Protein AF-A0A4V0HWY8-F1 (afdb_monomer)

Secondary structure (DSSP, 8-state):
------PPPPP----------PPPPPPPPPPP-PPPPPPPP-HHHHHHHTT-SSHHHHHHHHHHHHHHGGGGHHHHHHHHHH-SSHHHHHHHHHHHHHHHHHHHHSPPEEEEEEEEEEHHHHHHHHHHHHTSEEEE-S--STTS-EEEEEEEEEEHHHHHHHHHHHHTEEEEE-SSEEEEEETPPP-SSEEEETTEEEEEEEEEEEEEE-TTPPTTSPPPEEEEEEEEEEEEE-TTS-EEEEPPPEEEEEEETT--B-SPPS-GGG----B---S-BSEEEEEEEE--SS---TT--SEEEEEEE--EEE------S---S-GGG-TT-EEE-SSEEEEEEEEEE-SSSSEEEEEEEEEE-SPPPGGG--TTHHHHHGGG--EE-TT-PEEEE---SEEEE-SSEEEEEEEEESB-TTT-SB----------

Mean predicted aligned error: 8.93 Å

Sequence (432 aa):
MRHAPRWAAAGLVGLCAAAAAAPPAPEPAPPPHAAPRPARPNVPQLVADLGSDDYRTREAAGRDLARVGIAAVPALRAAGFAADRDDVRRRAAVLARRIETGHLEAPTRITFAARQWTAQEVCAEVARQAGCRVEYDGPTGADAPRYDFDFENVPLLQAVDRVAEAAGASVDCGSESISVLSGGTCDAWVAYAGPFKFVAQQVQVSADVNLEAPRGRPAPRDEYIRVQYVIISEPKNPFFHAFPAVLVGAEDDRGRPLVAPAGRANRRYRVVRDGYVHKLQGAIDLRSKAAVDTAARSIKSLKGKVAVEMLAGVRPEIEIPNPLGADGQTFTGRTVAAKVERLLLGEANPGYVLDVAFTRLGSDPPVRRDSGWASHLCKRVELHDAAGNAYHTGVPTDAKRNPAWAHFTIPLTNRDPATGGPTSSARPSSWS

Radius of gyration: 28.74 Å; Cα contacts (8 Å, |Δi|>4): 731; chains: 1; bounding box: 81×59×91 Å

pLDDT: mean 86.27, std 15.87, range [29.75, 98.44]

Solvent-accessible surface area (backbone atoms only — not comparable to full-atom values): 25598 Å² total; per-residue (Å²): 140,84,86,77,86,85,80,82,88,76,85,87,79,90,74,94,75,82,85,72,83,72,75,81,75,78,76,78,74,76,76,77,80,74,73,81,74,78,77,78,79,60,59,72,58,35,60,55,31,46,58,44,91,51,68,67,54,18,55,48,22,53,53,51,46,56,69,60,26,71,82,38,34,46,62,22,49,50,37,37,72,68,45,88,50,68,67,34,16,52,51,26,43,53,50,32,52,51,36,52,52,49,58,65,53,43,41,55,63,37,71,53,74,46,73,72,36,34,64,54,59,51,33,47,51,50,17,64,70,67,74,46,53,40,46,61,74,48,80,71,71,92,86,30,68,61,44,73,47,79,37,78,72,31,40,46,72,60,51,52,48,53,48,19,53,77,64,48,10,17,82,48,60,48,75,67,35,37,39,32,38,53,84,34,72,59,81,86,46,68,48,76,58,63,40,30,41,36,36,60,77,47,80,45,79,51,75,48,72,45,81,85,43,60,90,96,50,80,52,56,67,54,53,40,37,36,39,33,32,35,42,35,38,43,71,85,41,30,32,56,41,46,51,60,65,43,80,77,45,29,24,30,70,80,68,47,68,33,58,56,77,97,53,83,79,85,68,83,61,80,59,82,59,96,58,75,35,21,61,45,78,50,68,43,79,34,32,41,91,55,78,71,61,85,85,54,86,48,76,64,44,80,40,68,47,65,54,69,43,61,53,91,74,87,74,87,62,71,86,68,96,57,59,79,77,30,58,70,38,73,47,76,37,88,51,39,30,42,30,32,60,36,57,42,76,41,90,91,47,86,33,37,37,39,30,37,39,38,36,60,42,82,80,68,62,85,92,63,71,62,86,53,48,52,83,44,46,66,82,71,54,78,50,64,52,97,88,65,45,59,32,43,62,48,78,58,81,44,77,52,71,48,101,54,36,27,35,36,35,31,41,30,26,47,40,34,88,90,76,70,41,71,52,83,70,74,70,78,78,81,78,100

Structure (mmCIF, N/CA/C/O backbone):
data_AF-A0A4V0HWY8-F1
#
_entry.id   AF-A0A4V0HWY8-F1
#
loop_
_atom_site.group_PDB
_atom_site.id
_atom_site.type_symbol
_atom_site.label_atom_id
_atom_site.label_alt_id
_atom_site.label_comp_id
_atom_site.label_asym_id
_atom_site.label_entity_id
_atom_site.label_seq_id
_atom_site.pdbx_PDB_ins_code
_atom_site.Cartn_x
_atom_site.Cartn_y
_atom_site.Cartn_z
_atom_site.occupancy
_atom_site.B_iso_or_equiv
_atom_site.auth_seq_id
_atom_site.auth_comp_id
_atom_site.auth_asym_id
_atom_site.auth_atom_id
_atom_site.pdbx_PDB_model_num
ATOM 1 N N . MET A 1 1 ? 25.149 1.037 -34.227 1.00 37.88 1 MET A N 1
ATOM 2 C CA . MET A 1 1 ? 24.579 0.872 -35.582 1.00 37.88 1 MET A CA 1
ATOM 3 C C . MET A 1 1 ? 23.088 1.157 -35.498 1.00 37.88 1 MET A C 1
ATOM 5 O O . MET A 1 1 ? 22.365 0.372 -34.904 1.00 37.88 1 MET A O 1
ATOM 9 N N . ARG A 1 2 ? 22.658 2.341 -35.949 1.00 38.03 2 ARG A N 1
ATOM 10 C CA . ARG A 1 2 ? 21.259 2.790 -35.899 1.00 38.03 2 ARG A CA 1
ATOM 11 C C . ARG A 1 2 ? 20.635 2.521 -37.267 1.00 38.03 2 ARG A C 1
ATOM 13 O O . ARG A 1 2 ? 21.064 3.123 -38.246 1.00 38.03 2 ARG A O 1
ATOM 20 N N . HIS A 1 3 ? 19.676 1.605 -37.342 1.00 38.41 3 HIS A N 1
ATOM 21 C CA . HIS A 1 3 ? 18.879 1.410 -38.549 1.00 38.41 3 HIS A CA 1
ATOM 22 C C . HIS A 1 3 ? 17.733 2.423 -38.541 1.00 38.41 3 HIS A C 1
ATOM 24 O O . HIS A 1 3 ? 16.826 2.334 -37.719 1.00 38.41 3 HIS A O 1
ATOM 30 N N . ALA A 1 4 ? 17.808 3.407 -39.434 1.00 33.06 4 ALA A N 1
ATOM 31 C CA . ALA A 1 4 ? 16.680 4.259 -39.784 1.00 33.06 4 ALA A CA 1
ATOM 32 C C . ALA A 1 4 ? 15.718 3.474 -40.698 1.00 33.06 4 ALA A C 1
ATOM 34 O O . ALA A 1 4 ? 16.196 2.783 -41.606 1.00 33.06 4 ALA A O 1
ATOM 35 N N . PRO A 1 5 ? 14.389 3.566 -40.523 1.00 55.44 5 PRO A N 1
ATOM 36 C CA . PRO A 1 5 ? 13.458 2.996 -41.482 1.00 55.44 5 PRO A CA 1
ATOM 37 C C . PRO A 1 5 ? 13.362 3.907 -42.714 1.00 55.44 5 PRO A C 1
ATOM 39 O O . PRO A 1 5 ? 13.082 5.100 -42.614 1.00 55.44 5 PRO A O 1
ATOM 42 N N . ARG A 1 6 ? 13.606 3.326 -43.893 1.00 46.22 6 ARG A N 1
ATOM 43 C CA . ARG A 1 6 ? 13.336 3.932 -45.202 1.00 46.22 6 ARG A CA 1
ATOM 44 C C . ARG A 1 6 ? 11.834 3.857 -45.470 1.00 46.22 6 ARG A C 1
ATOM 46 O O . ARG A 1 6 ? 11.305 2.763 -45.633 1.00 46.22 6 ARG A O 1
ATOM 53 N N . TRP A 1 7 ? 11.166 5.003 -45.525 1.00 39.00 7 TRP A N 1
ATOM 54 C CA . TRP A 1 7 ? 9.783 5.102 -45.985 1.00 39.00 7 TRP A CA 1
ATOM 55 C C . TRP A 1 7 ? 9.786 5.277 -47.505 1.00 39.00 7 TRP A C 1
ATOM 57 O O . TRP A 1 7 ? 10.454 6.164 -48.035 1.00 39.00 7 TRP A O 1
ATOM 67 N N . ALA A 1 8 ? 9.090 4.382 -48.205 1.00 47.88 8 ALA A N 1
ATOM 68 C CA . ALA A 1 8 ? 8.900 4.434 -49.646 1.00 47.88 8 ALA A CA 1
ATOM 69 C C . ALA A 1 8 ? 7.805 5.456 -49.988 1.00 47.88 8 ALA A C 1
ATOM 71 O O . ALA A 1 8 ? 6.706 5.405 -49.438 1.00 47.88 8 ALA A O 1
ATOM 72 N N . ALA A 1 9 ? 8.116 6.375 -50.902 1.00 44.47 9 ALA A N 1
ATOM 73 C CA . ALA A 1 9 ? 7.162 7.309 -51.480 1.00 44.47 9 ALA A CA 1
ATOM 74 C C . ALA A 1 9 ? 6.235 6.563 -52.455 1.00 44.47 9 ALA A C 1
ATOM 76 O O . ALA A 1 9 ? 6.695 6.033 -53.467 1.00 44.47 9 ALA A O 1
ATOM 77 N N . ALA A 1 10 ? 4.940 6.519 -52.144 1.00 48.62 10 ALA A N 1
ATOM 78 C CA . ALA A 1 10 ? 3.892 6.050 -53.044 1.00 48.62 10 ALA A CA 1
ATOM 79 C C . ALA A 1 10 ? 3.193 7.256 -53.691 1.00 48.62 10 ALA A C 1
ATOM 81 O O . ALA A 1 10 ? 2.897 8.247 -53.023 1.00 48.62 10 ALA A O 1
ATOM 82 N N . GLY A 1 11 ? 2.995 7.170 -55.008 1.00 41.19 11 GLY A N 1
ATOM 83 C CA . GLY A 1 11 ? 2.511 8.244 -55.869 1.00 41.19 11 GLY A CA 1
ATOM 84 C C . GLY A 1 11 ? 1.077 8.693 -55.586 1.00 41.19 11 GLY A C 1
ATOM 85 O O . GLY A 1 11 ? 0.201 7.901 -55.244 1.00 41.19 11 GLY A O 1
ATOM 86 N N . LEU A 1 12 ? 0.865 9.993 -55.777 1.00 40.50 12 LEU A N 1
ATOM 87 C CA . LEU A 1 12 ? -0.405 10.693 -55.650 1.00 40.50 12 LEU A CA 1
ATOM 88 C C . LEU A 1 12 ? -1.181 10.571 -56.976 1.00 40.50 12 LEU A C 1
ATOM 90 O O . LEU A 1 12 ? -0.785 11.163 -57.979 1.00 40.50 12 LEU A O 1
ATOM 94 N N . VAL A 1 13 ? -2.282 9.816 -56.995 1.00 53.06 13 VAL A N 1
ATOM 95 C CA . VAL A 1 13 ? -3.284 9.865 -58.074 1.00 53.06 13 VAL A CA 1
ATOM 96 C C . VAL A 1 13 ? -4.453 10.699 -57.566 1.00 53.06 13 VAL A C 1
ATOM 98 O O . VAL A 1 13 ? -5.133 10.320 -56.614 1.00 53.06 13 VAL A O 1
ATOM 101 N N . GLY A 1 14 ? -4.643 11.867 -58.178 1.00 46.12 14 GLY A N 1
ATOM 102 C CA . GLY A 1 14 ? -5.734 12.785 -57.874 1.00 46.12 14 GLY A CA 1
ATOM 103 C C . GLY A 1 14 ? -7.062 12.262 -58.412 1.00 46.12 14 GLY A C 1
ATOM 104 O O . GLY A 1 14 ? -7.238 12.133 -59.622 1.00 46.12 14 GLY A O 1
ATOM 105 N N . LEU A 1 15 ? -7.999 11.999 -57.503 1.00 55.47 15 LEU A N 1
ATOM 106 C CA . LEU A 1 15 ? -9.400 11.737 -57.810 1.00 55.47 15 LEU A CA 1
ATOM 107 C C . LEU A 1 15 ? -10.224 12.921 -57.281 1.00 55.47 15 LEU A C 1
ATOM 109 O O . LEU A 1 15 ? -10.373 13.093 -56.073 1.00 55.47 15 LEU A O 1
ATOM 113 N N . CYS A 1 16 ? -10.734 13.762 -58.182 1.00 46.06 16 CYS A N 1
ATOM 114 C CA . CYS A 1 16 ? -11.689 14.817 -57.843 1.00 46.06 16 CYS A CA 1
ATOM 115 C C . CYS A 1 16 ? -13.050 14.179 -57.531 1.00 46.06 16 CYS A C 1
ATOM 117 O O . CYS A 1 16 ? -13.805 13.847 -58.444 1.00 46.06 16 CYS A O 1
ATOM 119 N N . ALA A 1 17 ? -13.360 13.993 -56.247 1.00 50.78 17 ALA A N 1
ATOM 120 C CA . ALA A 1 17 ? -14.680 13.572 -55.793 1.00 50.78 17 ALA A CA 1
ATOM 121 C C . ALA A 1 17 ? -15.585 14.799 -55.602 1.00 50.78 17 ALA A C 1
ATOM 123 O O . ALA A 1 17 ? -15.272 15.706 -54.831 1.00 50.78 17 ALA A O 1
ATOM 124 N N . ALA A 1 18 ? -16.708 14.822 -56.319 1.00 50.78 18 ALA A N 1
ATOM 125 C CA . ALA A 1 18 ? -17.765 15.806 -56.141 1.00 50.78 18 ALA A CA 1
ATOM 126 C C . ALA A 1 18 ? -18.369 15.678 -54.731 1.00 50.78 18 ALA A C 1
ATOM 128 O O . ALA A 1 18 ? -18.815 14.602 -54.331 1.00 50.78 18 ALA A O 1
ATOM 129 N N . ALA A 1 19 ? -18.380 16.784 -53.986 1.00 48.28 19 ALA A N 1
ATOM 130 C CA . ALA A 1 19 ? -18.976 16.878 -52.661 1.00 48.28 19 ALA A CA 1
ATOM 131 C C . ALA A 1 19 ? -20.509 16.829 -52.768 1.00 48.28 19 ALA A C 1
ATOM 133 O O . ALA A 1 19 ? -21.172 17.850 -52.945 1.00 48.28 19 ALA A O 1
ATOM 134 N N . ALA A 1 20 ? -21.076 15.627 -52.676 1.00 59.06 20 ALA A N 1
ATOM 135 C CA . ALA A 1 20 ? -22.490 15.457 -52.378 1.00 59.06 20 ALA A CA 1
ATOM 136 C C . ALA A 1 20 ? -22.718 15.863 -50.914 1.00 59.06 20 ALA A C 1
ATOM 138 O O . ALA A 1 20 ? -22.113 15.290 -50.007 1.00 59.06 20 ALA A O 1
ATOM 139 N N . ALA A 1 21 ? -23.554 16.879 -50.695 1.00 57.22 21 ALA A N 1
ATOM 140 C CA . ALA A 1 21 ? -23.957 17.330 -49.370 1.00 57.22 21 ALA A CA 1
ATOM 141 C C . ALA A 1 21 ? -24.589 16.159 -48.602 1.00 57.22 21 ALA A C 1
ATOM 143 O O . ALA A 1 21 ? -25.688 15.707 -48.929 1.00 57.22 21 ALA A O 1
ATOM 144 N N . ALA A 1 22 ? -23.862 15.641 -47.612 1.00 59.62 22 ALA A N 1
ATOM 145 C CA . ALA A 1 22 ? -24.368 14.613 -46.722 1.00 59.62 22 ALA A CA 1
ATOM 146 C C . ALA A 1 22 ? -25.563 15.180 -45.932 1.00 59.62 22 ALA A C 1
ATOM 148 O O . ALA A 1 22 ? -25.483 16.316 -45.452 1.00 59.62 22 ALA A O 1
ATOM 149 N N . PRO A 1 23 ? -26.671 14.429 -45.800 1.00 72.31 23 PRO A N 1
ATOM 150 C CA . PRO A 1 23 ? -27.786 14.845 -44.963 1.00 72.31 23 PRO A CA 1
ATOM 151 C C . PRO A 1 23 ? -27.300 15.072 -43.521 1.00 72.31 23 PRO A C 1
ATOM 153 O O . PRO A 1 23 ? -26.386 14.372 -43.072 1.00 72.31 23 PRO A O 1
ATOM 156 N N . PRO A 1 24 ? -27.875 16.051 -42.800 1.00 72.25 24 PRO A N 1
ATOM 157 C CA . PRO A 1 24 ? -27.486 16.358 -41.429 1.00 72.25 24 PRO A CA 1
ATOM 158 C C . PRO A 1 24 ? -27.549 15.087 -40.580 1.00 72.25 24 PRO A C 1
ATOM 160 O O . PRO A 1 24 ? -28.555 14.374 -40.588 1.00 72.25 24 PRO A O 1
ATOM 163 N N . ALA A 1 25 ? -26.443 14.783 -39.897 1.00 70.81 25 ALA A N 1
ATOM 164 C CA . ALA A 1 25 ? -26.355 13.628 -39.018 1.00 70.81 25 ALA A CA 1
ATOM 165 C C . ALA A 1 25 ? -27.495 13.697 -37.983 1.00 70.81 25 ALA A C 1
ATOM 167 O O . ALA A 1 25 ? -27.703 14.766 -37.402 1.00 70.81 25 ALA A O 1
ATOM 168 N N . PRO A 1 26 ? -28.250 12.603 -37.773 1.00 76.12 26 PRO A N 1
ATOM 169 C CA . PRO A 1 26 ? -29.343 12.585 -36.813 1.00 76.12 26 PRO A CA 1
ATOM 170 C C . PRO A 1 26 ? -28.816 12.981 -35.434 1.00 76.12 26 PRO A C 1
ATOM 172 O O . PRO A 1 26 ? -27.794 12.468 -34.975 1.00 76.12 26 PRO A O 1
ATOM 175 N N . GLU A 1 27 ? -29.514 13.928 -34.813 1.00 76.56 27 GLU A N 1
ATOM 176 C CA . GLU A 1 27 ? -29.219 14.435 -33.479 1.00 76.56 27 GLU A CA 1
ATOM 177 C C . GLU A 1 27 ? -29.077 13.246 -32.508 1.00 76.56 27 GLU A C 1
ATOM 179 O O . GLU A 1 27 ? -29.948 12.367 -32.491 1.00 76.56 27 GLU A O 1
ATOM 184 N N . PRO A 1 28 ? -27.955 13.136 -31.768 1.00 71.38 28 PRO A N 1
ATOM 185 C CA . PRO A 1 28 ? -27.684 11.980 -30.928 1.00 71.38 28 PRO A CA 1
ATOM 186 C C . PRO A 1 28 ? -28.803 11.832 -29.902 1.00 71.38 28 PRO A C 1
ATOM 188 O O . PRO A 1 28 ? -29.066 12.744 -29.119 1.00 71.38 28 PRO A O 1
ATOM 191 N N . ALA A 1 29 ? -29.472 10.676 -29.935 1.00 71.88 29 ALA A N 1
ATOM 192 C CA . ALA A 1 29 ? -30.575 10.377 -29.038 1.00 71.88 29 ALA A CA 1
ATOM 193 C C . ALA A 1 29 ? -30.156 10.644 -27.579 1.00 71.88 29 ALA A C 1
ATOM 195 O O . ALA A 1 29 ? -29.045 10.257 -27.190 1.00 71.88 29 ALA A O 1
ATOM 196 N N . PRO A 1 30 ? -31.013 11.300 -26.773 1.00 70.44 30 PRO A N 1
ATOM 197 C CA . PRO A 1 30 ? -30.705 11.587 -25.381 1.00 70.44 30 PRO A CA 1
ATOM 198 C C . PRO A 1 30 ? -30.315 10.287 -24.663 1.00 70.44 30 PRO A C 1
ATOM 200 O O . PRO A 1 30 ? -30.960 9.254 -24.884 1.00 70.44 30 PRO A O 1
ATOM 203 N N . PRO A 1 31 ? -29.248 10.303 -23.841 1.00 67.06 31 PRO A N 1
ATOM 204 C CA . PRO A 1 31 ? -28.761 9.100 -23.188 1.00 67.06 31 PRO A CA 1
ATOM 205 C C . PRO A 1 31 ? -29.903 8.465 -22.382 1.00 67.06 31 PRO A C 1
ATOM 207 O O . PRO A 1 31 ? -30.611 9.184 -21.669 1.00 67.06 31 PRO A O 1
ATOM 210 N N . PRO A 1 32 ? -30.117 7.141 -22.496 1.00 68.31 32 PRO A N 1
ATOM 211 C CA . PRO A 1 32 ? -31.193 6.460 -21.793 1.00 68.31 32 PRO A CA 1
ATOM 212 C C . PRO A 1 32 ? -31.088 6.763 -20.298 1.00 68.31 32 PRO A C 1
ATOM 214 O O . PRO A 1 32 ? -30.020 6.599 -19.704 1.00 68.31 32 PRO A O 1
ATOM 217 N N . HIS A 1 33 ? -32.187 7.237 -19.703 1.00 58.69 33 HIS A N 1
ATOM 218 C CA . HIS A 1 33 ? -32.267 7.523 -18.274 1.00 58.69 33 HIS A CA 1
ATOM 219 C C . HIS A 1 33 ? -31.746 6.316 -17.491 1.00 58.69 33 HIS A C 1
ATOM 221 O O . HIS A 1 33 ? -32.336 5.235 -17.538 1.00 58.69 33 HIS A O 1
ATOM 227 N N . ALA A 1 34 ? -30.609 6.496 -16.814 1.00 58.09 34 ALA A N 1
ATOM 228 C CA . ALA A 1 34 ? -29.978 5.443 -16.038 1.00 58.09 34 ALA A CA 1
ATOM 229 C C . ALA A 1 34 ? -31.006 4.882 -15.049 1.00 58.09 34 ALA A C 1
ATOM 231 O O . ALA A 1 34 ? -31.559 5.630 -14.239 1.00 58.09 34 ALA A O 1
ATOM 232 N N . ALA A 1 35 ? -31.279 3.578 -15.145 1.00 65.06 35 ALA A N 1
ATOM 233 C CA . ALA A 1 35 ? -32.210 2.904 -14.254 1.00 65.06 35 ALA A CA 1
ATOM 234 C C . ALA A 1 35 ? -31.867 3.245 -12.789 1.00 65.06 35 ALA A C 1
ATOM 236 O O . ALA A 1 35 ? -30.678 3.304 -12.442 1.00 65.06 35 ALA A O 1
ATOM 237 N N . PRO A 1 36 ? -32.872 3.500 -11.932 1.00 67.50 36 PRO A N 1
ATOM 238 C CA . PRO A 1 36 ? -32.639 3.898 -10.552 1.00 67.50 36 PRO A CA 1
ATOM 239 C C . PRO A 1 36 ? -31.720 2.885 -9.865 1.00 67.50 36 PRO A C 1
ATOM 241 O O . PRO A 1 36 ? -31.999 1.684 -9.846 1.00 67.50 36 PRO A O 1
ATOM 244 N N . ARG A 1 37 ? -30.591 3.366 -9.324 1.00 67.88 37 ARG A N 1
ATOM 245 C CA . ARG A 1 37 ? -29.669 2.515 -8.562 1.00 67.88 37 ARG A CA 1
ATOM 246 C C . ARG A 1 37 ? -30.441 1.914 -7.381 1.00 67.88 37 ARG A C 1
ATOM 248 O O . ARG A 1 37 ? -31.126 2.668 -6.688 1.00 67.88 37 ARG A O 1
ATOM 255 N N . PRO A 1 38 ? -30.336 0.598 -7.126 1.00 75.81 38 PRO A N 1
ATOM 256 C CA . PRO A 1 38 ? -31.000 -0.018 -5.985 1.00 75.81 38 PRO A CA 1
ATOM 257 C C . PRO A 1 38 ? -30.600 0.705 -4.694 1.00 75.81 38 PRO A C 1
ATOM 259 O O . PRO A 1 38 ? -29.437 1.084 -4.520 1.00 75.81 38 PRO A O 1
ATOM 262 N N . ALA A 1 39 ? -31.577 0.923 -3.809 1.00 82.88 39 ALA A N 1
ATOM 263 C CA . ALA A 1 39 ? -31.349 1.560 -2.517 1.00 82.88 39 ALA A CA 1
ATOM 264 C C . ALA A 1 39 ? -30.228 0.829 -1.762 1.00 82.88 39 ALA A C 1
ATOM 266 O O . ALA A 1 39 ? -30.149 -0.402 -1.780 1.00 82.88 39 ALA A O 1
ATOM 267 N N . ARG A 1 40 ? -29.332 1.590 -1.120 1.00 82.81 40 ARG A N 1
ATOM 268 C CA . ARG A 1 40 ? -28.228 1.002 -0.352 1.00 82.81 40 ARG A CA 1
ATOM 269 C C . ARG A 1 40 ? -28.808 0.124 0.769 1.00 82.81 40 ARG A C 1
ATOM 271 O O . ARG A 1 40 ? -29.719 0.587 1.456 1.00 82.81 40 ARG A O 1
ATOM 278 N N . PRO A 1 41 ? -28.301 -1.106 0.975 1.00 89.19 41 PRO A N 1
ATOM 279 C CA . PRO A 1 41 ? -28.776 -1.964 2.053 1.00 89.19 41 PRO A CA 1
ATOM 280 C C . PRO A 1 41 ? -28.625 -1.273 3.413 1.00 89.19 41 PRO A C 1
ATOM 282 O O . PRO A 1 41 ? -27.603 -0.636 3.677 1.00 89.19 41 PRO A O 1
ATOM 285 N N . ASN A 1 42 ? -29.625 -1.411 4.284 1.00 95.75 42 ASN A N 1
ATOM 286 C CA . ASN A 1 42 ? -29.581 -0.871 5.641 1.00 95.75 42 ASN A CA 1
ATOM 287 C C . ASN A 1 42 ? -28.616 -1.711 6.502 1.00 95.75 42 ASN A C 1
ATOM 289 O O . ASN A 1 42 ? -28.977 -2.784 6.980 1.00 95.75 42 ASN A O 1
ATOM 293 N N . VAL A 1 43 ? -27.375 -1.237 6.666 1.00 96.62 43 VAL A N 1
ATOM 294 C CA . VAL A 1 43 ? -26.297 -1.960 7.370 1.00 96.62 43 VAL A CA 1
ATOM 295 C C . VAL A 1 43 ? -26.684 -2.363 8.804 1.00 96.62 43 VAL A C 1
ATOM 297 O O . VAL A 1 43 ? -26.505 -3.538 9.120 1.00 96.62 43 VAL A O 1
ATOM 300 N N . PRO A 1 44 ? -27.247 -1.479 9.657 1.00 96.44 44 PRO A N 1
ATOM 301 C CA . PRO A 1 44 ? -27.771 -1.870 10.968 1.00 96.44 44 PRO A CA 1
ATOM 302 C C . PRO A 1 44 ? -28.733 -3.064 10.938 1.00 96.44 44 PRO A C 1
ATOM 304 O O . PRO A 1 44 ? -28.582 -3.983 11.740 1.00 96.44 44 PRO A O 1
ATOM 307 N N . GLN A 1 45 ? -29.673 -3.086 9.986 1.00 96.88 45 GLN A N 1
ATOM 308 C CA . GLN A 1 45 ? -30.616 -4.198 9.848 1.00 96.88 45 GLN A CA 1
ATOM 309 C C . GLN A 1 45 ? -29.892 -5.494 9.475 1.00 96.88 45 GLN A C 1
ATOM 311 O O . GLN A 1 45 ? -30.113 -6.519 10.106 1.00 96.88 45 GLN A O 1
ATOM 316 N N . LEU A 1 46 ? -28.967 -5.443 8.513 1.00 97.75 46 LEU A N 1
ATOM 317 C CA . LEU A 1 46 ? -28.191 -6.624 8.127 1.00 97.75 46 LEU A CA 1
ATOM 318 C C . LEU A 1 46 ? -27.343 -7.166 9.289 1.00 97.75 46 LEU A C 1
ATOM 320 O O . LEU A 1 46 ? -27.168 -8.374 9.422 1.00 97.75 46 LEU A O 1
ATOM 324 N N . VAL A 1 47 ? -26.804 -6.287 10.139 1.00 97.38 47 VAL A N 1
ATOM 325 C CA . VAL A 1 47 ? -26.069 -6.696 11.344 1.00 97.38 47 VAL A CA 1
ATOM 326 C C . VAL A 1 47 ? -27.000 -7.368 12.357 1.00 97.38 47 VAL A C 1
ATOM 328 O O . VAL A 1 47 ? -26.607 -8.375 12.941 1.00 97.38 47 VAL A O 1
ATOM 331 N N . ALA A 1 48 ? -28.232 -6.879 12.528 1.00 96.12 48 ALA A N 1
ATOM 332 C CA . ALA A 1 48 ? -29.241 -7.553 13.349 1.00 96.12 48 ALA A CA 1
ATOM 333 C C . ALA A 1 48 ? -29.615 -8.931 12.768 1.00 96.12 48 ALA A C 1
ATOM 335 O O . ALA A 1 48 ? -29.659 -9.927 13.493 1.00 96.12 48 ALA A O 1
ATOM 336 N N . ASP A 1 49 ? -29.775 -9.017 11.446 1.00 97.56 49 ASP A N 1
ATOM 337 C CA . ASP A 1 49 ? -30.128 -10.245 10.732 1.00 97.56 49 ASP A CA 1
ATOM 338 C C . ASP A 1 49 ? -29.030 -11.325 10.809 1.00 97.56 49 ASP A C 1
ATOM 340 O O . ASP A 1 49 ? -29.333 -12.513 10.675 1.00 97.56 49 ASP A O 1
ATOM 344 N N . LEU A 1 50 ? -27.769 -10.972 11.112 1.00 97.81 50 LEU A N 1
ATOM 345 C CA . LEU A 1 50 ? -26.715 -11.954 11.431 1.00 97.81 50 LEU A CA 1
ATOM 346 C C . LEU A 1 50 ? -27.041 -12.802 12.669 1.00 97.81 50 LEU A C 1
ATOM 348 O O . LEU A 1 50 ? -26.498 -13.904 12.799 1.00 97.81 50 LEU A O 1
ATOM 352 N N . GLY A 1 51 ? -27.894 -12.292 13.561 1.00 96.75 51 GLY A N 1
ATOM 353 C CA . GLY A 1 51 ? -28.395 -12.977 14.751 1.00 96.75 51 GLY A CA 1
ATOM 354 C C . GLY A 1 51 ? -29.764 -13.631 14.577 1.00 96.75 51 GLY A C 1
ATOM 355 O O . GLY A 1 51 ? -30.291 -14.150 15.556 1.00 96.75 51 GLY A O 1
ATOM 356 N N . SER A 1 52 ? -30.347 -13.613 13.371 1.00 97.69 52 SER A N 1
ATOM 357 C CA . SER A 1 52 ? -31.638 -14.258 13.098 1.00 97.69 52 SER A CA 1
ATOM 358 C C . SER A 1 52 ? -31.585 -15.751 13.420 1.00 97.69 52 SER A C 1
ATOM 360 O O . SER A 1 52 ? -30.566 -16.392 13.180 1.00 97.69 52 SER A O 1
ATOM 362 N N . ASP A 1 53 ? -32.669 -16.349 13.911 1.00 97.19 53 ASP A N 1
ATOM 363 C CA . ASP A 1 53 ? -32.717 -17.799 14.147 1.00 97.19 53 ASP A CA 1
ATOM 364 C C . ASP A 1 53 ? -32.849 -18.593 12.832 1.00 97.19 53 ASP A C 1
ATOM 366 O O . ASP A 1 53 ? -32.356 -19.724 12.732 1.00 97.19 53 ASP A O 1
ATOM 370 N N . ASP A 1 54 ? -33.379 -17.970 11.774 1.00 98.06 54 ASP A N 1
ATOM 371 C CA . ASP A 1 54 ? -33.428 -18.550 10.433 1.00 98.06 54 ASP A CA 1
ATOM 372 C C . ASP A 1 54 ? -32.049 -18.528 9.751 1.00 98.06 54 ASP A C 1
ATOM 374 O O . ASP A 1 54 ? -31.411 -17.489 9.564 1.00 98.06 54 ASP A O 1
ATOM 378 N N . TYR A 1 55 ? -31.585 -19.705 9.326 1.00 97.31 55 TYR A N 1
ATOM 379 C CA . TYR A 1 55 ? -30.278 -19.858 8.685 1.00 97.31 55 TYR A CA 1
ATOM 380 C C . TYR A 1 55 ? -30.170 -19.077 7.371 1.00 97.31 55 TYR A C 1
ATOM 382 O O . TYR A 1 55 ? -29.117 -18.501 7.095 1.00 97.31 55 TYR A O 1
ATOM 390 N N . ARG A 1 56 ? -31.239 -19.029 6.565 1.00 97.94 56 ARG A N 1
ATOM 391 C CA . ARG A 1 56 ? -31.193 -18.372 5.249 1.00 97.94 56 ARG A CA 1
ATOM 392 C C . ARG A 1 56 ? -31.058 -16.861 5.391 1.00 97.94 56 ARG A C 1
ATOM 394 O O . ARG A 1 56 ? -30.235 -16.274 4.690 1.00 97.94 56 ARG A O 1
ATOM 401 N N . THR A 1 57 ? -31.798 -16.269 6.324 1.00 97.75 57 THR A N 1
ATOM 402 C CA . THR A 1 57 ? -31.711 -14.850 6.686 1.00 97.75 57 THR A CA 1
ATOM 403 C C . THR A 1 57 ? -30.292 -14.485 7.118 1.00 97.75 57 THR A C 1
ATOM 405 O O . THR A 1 57 ? -29.697 -13.574 6.543 1.00 97.75 57 THR A O 1
ATOM 408 N N . ARG A 1 58 ? -29.678 -15.263 8.024 1.00 97.75 58 ARG A N 1
ATOM 409 C CA . ARG A 1 58 ? -28.292 -15.013 8.467 1.00 97.75 58 ARG A CA 1
ATOM 410 C C . ARG A 1 58 ? -27.271 -15.052 7.330 1.00 97.75 58 ARG A C 1
ATOM 412 O O . ARG A 1 58 ? -26.392 -14.195 7.248 1.00 97.75 58 ARG A O 1
ATOM 419 N N . GLU A 1 59 ? -27.339 -16.064 6.467 1.00 98.00 59 GLU A N 1
ATOM 420 C CA . GLU A 1 59 ? -26.370 -16.218 5.373 1.00 98.00 59 GLU A CA 1
ATOM 421 C C . GLU A 1 59 ? -26.601 -15.198 4.248 1.00 98.00 59 GLU A C 1
ATOM 423 O O . GLU A 1 59 ? -25.649 -14.769 3.590 1.00 98.00 59 GLU A O 1
ATOM 428 N N . ALA A 1 60 ? -27.848 -14.775 4.017 1.00 96.88 60 ALA A N 1
ATOM 429 C CA . ALA A 1 60 ? -28.154 -13.649 3.140 1.00 96.88 60 ALA A CA 1
ATOM 430 C C . ALA A 1 60 ? -27.540 -12.355 3.689 1.00 96.88 60 ALA A C 1
ATOM 432 O O . ALA A 1 60 ? -26.750 -11.724 2.986 1.00 96.88 60 ALA A O 1
ATOM 433 N N . ALA A 1 61 ? -27.773 -12.051 4.968 1.00 97.75 61 ALA A N 1
ATOM 434 C CA . ALA A 1 61 ? -27.215 -10.879 5.631 1.00 97.75 61 ALA A CA 1
ATOM 435 C C . ALA A 1 61 ? -25.680 -10.851 5.579 1.00 97.75 61 ALA A C 1
ATOM 437 O O . ALA A 1 61 ? -25.087 -9.838 5.210 1.00 97.75 61 ALA A O 1
ATOM 438 N N . GLY A 1 62 ? -25.018 -11.981 5.850 1.00 97.88 62 GLY A N 1
ATOM 439 C CA . GLY A 1 62 ? -23.561 -12.089 5.745 1.00 97.88 62 GLY A CA 1
ATOM 440 C C . GLY A 1 62 ? -23.027 -11.819 4.333 1.00 97.88 62 GLY A C 1
ATOM 441 O O . GLY A 1 62 ? -22.005 -11.147 4.177 1.00 97.88 62 GLY A O 1
ATOM 442 N N . ARG A 1 63 ? -23.721 -12.298 3.291 1.00 97.44 63 ARG A N 1
ATOM 443 C CA . ARG A 1 63 ? -23.363 -12.018 1.888 1.00 97.44 63 ARG A CA 1
ATOM 444 C C . ARG A 1 63 ? -23.603 -10.561 1.513 1.00 97.44 63 ARG A C 1
ATOM 446 O O . ARG A 1 63 ? -22.773 -9.977 0.818 1.00 97.44 63 ARG A O 1
ATOM 453 N N . ASP A 1 64 ? -24.705 -9.979 1.966 1.00 96.69 64 ASP A N 1
ATOM 454 C CA . ASP A 1 64 ? -25.044 -8.592 1.663 1.00 96.69 64 ASP A CA 1
ATOM 455 C C . ASP A 1 64 ? -24.094 -7.621 2.378 1.00 96.69 64 ASP A C 1
ATOM 457 O O . ASP A 1 64 ? -23.591 -6.698 1.743 1.00 96.69 64 ASP A O 1
ATOM 461 N N . LEU A 1 65 ? -23.716 -7.890 3.632 1.00 97.44 65 LEU A N 1
ATOM 462 C CA . LEU A 1 65 ? -22.667 -7.151 4.349 1.00 97.44 65 LEU A CA 1
ATOM 463 C C . LEU A 1 65 ? -21.302 -7.264 3.659 1.00 97.44 65 LEU A C 1
ATOM 465 O O . LEU A 1 65 ? -20.594 -6.268 3.524 1.00 97.44 65 LEU A O 1
ATOM 469 N N . ALA A 1 66 ? -20.943 -8.450 3.156 1.00 96.50 66 ALA A N 1
ATOM 470 C CA . ALA A 1 66 ? -19.731 -8.613 2.353 1.00 96.50 66 ALA A CA 1
ATOM 471 C C . ALA A 1 66 ? -19.778 -7.798 1.047 1.00 96.50 66 ALA A C 1
ATOM 473 O O . ALA A 1 66 ? -18.749 -7.273 0.628 1.00 96.50 66 ALA A O 1
ATOM 474 N N . ARG A 1 67 ? -20.958 -7.663 0.420 1.00 94.81 67 ARG A N 1
ATOM 475 C CA . ARG A 1 67 ? -21.165 -6.837 -0.784 1.00 94.81 67 ARG A CA 1
ATOM 476 C C . ARG A 1 67 ? -21.081 -5.341 -0.478 1.00 94.81 67 ARG A C 1
ATOM 478 O O . ARG A 1 67 ? -20.560 -4.596 -1.301 1.00 94.81 67 ARG A O 1
ATOM 485 N N . VAL A 1 68 ? -21.561 -4.908 0.691 1.00 95.81 68 VAL A N 1
ATOM 486 C CA . VAL A 1 68 ? -21.350 -3.536 1.189 1.00 95.81 68 VAL A CA 1
ATOM 487 C C . VAL A 1 68 ? -19.853 -3.264 1.390 1.00 95.81 68 VAL A C 1
ATOM 489 O O . VAL A 1 68 ? -19.383 -2.157 1.131 1.00 95.81 68 VAL A O 1
ATOM 492 N N . GLY A 1 69 ? -19.086 -4.283 1.788 1.00 95.50 69 GLY A N 1
ATOM 493 C CA . GLY A 1 69 ? -17.632 -4.225 1.848 1.00 95.50 69 GLY A CA 1
ATOM 494 C C . GLY A 1 69 ? -17.143 -3.361 3.006 1.00 95.50 69 GLY A C 1
ATOM 495 O O . GLY A 1 69 ? -17.666 -3.440 4.117 1.00 95.50 69 GLY A O 1
ATOM 496 N N . ILE A 1 70 ? -16.114 -2.545 2.762 1.00 94.31 70 ILE A N 1
ATOM 497 C CA . ILE A 1 70 ? -15.389 -1.844 3.830 1.00 94.31 70 ILE A CA 1
ATOM 498 C C . ILE A 1 70 ? -16.284 -0.898 4.654 1.00 94.31 70 ILE A C 1
ATOM 500 O O . ILE A 1 70 ? -16.085 -0.758 5.856 1.00 94.31 70 ILE A O 1
ATOM 504 N N . ALA A 1 71 ? -17.338 -0.342 4.048 1.00 94.31 71 ALA A N 1
ATOM 505 C CA . ALA A 1 71 ? -18.299 0.529 4.727 1.00 94.31 71 ALA A CA 1
ATOM 506 C C . ALA A 1 71 ? -19.115 -0.184 5.827 1.00 94.31 71 ALA A C 1
ATOM 508 O O . ALA A 1 71 ? -19.670 0.476 6.700 1.00 94.31 71 ALA A O 1
ATOM 509 N N . ALA A 1 72 ? -19.191 -1.521 5.814 1.00 97.00 72 ALA A N 1
ATOM 510 C CA . ALA A 1 72 ? -19.867 -2.295 6.856 1.00 97.00 72 ALA A CA 1
ATOM 511 C C . ALA A 1 72 ? -18.973 -2.585 8.076 1.00 97.00 72 ALA A C 1
ATOM 513 O O . ALA A 1 72 ? -19.477 -2.977 9.128 1.00 97.00 72 ALA A O 1
ATOM 514 N N . VAL A 1 73 ? -17.650 -2.419 7.955 1.00 96.25 73 VAL A N 1
ATOM 515 C CA . VAL A 1 73 ? -16.683 -2.831 8.985 1.00 96.25 73 VAL A CA 1
ATOM 516 C C . VAL A 1 73 ? -16.882 -2.118 10.327 1.00 96.25 73 VAL A C 1
ATOM 518 O O . VAL A 1 73 ? -16.867 -2.827 11.334 1.00 96.25 73 VAL A O 1
ATOM 521 N N . PRO A 1 74 ? -17.126 -0.793 10.396 1.00 95.38 74 PRO A N 1
ATOM 522 C CA . PRO A 1 74 ? -17.449 -0.119 11.655 1.00 95.38 74 PRO A CA 1
ATOM 523 C C . PRO A 1 74 ? -18.595 -0.774 12.428 1.00 95.38 74 PRO A C 1
ATOM 525 O O . PRO A 1 74 ? -18.437 -1.167 13.583 1.00 95.38 74 PRO A O 1
ATOM 528 N N . ALA A 1 75 ? -19.729 -0.994 11.754 1.00 96.56 75 ALA A N 1
ATOM 529 C CA . ALA A 1 75 ? -20.910 -1.608 12.354 1.00 96.56 75 ALA A CA 1
ATOM 530 C C . ALA A 1 75 ? -20.649 -3.062 12.781 1.00 96.56 75 ALA A C 1
ATOM 532 O O . ALA A 1 75 ? -21.083 -3.486 13.851 1.00 96.56 75 ALA A O 1
ATOM 533 N N . LEU A 1 76 ? -19.888 -3.820 11.984 1.00 97.44 76 LEU A N 1
ATOM 534 C CA . LEU A 1 76 ? -19.482 -5.186 12.324 1.00 97.44 76 LEU A CA 1
ATOM 535 C C . LEU A 1 76 ? -18.545 -5.232 13.537 1.00 97.44 76 LEU A C 1
ATOM 537 O O . LEU A 1 76 ? -18.680 -6.118 14.379 1.00 97.44 76 LEU A O 1
ATOM 541 N N . ARG A 1 77 ? -17.600 -4.292 13.650 1.00 95.56 77 ARG A N 1
ATOM 542 C CA . ARG A 1 77 ? -16.714 -4.184 14.816 1.00 95.56 77 ARG A CA 1
ATOM 543 C C . ARG A 1 77 ? -17.515 -3.825 16.061 1.00 95.56 77 ARG A C 1
ATOM 545 O O . ARG A 1 77 ? -17.375 -4.516 17.065 1.00 95.56 77 ARG A O 1
ATOM 552 N N . ALA A 1 78 ? -18.389 -2.821 15.974 1.00 95.19 78 ALA A N 1
ATOM 553 C CA . ALA A 1 78 ? -19.274 -2.432 17.068 1.00 95.19 78 ALA A CA 1
ATOM 554 C C . ALA A 1 78 ? -20.123 -3.620 17.550 1.00 95.19 78 ALA A C 1
ATOM 556 O O . ALA A 1 78 ? -20.127 -3.929 18.739 1.00 95.19 78 ALA A O 1
ATOM 557 N N . ALA A 1 79 ? -20.742 -4.367 16.630 1.00 95.56 79 ALA A N 1
ATOM 558 C CA . ALA A 1 79 ? -21.490 -5.581 16.962 1.00 95.56 79 ALA A CA 1
ATOM 559 C C . ALA A 1 79 ? -20.607 -6.696 17.546 1.00 95.56 79 ALA A C 1
ATOM 561 O O . ALA A 1 79 ? -21.030 -7.417 18.446 1.00 95.56 79 ALA A O 1
ATOM 562 N N . GLY A 1 80 ? -19.363 -6.820 17.077 1.00 94.88 80 GLY A N 1
ATOM 563 C CA . GLY A 1 80 ? -18.367 -7.742 17.622 1.00 94.88 80 GLY A CA 1
ATOM 564 C C . GLY A 1 80 ? -18.061 -7.518 19.107 1.00 94.88 80 GLY A C 1
ATOM 565 O O . GLY A 1 80 ? -17.740 -8.481 19.801 1.00 94.88 80 GLY A O 1
ATOM 566 N N . PHE A 1 81 ? -18.184 -6.276 19.589 1.00 92.75 81 PHE A N 1
ATOM 567 C CA . PHE A 1 81 ? -17.963 -5.909 20.990 1.00 92.75 81 PHE A CA 1
ATOM 568 C C . PHE A 1 81 ? -19.253 -5.837 21.814 1.00 92.75 81 PHE A C 1
ATOM 570 O O . PHE A 1 81 ? -19.249 -6.277 22.959 1.00 92.75 81 PHE A O 1
ATOM 577 N N . ALA A 1 82 ? -20.333 -5.292 21.249 1.00 92.94 82 ALA A N 1
ATOM 578 C CA . ALA A 1 82 ? -21.532 -4.913 21.996 1.00 92.94 82 ALA A CA 1
ATOM 579 C C . ALA A 1 82 ? -22.677 -5.938 21.954 1.00 92.94 82 ALA A C 1
ATOM 581 O O . ALA A 1 82 ? -23.624 -5.797 22.717 1.00 92.94 82 ALA A O 1
ATOM 582 N N . ALA A 1 83 ? -22.646 -6.937 21.062 1.00 93.25 83 ALA A N 1
ATOM 583 C CA . ALA A 1 83 ? -23.771 -7.863 20.942 1.00 93.25 83 ALA A CA 1
ATOM 584 C C . ALA A 1 83 ? -23.870 -8.827 22.139 1.00 93.25 83 ALA A C 1
ATOM 586 O O . ALA A 1 83 ? -22.893 -9.490 22.501 1.00 93.25 83 ALA A O 1
ATOM 587 N N . ASP A 1 84 ? -25.085 -8.974 22.673 1.00 93.38 84 ASP A N 1
ATOM 588 C CA . ASP A 1 84 ? -25.383 -9.892 23.781 1.00 93.38 84 ASP A CA 1
ATOM 589 C C . ASP A 1 84 ? -25.189 -11.360 23.380 1.00 93.38 84 ASP A C 1
ATOM 591 O O . ASP A 1 84 ? -24.713 -12.179 24.166 1.00 93.38 84 ASP A O 1
ATOM 595 N N . ARG A 1 85 ? -25.528 -11.707 22.129 1.00 95.06 85 ARG A N 1
ATOM 596 C CA . ARG A 1 85 ? -25.406 -13.078 21.626 1.00 95.06 85 ARG A CA 1
ATOM 597 C C . ARG A 1 85 ? -23.985 -13.372 21.126 1.00 95.06 85 ARG A C 1
ATOM 599 O O . ARG A 1 85 ? -23.476 -12.733 20.201 1.00 95.06 85 ARG A O 1
ATOM 606 N N . ASP A 1 86 ? -23.369 -14.410 21.689 1.00 95.38 86 ASP A N 1
ATOM 607 C CA . ASP A 1 86 ? -22.018 -14.879 21.341 1.00 95.38 86 ASP A CA 1
ATOM 608 C C . ASP A 1 86 ? -21.849 -15.236 19.850 1.00 95.38 86 ASP A C 1
ATOM 610 O O . ASP A 1 86 ? -20.775 -15.043 19.266 1.00 95.38 86 ASP A O 1
ATOM 614 N N . ASP A 1 87 ? -22.904 -15.754 19.214 1.00 95.25 87 ASP A N 1
ATOM 615 C CA . ASP A 1 87 ? -22.905 -16.127 17.799 1.00 95.25 87 ASP A CA 1
ATOM 616 C C . ASP A 1 87 ? -22.762 -14.905 16.880 1.00 95.25 87 ASP A C 1
ATOM 618 O O . ASP A 1 87 ? -21.956 -14.949 15.940 1.00 95.25 87 ASP A O 1
ATOM 622 N N . VAL A 1 88 ? -23.468 -13.813 17.189 1.00 96.38 88 VAL A N 1
ATOM 623 C CA . VAL A 1 88 ? -23.379 -12.522 16.495 1.00 96.38 88 VAL A CA 1
ATOM 624 C C . VAL A 1 88 ? -21.979 -11.944 16.643 1.00 96.38 88 VAL A C 1
ATOM 626 O O . VAL A 1 88 ? -21.353 -11.646 15.624 1.00 96.38 88 VAL A O 1
ATOM 629 N N . ARG A 1 89 ? -21.434 -11.873 17.871 1.00 96.94 89 ARG A N 1
ATOM 630 C CA . ARG A 1 89 ? -20.077 -11.340 18.103 1.00 96.94 89 ARG A CA 1
ATOM 631 C C . ARG A 1 89 ? -19.034 -12.065 17.254 1.00 96.94 89 ARG A C 1
ATOM 633 O O . ARG A 1 89 ? -18.244 -11.439 16.544 1.00 96.94 89 ARG A O 1
ATOM 640 N N . ARG A 1 90 ? -19.056 -13.405 17.279 1.00 96.69 90 ARG A N 1
ATOM 641 C CA . ARG A 1 90 ? -18.113 -14.239 16.519 1.00 96.69 90 ARG A CA 1
ATOM 642 C C . ARG A 1 90 ? -18.266 -14.043 15.010 1.00 96.69 90 ARG A C 1
ATOM 644 O O . ARG A 1 90 ? -17.260 -13.886 14.319 1.00 96.69 90 ARG A O 1
ATOM 651 N N . ARG A 1 91 ? -19.497 -14.071 14.484 1.00 97.31 91 ARG A N 1
ATOM 652 C CA . ARG A 1 91 ? -19.761 -13.911 13.041 1.00 97.31 91 ARG A CA 1
ATOM 653 C C . ARG A 1 91 ? -19.358 -12.526 12.550 1.00 97.31 91 ARG A C 1
ATOM 655 O O . ARG A 1 91 ? -18.681 -12.434 11.528 1.00 97.31 91 ARG A O 1
ATOM 662 N N . ALA A 1 92 ? -19.714 -11.480 13.292 1.00 97.69 92 ALA A N 1
ATOM 663 C CA . ALA A 1 92 ? -19.376 -10.107 12.951 1.00 97.69 92 ALA A CA 1
ATOM 664 C C . ALA A 1 92 ? -17.853 -9.899 12.911 1.00 97.69 92 ALA A C 1
ATOM 666 O O . ALA A 1 92 ? -17.337 -9.368 11.929 1.00 97.69 92 ALA A O 1
ATOM 667 N N . ALA A 1 93 ? -17.116 -10.425 13.897 1.00 96.19 93 ALA A N 1
ATOM 668 C CA . ALA A 1 93 ? -15.654 -10.361 13.922 1.00 96.19 93 ALA A CA 1
ATOM 669 C C . ALA A 1 93 ? -14.992 -11.114 12.748 1.00 96.19 93 ALA A C 1
ATOM 671 O O . ALA A 1 93 ? -14.069 -10.594 12.116 1.00 96.19 93 ALA A O 1
ATOM 672 N N . VAL A 1 94 ? -15.464 -12.327 12.425 1.00 96.94 94 VAL A N 1
ATOM 673 C CA . VAL A 1 94 ? -14.957 -13.108 11.279 1.00 96.94 94 VAL A CA 1
ATOM 674 C C . VAL A 1 94 ? -15.227 -12.382 9.962 1.00 96.94 94 VAL A C 1
ATOM 676 O O . VAL A 1 94 ? -14.342 -12.311 9.105 1.00 96.94 94 VAL A O 1
ATOM 679 N N . LEU A 1 95 ? -16.430 -11.831 9.800 1.00 97.81 95 LEU A N 1
ATOM 680 C CA . LEU A 1 95 ? -16.822 -11.125 8.588 1.00 97.81 95 LEU A CA 1
ATOM 681 C C . LEU A 1 95 ? -16.053 -9.810 8.420 1.00 97.81 95 LEU A C 1
ATOM 683 O O . LEU A 1 95 ? -15.533 -9.571 7.334 1.00 97.81 95 LEU A O 1
ATOM 687 N N . ALA A 1 96 ? -15.902 -9.018 9.488 1.00 96.38 96 ALA A N 1
ATOM 688 C CA . ALA A 1 96 ? -15.088 -7.802 9.483 1.00 96.38 96 ALA A CA 1
ATOM 689 C C . ALA A 1 96 ? -13.658 -8.108 9.027 1.00 96.38 96 ALA A C 1
ATOM 691 O O . ALA A 1 96 ? -13.185 -7.528 8.053 1.00 96.38 96 ALA A O 1
ATOM 692 N N . ARG A 1 97 ? -13.013 -9.111 9.640 1.00 95.25 97 ARG A N 1
ATOM 693 C CA . ARG A 1 97 ? -11.656 -9.527 9.263 1.00 95.25 97 ARG A CA 1
ATOM 694 C C . ARG A 1 97 ? -11.570 -9.969 7.801 1.00 95.25 97 ARG A C 1
ATOM 696 O O . ARG A 1 97 ? -10.594 -9.651 7.123 1.00 95.25 97 ARG A O 1
ATOM 703 N N . ARG A 1 98 ? -12.562 -10.717 7.304 1.00 96.75 98 ARG A N 1
ATOM 704 C CA . ARG A 1 98 ? -12.602 -11.165 5.902 1.00 96.75 98 ARG A CA 1
ATOM 705 C C . ARG A 1 98 ? -12.715 -9.984 4.939 1.00 96.75 98 ARG A C 1
ATOM 707 O O . ARG A 1 98 ? -12.005 -9.967 3.939 1.00 96.75 98 ARG A O 1
ATOM 714 N N . ILE A 1 99 ? -13.588 -9.023 5.236 1.00 96.69 99 ILE A N 1
ATOM 715 C CA . ILE A 1 99 ? -13.783 -7.816 4.424 1.00 96.69 99 ILE A CA 1
ATOM 716 C C . ILE A 1 99 ? -12.508 -6.970 4.409 1.00 96.69 99 ILE A C 1
ATOM 718 O O . ILE A 1 99 ? -12.054 -6.585 3.337 1.00 96.69 99 ILE A O 1
ATOM 722 N N . GLU A 1 100 ? -11.903 -6.730 5.572 1.00 94.31 100 GLU A N 1
ATOM 723 C CA . GLU A 1 100 ? -10.643 -5.988 5.696 1.00 94.31 100 GLU A CA 1
ATOM 724 C C . GLU A 1 100 ? -9.517 -6.659 4.900 1.00 94.31 100 GLU A C 1
ATOM 726 O O . GLU A 1 100 ? -8.860 -6.010 4.093 1.00 94.31 100 GLU A O 1
ATOM 731 N N . THR A 1 101 ? -9.338 -7.976 5.060 1.00 94.06 101 THR A N 1
ATOM 732 C CA . THR A 1 101 ? -8.319 -8.740 4.317 1.00 94.06 101 THR A CA 1
ATOM 733 C C . THR A 1 101 ? -8.550 -8.641 2.809 1.00 94.06 101 THR A C 1
ATOM 735 O O . THR A 1 101 ? -7.633 -8.309 2.064 1.00 94.06 101 THR A O 1
ATOM 738 N N . GLY A 1 102 ? -9.791 -8.851 2.357 1.00 95.25 102 GLY A N 1
ATOM 739 C CA . GLY A 1 102 ? -10.136 -8.738 0.942 1.00 95.25 102 GLY A CA 1
ATOM 740 C C . GLY A 1 102 ? -9.943 -7.324 0.389 1.00 95.25 102 GLY A C 1
ATOM 741 O O . GLY A 1 102 ? -9.546 -7.173 -0.761 1.00 95.25 102 GLY A O 1
ATOM 742 N N . HIS A 1 103 ? -10.174 -6.285 1.195 1.00 94.38 103 HIS A N 1
ATOM 743 C CA . HIS A 1 103 ? -9.944 -4.896 0.797 1.00 94.38 103 HIS A CA 1
ATOM 744 C C . HIS A 1 103 ? -8.454 -4.575 0.609 1.00 94.38 103 HIS A C 1
ATOM 746 O O . HIS A 1 103 ? -8.104 -3.856 -0.329 1.00 94.38 103 HIS A O 1
ATOM 752 N N . LEU A 1 104 ? -7.590 -5.130 1.466 1.00 93.25 104 LEU A N 1
ATOM 753 C CA . LEU A 1 104 ? -6.136 -4.996 1.350 1.00 93.25 104 LEU A CA 1
ATOM 754 C C . LEU A 1 104 ? -5.602 -5.751 0.127 1.00 93.25 104 LEU A C 1
ATOM 756 O O . LEU A 1 104 ? -4.743 -5.242 -0.584 1.00 93.25 104 LEU A O 1
ATOM 760 N N . GLU A 1 105 ? -6.118 -6.951 -0.144 1.00 94.75 105 GLU A N 1
ATOM 761 C CA . GLU A 1 105 ? -5.674 -7.807 -1.255 1.00 94.75 105 GLU A CA 1
ATOM 762 C C . GLU A 1 105 ? -6.240 -7.396 -2.622 1.00 94.75 105 GLU A C 1
ATOM 764 O O . GLU A 1 105 ? -5.672 -7.743 -3.662 1.00 94.75 105 GLU A O 1
ATOM 769 N N . ALA A 1 106 ? -7.363 -6.678 -2.652 1.00 96.31 106 ALA A N 1
ATOM 770 C CA . ALA A 1 106 ? -7.978 -6.229 -3.891 1.00 96.31 106 ALA A CA 1
ATOM 771 C C . ALA A 1 106 ? -7.371 -4.894 -4.362 1.00 96.31 106 ALA A C 1
ATOM 773 O O . ALA A 1 106 ? -7.324 -3.931 -3.587 1.00 96.31 106 ALA A O 1
ATOM 774 N N . PRO A 1 107 ? -6.976 -4.779 -5.645 1.00 97.56 107 PRO A N 1
ATOM 775 C CA . PRO A 1 107 ? -6.602 -3.489 -6.204 1.00 97.56 107 PRO A CA 1
ATOM 776 C C . PRO A 1 107 ? -7.801 -2.545 -6.211 1.00 97.56 107 PRO A C 1
ATOM 778 O O . PRO A 1 107 ? -8.945 -2.968 -6.415 1.00 97.56 107 PRO A O 1
ATOM 781 N N . THR A 1 108 ? -7.531 -1.261 -6.027 1.00 97.19 108 THR A N 1
ATOM 782 C CA . THR A 1 108 ? -8.528 -0.208 -6.220 1.00 97.19 108 THR A CA 1
ATOM 783 C C . THR A 1 108 ? -8.896 -0.153 -7.699 1.00 97.19 108 THR A C 1
ATOM 785 O O . THR A 1 108 ? -8.024 -0.223 -8.562 1.00 97.19 108 THR A O 1
ATOM 788 N N . ARG A 1 109 ? -10.193 -0.110 -8.008 1.00 97.50 109 ARG A N 1
ATOM 789 C CA . ARG A 1 109 ? -10.706 -0.201 -9.380 1.00 97.50 109 ARG A CA 1
ATOM 790 C C . ARG A 1 109 ? -11.171 1.164 -9.856 1.00 97.50 109 ARG A C 1
ATOM 792 O O . ARG A 1 109 ? -11.900 1.842 -9.141 1.00 97.50 109 ARG A O 1
ATOM 799 N N . ILE A 1 110 ? -10.767 1.522 -11.066 1.00 98.25 110 ILE A N 1
ATOM 800 C CA . ILE A 1 110 ? -11.081 2.781 -11.731 1.00 98.25 110 ILE A CA 1
ATOM 801 C C . ILE A 1 110 ? -12.028 2.494 -12.890 1.00 98.25 110 ILE A C 1
ATOM 803 O O . ILE A 1 110 ? -11.848 1.516 -13.623 1.00 98.25 110 ILE A O 1
ATOM 807 N N . THR A 1 111 ? -13.082 3.299 -13.030 1.00 97.81 111 THR A N 1
ATOM 808 C CA . THR A 1 111 ? -14.049 3.168 -14.124 1.00 97.81 111 THR A CA 1
ATOM 809 C C . THR A 1 111 ? -14.548 4.527 -14.590 1.00 97.81 111 THR A C 1
ATOM 811 O O . THR A 1 111 ? -15.275 5.201 -13.862 1.00 97.81 111 THR A O 1
ATOM 814 N N . PHE A 1 112 ? -14.167 4.926 -15.799 1.00 97.56 112 PHE A N 1
ATOM 815 C CA . PHE A 1 112 ? -14.709 6.087 -16.501 1.00 97.56 112 PHE A CA 1
ATOM 816 C C . PHE A 1 112 ? -14.265 6.080 -17.964 1.00 97.56 112 PHE A C 1
ATOM 818 O O . PHE A 1 112 ? -13.238 5.498 -18.307 1.00 97.56 112 PHE A O 1
ATOM 825 N N . ALA A 1 113 ? -15.017 6.792 -18.797 1.00 97.69 113 ALA A N 1
ATOM 826 C CA . ALA A 1 113 ? -14.617 7.133 -20.151 1.00 97.69 113 ALA A CA 1
ATOM 827 C C . ALA A 1 113 ? -14.398 8.646 -20.235 1.00 97.69 113 ALA A C 1
ATOM 829 O O . ALA A 1 113 ? -15.232 9.428 -19.777 1.00 97.69 113 ALA A O 1
ATOM 830 N N . ALA A 1 114 ? -13.279 9.048 -20.820 1.00 97.00 114 ALA A N 1
ATOM 831 C CA . ALA A 1 114 ? -12.890 10.432 -21.027 1.00 97.00 114 ALA A CA 1
ATOM 832 C C . ALA A 1 114 ? -12.507 10.620 -22.495 1.00 97.00 114 ALA A C 1
ATOM 834 O O . ALA A 1 114 ? -11.780 9.807 -23.062 1.00 97.00 114 ALA A O 1
ATOM 835 N N . ARG A 1 115 ? -12.999 11.692 -23.117 1.00 98.12 115 ARG A N 1
ATOM 836 C CA . ARG A 1 115 ? -12.623 12.081 -24.480 1.00 98.12 115 ARG A CA 1
ATOM 837 C C . ARG A 1 115 ? -12.072 13.486 -24.457 1.00 98.12 115 ARG A C 1
ATOM 839 O O . ARG A 1 115 ? -12.700 14.370 -23.877 1.00 98.12 115 ARG A O 1
ATOM 846 N N . GLN A 1 116 ? -10.948 13.687 -25.128 1.00 97.50 116 GLN A N 1
ATOM 847 C CA . GLN A 1 116 ? -10.276 14.973 -25.246 1.00 97.50 116 GLN A CA 1
ATOM 848 C C . GLN A 1 116 ? -9.903 15.581 -23.887 1.00 97.50 116 GLN A C 1
ATOM 850 O O . GLN A 1 116 ? -9.951 16.800 -23.725 1.00 97.50 116 GLN A O 1
ATOM 855 N N . TRP A 1 117 ? -9.542 14.750 -22.909 1.00 98.44 117 TRP A N 1
ATOM 856 C CA . TRP A 1 117 ? -9.084 15.213 -21.597 1.00 98.44 117 TRP A CA 1
ATOM 857 C C . TRP A 1 117 ? -7.565 15.329 -21.565 1.00 98.44 117 TRP A C 1
ATOM 859 O O . TRP A 1 117 ? -6.846 14.532 -22.164 1.00 98.44 117 TRP A O 1
ATOM 869 N N . THR A 1 118 ? -7.069 16.313 -20.834 1.00 98.25 118 THR A N 1
ATOM 870 C CA . THR A 1 118 ? -5.650 16.436 -20.500 1.00 98.25 118 THR A CA 1
ATOM 871 C C . THR A 1 118 ? -5.238 15.354 -19.499 1.00 98.25 118 THR A C 1
ATOM 873 O O . THR A 1 118 ? -6.055 14.861 -18.718 1.00 98.25 118 THR A O 1
ATOM 876 N N . ALA A 1 119 ? -3.951 14.999 -19.460 1.00 97.75 119 ALA A N 1
ATOM 877 C CA . ALA A 1 119 ? -3.441 14.041 -18.471 1.00 97.75 119 ALA A CA 1
ATOM 878 C C . ALA A 1 119 ? -3.711 14.489 -17.018 1.00 97.75 119 ALA A C 1
ATOM 880 O O . ALA A 1 119 ? -3.972 13.649 -16.156 1.00 97.75 119 ALA A O 1
ATOM 881 N N . GLN A 1 120 ? -3.722 15.802 -16.758 1.00 97.88 120 GLN A N 1
ATOM 882 C CA . GLN A 1 120 ? -4.052 16.376 -15.452 1.00 97.88 120 GLN A CA 1
ATOM 883 C C . GLN A 1 120 ? -5.505 16.097 -15.046 1.00 97.88 120 GLN A C 1
ATOM 885 O O . GLN A 1 120 ? -5.747 15.639 -13.931 1.00 97.88 120 GLN A O 1
ATOM 890 N N . GLU A 1 121 ? -6.467 16.336 -15.943 1.00 98.12 121 GLU A N 1
ATOM 891 C CA . GLU A 1 121 ? -7.893 16.068 -15.694 1.00 98.12 121 GLU A CA 1
ATOM 892 C C . GLU A 1 121 ? -8.136 14.577 -15.433 1.00 98.12 121 GLU A C 1
ATOM 894 O O . GLU A 1 121 ? -8.861 14.205 -14.508 1.00 98.12 121 GLU A O 1
ATOM 899 N N . VAL A 1 122 ? -7.468 13.711 -16.199 1.00 98.31 122 VAL A N 1
ATOM 900 C CA . VAL A 1 122 ? -7.557 12.256 -16.031 1.00 98.31 122 VAL A CA 1
ATOM 901 C C . VAL A 1 122 ? -6.957 11.825 -14.689 1.00 98.31 122 VAL A C 1
ATOM 903 O O . VAL A 1 122 ? -7.589 11.057 -13.967 1.00 98.31 122 VAL A O 1
ATOM 906 N N . CYS A 1 123 ? -5.788 12.349 -14.299 1.00 98.00 123 CYS A N 1
ATOM 907 C CA . CYS A 1 123 ? -5.193 12.076 -12.985 1.00 98.00 123 CYS A CA 1
ATOM 908 C C . CYS A 1 123 ? -6.080 12.564 -11.832 1.00 98.00 123 CYS A C 1
ATOM 910 O O . CYS A 1 123 ? -6.228 11.849 -10.842 1.00 98.00 123 CYS A O 1
ATOM 912 N N . ALA A 1 124 ? -6.714 13.733 -11.964 1.00 97.62 124 ALA A N 1
ATOM 913 C CA . ALA A 1 124 ? -7.637 14.260 -10.961 1.00 97.62 124 ALA A CA 1
ATOM 914 C C . ALA A 1 124 ? -8.876 13.362 -10.786 1.00 97.62 124 ALA A C 1
ATOM 916 O O . ALA A 1 124 ? -9.304 13.102 -9.661 1.00 97.62 124 ALA A O 1
ATOM 917 N N . GLU A 1 125 ? -9.426 12.828 -11.878 1.00 98.00 125 GLU A N 1
ATOM 918 C CA . GLU A 1 125 ? -10.542 11.880 -11.817 1.00 98.00 125 GLU A CA 1
ATOM 919 C C . GLU A 1 125 ? -10.122 10.523 -11.234 1.00 98.00 125 GLU A C 1
ATOM 921 O O . GLU A 1 125 ? -10.840 9.962 -10.401 1.00 98.00 125 GLU A O 1
ATOM 926 N N . VAL A 1 126 ? -8.932 10.023 -11.587 1.00 98.00 126 VAL A N 1
ATOM 927 C CA . VAL A 1 126 ? -8.344 8.831 -10.953 1.00 98.00 126 VAL A CA 1
ATOM 928 C C . VAL A 1 126 ? -8.181 9.054 -9.447 1.00 98.00 126 VAL A C 1
ATOM 930 O O . VAL A 1 126 ? -8.614 8.206 -8.668 1.00 98.00 126 VAL A O 1
ATOM 933 N N . ALA A 1 127 ? -7.632 10.198 -9.023 1.00 97.00 127 ALA A N 1
ATOM 934 C CA . ALA A 1 127 ? -7.486 10.566 -7.613 1.00 97.00 127 ALA A CA 1
ATOM 935 C C . ALA A 1 127 ? -8.837 10.574 -6.886 1.00 97.00 127 ALA A C 1
ATOM 937 O O . ALA A 1 127 ? -8.981 9.984 -5.811 1.00 97.00 127 ALA A O 1
ATOM 938 N N . ARG A 1 128 ? -9.856 11.183 -7.506 1.00 97.12 128 ARG A N 1
ATOM 939 C CA . ARG A 1 128 ? -11.217 11.269 -6.964 1.00 97.12 128 ARG A CA 1
ATOM 940 C C . ARG A 1 128 ? -11.847 9.891 -6.758 1.00 97.12 128 ARG A C 1
ATOM 942 O O . ARG A 1 128 ? -12.479 9.668 -5.728 1.00 97.12 128 ARG A O 1
ATOM 949 N N . GLN A 1 129 ? -11.703 8.974 -7.717 1.00 96.81 129 GLN A N 1
ATOM 950 C CA . GLN A 1 129 ? -12.241 7.613 -7.591 1.00 96.81 129 GLN A CA 1
ATOM 951 C C . GLN A 1 129 ? -11.442 6.752 -6.610 1.00 96.81 129 GLN A C 1
ATOM 953 O O . GLN A 1 129 ? -12.029 5.966 -5.867 1.00 96.81 129 GLN A O 1
ATOM 958 N N . ALA A 1 130 ? -10.117 6.898 -6.603 1.00 96.12 130 ALA A N 1
ATOM 959 C CA . ALA A 1 130 ? -9.230 6.115 -5.753 1.00 96.12 130 ALA A CA 1
ATOM 960 C C . ALA A 1 130 ? -9.250 6.556 -4.284 1.00 96.12 130 ALA A C 1
ATOM 962 O O . ALA A 1 130 ? -8.912 5.764 -3.406 1.00 96.12 130 ALA A O 1
ATOM 963 N N . GLY A 1 131 ? -9.621 7.811 -4.011 1.00 94.12 131 GLY A N 1
ATOM 964 C CA . GLY A 1 131 ? -9.528 8.394 -2.674 1.00 94.12 131 GLY A CA 1
ATOM 965 C C . GLY A 1 131 ? -8.081 8.603 -2.216 1.00 94.12 131 GLY A C 1
ATOM 966 O O . GLY A 1 131 ? -7.815 8.604 -1.017 1.00 94.12 131 GLY A O 1
ATOM 967 N N . CYS A 1 132 ? -7.140 8.751 -3.153 1.00 94.44 132 CYS A N 1
ATOM 968 C CA . CYS A 1 132 ? -5.737 9.055 -2.874 1.00 94.44 132 CYS A CA 1
ATOM 969 C C . CYS A 1 132 ? -5.238 10.192 -3.771 1.00 94.44 132 CYS A C 1
ATOM 971 O O . CYS A 1 132 ? -5.802 10.449 -4.833 1.00 94.44 132 CYS A O 1
ATOM 973 N N . ARG A 1 133 ? -4.158 10.863 -3.364 1.00 94.56 133 ARG A N 1
ATOM 974 C CA . ARG A 1 133 ? -3.547 11.952 -4.135 1.00 94.56 133 ARG A CA 1
ATOM 975 C C . ARG A 1 133 ? -2.844 11.375 -5.368 1.00 94.56 133 ARG A C 1
ATOM 977 O O . ARG A 1 133 ? -1.959 10.531 -5.235 1.00 94.56 133 ARG A O 1
ATOM 984 N N . VAL A 1 134 ? -3.245 11.819 -6.557 1.00 97.00 134 VAL A N 1
ATOM 985 C CA . VAL A 1 134 ? -2.558 11.521 -7.822 1.00 97.00 134 VAL A CA 1
ATOM 986 C C . VAL A 1 134 ? -2.230 12.844 -8.489 1.00 97.00 134 VAL A C 1
ATOM 988 O O . VAL A 1 134 ? -3.123 13.652 -8.733 1.00 97.00 134 VAL A O 1
ATOM 991 N N . GLU A 1 135 ? -0.950 13.077 -8.737 1.00 96.75 135 GLU A N 1
ATOM 992 C CA . GLU A 1 135 ? -0.437 14.345 -9.245 1.00 96.75 135 GLU A CA 1
ATOM 993 C C . GLU A 1 135 ? 0.180 14.155 -10.617 1.00 96.75 135 GLU A C 1
ATOM 995 O O . GLU A 1 135 ? 0.784 13.123 -10.894 1.00 96.75 135 GLU A O 1
ATOM 1000 N N . TYR A 1 136 ? 0.050 15.172 -11.458 1.00 97.31 136 TYR A N 1
ATOM 1001 C CA . TYR A 1 136 ? 0.700 15.242 -12.755 1.00 97.31 136 TYR A CA 1
ATOM 1002 C C . TYR A 1 136 ? 1.508 16.533 -12.805 1.00 97.31 136 TYR A C 1
ATOM 1004 O O . TYR A 1 136 ? 0.944 17.605 -12.580 1.00 97.31 136 TYR A O 1
ATOM 1012 N N . ASP A 1 137 ? 2.810 16.429 -13.065 1.00 96.44 137 ASP A N 1
ATOM 1013 C CA . ASP A 1 137 ? 3.723 17.583 -13.084 1.00 96.44 137 ASP A CA 1
ATOM 1014 C C . ASP A 1 137 ? 3.980 18.144 -14.498 1.00 96.44 137 ASP A C 1
ATOM 1016 O O . ASP A 1 137 ? 4.765 19.077 -14.663 1.00 96.44 137 ASP A O 1
ATOM 1020 N N . GLY A 1 138 ? 3.354 17.558 -15.525 1.00 95.19 138 GLY A N 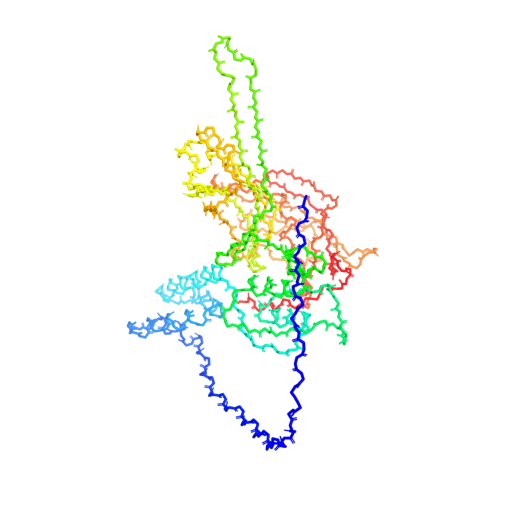1
ATOM 1021 C CA . GLY A 1 138 ? 3.581 17.928 -16.919 1.00 95.19 138 GLY A CA 1
ATOM 1022 C C . GLY A 1 138 ? 2.825 19.181 -17.373 1.00 95.19 138 GLY A C 1
ATOM 1023 O O . GLY A 1 138 ? 2.251 19.907 -16.560 1.00 95.19 138 GLY A O 1
ATOM 1024 N N . PRO A 1 139 ? 2.800 19.452 -18.695 1.00 95.81 139 PRO A N 1
ATOM 1025 C CA . PRO A 1 139 ? 2.128 20.622 -19.253 1.00 95.81 139 PRO A CA 1
ATOM 1026 C C . PRO A 1 139 ? 0.656 20.708 -18.834 1.00 95.81 139 PRO A C 1
ATOM 1028 O O . PRO A 1 139 ? -0.083 19.726 -18.926 1.00 95.81 139 PRO A O 1
ATOM 1031 N N . THR A 1 140 ? 0.233 21.900 -18.415 1.00 95.44 140 THR A N 1
ATOM 1032 C CA . THR A 1 140 ? -1.144 22.214 -18.007 1.00 95.44 140 THR A CA 1
ATOM 1033 C C . THR A 1 140 ? -1.715 23.344 -18.871 1.00 95.44 140 THR A C 1
ATOM 1035 O O . THR A 1 140 ? -0.976 24.033 -19.576 1.00 95.44 140 THR A O 1
ATOM 1038 N N . GLY A 1 141 ? -3.035 23.539 -18.836 1.00 94.81 141 GLY A N 1
ATOM 1039 C CA . GLY A 1 141 ? -3.711 24.630 -19.548 1.00 94.81 141 GLY A CA 1
ATOM 1040 C C . GLY A 1 141 ? -4.236 24.265 -20.941 1.00 94.81 141 GLY A C 1
ATOM 1041 O O . GLY A 1 141 ? -4.401 23.094 -21.276 1.00 94.81 141 GLY A O 1
ATOM 1042 N N . ALA A 1 142 ? -4.560 25.289 -21.738 1.00 95.56 142 ALA A N 1
ATOM 1043 C CA . ALA A 1 142 ? -5.276 25.135 -23.010 1.00 95.56 142 ALA A CA 1
ATOM 1044 C C . ALA A 1 142 ? -4.480 24.363 -24.077 1.00 95.56 142 ALA A C 1
ATOM 1046 O O . ALA A 1 142 ? -5.078 23.613 -24.849 1.00 95.56 142 ALA A O 1
ATOM 1047 N N . ASP A 1 143 ? -3.154 24.510 -24.069 1.00 96.31 143 ASP A N 1
ATOM 1048 C CA . ASP A 1 143 ? -2.242 23.879 -25.030 1.00 96.31 143 ASP A CA 1
ATOM 1049 C C . ASP A 1 143 ? -1.763 22.487 -24.581 1.00 96.31 143 ASP A C 1
ATOM 1051 O O . ASP A 1 143 ? -0.962 21.849 -25.267 1.00 96.31 143 ASP A O 1
ATOM 1055 N N . ALA A 1 144 ? -2.222 22.001 -23.421 1.00 97.56 144 ALA A N 1
ATOM 1056 C CA . ALA A 1 144 ? -1.853 20.678 -22.941 1.00 97.56 144 ALA A CA 1
ATOM 1057 C C . ALA A 1 144 ? -2.387 19.587 -23.895 1.00 97.56 144 ALA A C 1
ATOM 1059 O O . ALA A 1 144 ? -3.548 19.655 -24.316 1.00 97.56 144 ALA A O 1
ATOM 1060 N N . PRO A 1 145 ? -1.581 18.555 -24.219 1.00 97.69 145 PRO A N 1
ATOM 1061 C CA . PRO A 1 145 ? -2.033 17.443 -25.044 1.00 97.69 145 PRO A CA 1
ATOM 1062 C C . PRO A 1 145 ? -3.284 16.773 -24.469 1.00 97.69 145 PRO A C 1
ATOM 1064 O O . PRO A 1 145 ? -3.416 16.602 -23.253 1.00 97.69 145 PRO A O 1
ATOM 1067 N N . ARG A 1 146 ? -4.191 16.376 -25.364 1.00 98.19 146 ARG A N 1
ATOM 1068 C CA . ARG A 1 146 ? -5.472 15.754 -25.027 1.00 98.19 146 ARG A CA 1
ATOM 1069 C C . ARG A 1 146 ? -5.497 14.302 -25.476 1.00 98.19 146 ARG A C 1
ATOM 1071 O O . ARG A 1 146 ? -4.986 13.962 -26.540 1.00 98.19 146 ARG A O 1
ATOM 1078 N N . TYR A 1 147 ? -6.131 13.474 -24.664 1.00 98.06 147 TYR A N 1
ATOM 1079 C CA . TYR A 1 147 ? -6.167 12.030 -24.806 1.00 98.06 147 TYR A CA 1
ATOM 1080 C C . TYR A 1 147 ? -7.594 11.517 -24.636 1.00 98.06 147 TYR A C 1
ATOM 1082 O O . TYR A 1 147 ? -8.437 12.146 -23.986 1.00 98.06 147 TYR A O 1
ATOM 1090 N N . ASP A 1 148 ? -7.830 10.336 -25.193 1.00 98.31 148 ASP A N 1
ATOM 1091 C CA . ASP A 1 148 ? -9.054 9.579 -24.995 1.00 98.31 148 ASP A CA 1
ATOM 1092 C C . ASP A 1 148 ? -8.720 8.344 -24.149 1.00 98.31 148 ASP A C 1
ATOM 1094 O O . ASP A 1 148 ? -7.799 7.591 -24.469 1.00 98.31 148 ASP A O 1
ATOM 1098 N N . PHE A 1 149 ? -9.466 8.133 -23.067 1.00 98.00 149 PHE A N 1
ATOM 1099 C CA . PHE A 1 149 ? -9.314 6.984 -22.181 1.00 98.00 149 PHE A CA 1
ATOM 1100 C C . PHE A 1 149 ? -10.654 6.290 -21.984 1.00 98.00 149 PHE A C 1
ATOM 1102 O O . PHE A 1 149 ? -11.684 6.936 -21.801 1.00 98.00 149 PHE A O 1
ATOM 1109 N N . ASP A 1 150 ? -10.620 4.963 -21.966 1.00 98.19 150 ASP A N 1
ATOM 1110 C CA . ASP A 1 150 ? -11.748 4.126 -21.580 1.00 98.19 150 ASP A CA 1
ATOM 1111 C C . ASP A 1 150 ? -11.261 3.117 -20.537 1.00 98.19 150 ASP A C 1
ATOM 1113 O O . ASP A 1 150 ? -10.510 2.178 -20.830 1.00 98.19 150 ASP A O 1
ATOM 1117 N N . PHE A 1 151 ? -11.600 3.384 -19.279 1.00 98.00 151 PHE A N 1
ATOM 1118 C CA . PHE A 1 151 ? -11.300 2.507 -18.164 1.00 98.00 151 PHE A CA 1
ATOM 1119 C C . PHE A 1 151 ? -12.577 1.801 -17.731 1.00 98.00 151 PHE A C 1
ATOM 1121 O O . PHE A 1 151 ? -13.482 2.412 -17.169 1.00 98.00 151 PHE A O 1
ATOM 1128 N N . GLU A 1 152 ? -12.602 0.485 -17.911 1.00 97.62 152 GLU A N 1
ATOM 1129 C CA . GLU A 1 152 ? -13.634 -0.399 -17.385 1.00 97.62 152 GLU A CA 1
ATOM 1130 C C . GLU A 1 152 ? -13.006 -1.325 -16.335 1.00 97.62 152 GLU A C 1
ATOM 1132 O O . GLU A 1 152 ? -12.260 -2.251 -16.657 1.00 97.62 152 GLU A O 1
ATOM 1137 N N . ASN A 1 153 ? -13.271 -1.058 -15.051 1.00 96.88 153 ASN A N 1
ATOM 1138 C CA . ASN A 1 153 ? -12.793 -1.873 -13.927 1.00 96.88 153 ASN A CA 1
ATOM 1139 C C . ASN A 1 153 ? -11.256 -2.108 -13.902 1.00 96.88 153 ASN A C 1
ATOM 1141 O O . ASN A 1 153 ? -10.763 -3.189 -13.545 1.00 96.88 153 ASN A O 1
ATOM 1145 N N . VAL A 1 154 ? -10.476 -1.086 -14.267 1.00 98.31 154 VAL A N 1
ATOM 1146 C CA . VAL A 1 154 ? -9.008 -1.161 -14.370 1.00 98.31 154 VAL A CA 1
ATOM 1147 C C . VAL A 1 154 ? -8.363 -0.954 -12.987 1.00 98.31 154 VAL A C 1
ATOM 1149 O O . VAL A 1 154 ? -8.766 -0.037 -12.274 1.00 98.31 154 VAL A O 1
ATOM 1152 N N . PRO A 1 155 ? -7.381 -1.775 -12.558 1.00 98.38 155 PRO A N 1
ATOM 1153 C CA . PRO A 1 155 ? -6.594 -1.521 -11.347 1.00 98.38 155 PRO A CA 1
ATOM 1154 C C . PRO A 1 155 ? -5.933 -0.136 -11.348 1.00 98.38 155 PRO A C 1
ATOM 1156 O O . PRO A 1 155 ? -5.381 0.273 -12.366 1.00 98.38 155 PRO A O 1
ATOM 1159 N N . LEU A 1 156 ? -5.912 0.546 -10.202 1.00 98.19 156 LEU A N 1
ATOM 1160 C CA . LEU A 1 156 ? -5.390 1.908 -10.045 1.00 98.19 156 LEU A CA 1
ATOM 1161 C C . LEU A 1 156 ? -4.003 2.088 -10.670 1.00 98.19 156 LEU A C 1
ATOM 1163 O O . LEU A 1 156 ? -3.826 2.951 -11.523 1.00 98.19 156 LEU A O 1
ATOM 1167 N N . LEU A 1 157 ? -3.036 1.243 -10.302 1.00 98.12 157 LEU A N 1
ATOM 1168 C CA . LEU A 1 157 ? -1.666 1.365 -10.815 1.00 98.12 157 LEU A CA 1
ATOM 1169 C C . LEU A 1 157 ? -1.587 1.142 -12.336 1.00 98.12 157 LEU A C 1
ATOM 1171 O O . LEU A 1 157 ? -0.783 1.783 -12.999 1.00 98.12 157 LEU A O 1
ATOM 1175 N N . GLN A 1 158 ? -2.453 0.293 -12.902 1.00 98.31 158 GLN A N 1
ATOM 1176 C CA . GLN A 1 158 ? -2.543 0.110 -14.357 1.00 98.31 158 GLN A CA 1
ATOM 1177 C C . GLN A 1 158 ? -3.157 1.327 -15.049 1.00 98.31 158 GLN A C 1
ATOM 1179 O O . GLN A 1 158 ? -2.717 1.695 -16.134 1.00 98.31 158 GLN A O 1
ATOM 1184 N N . ALA A 1 159 ? -4.177 1.942 -14.445 1.00 98.38 159 ALA A N 1
ATOM 1185 C CA . ALA A 1 159 ? -4.788 3.152 -14.981 1.00 98.38 159 ALA A CA 1
ATOM 1186 C C . ALA A 1 159 ? -3.770 4.300 -15.009 1.00 98.38 159 ALA A C 1
ATOM 1188 O O . ALA A 1 159 ? -3.604 4.929 -16.049 1.00 98.38 159 ALA A O 1
ATOM 1189 N N . VAL A 1 160 ? -3.029 4.513 -13.914 1.00 98.12 160 VAL A N 1
ATOM 1190 C CA . VAL A 1 160 ? -1.987 5.550 -13.847 1.00 98.12 160 VAL A CA 1
ATOM 1191 C C . VAL A 1 160 ? -0.865 5.288 -14.856 1.00 98.12 160 VAL A C 1
ATOM 1193 O O . VAL A 1 160 ? -0.465 6.215 -15.554 1.00 98.12 160 VAL A O 1
ATOM 1196 N N . ASP A 1 161 ? -0.404 4.042 -15.001 1.00 98.19 161 ASP A N 1
ATOM 1197 C CA . ASP A 1 161 ? 0.627 3.703 -15.992 1.00 98.19 161 ASP A CA 1
ATOM 1198 C C . ASP A 1 161 ? 0.169 3.980 -17.431 1.00 98.19 161 ASP A C 1
ATOM 1200 O O . ASP A 1 161 ? 0.949 4.505 -18.217 1.00 98.19 161 ASP A O 1
ATOM 1204 N N . ARG A 1 162 ? -1.100 3.709 -17.773 1.00 98.12 162 ARG A N 1
ATOM 1205 C CA . ARG A 1 162 ? -1.652 4.040 -19.101 1.00 98.12 162 ARG A CA 1
ATOM 1206 C C . ARG A 1 162 ? -1.696 5.545 -19.353 1.00 98.12 162 ARG A C 1
ATOM 1208 O O . ARG A 1 162 ? -1.440 5.980 -20.473 1.00 98.12 162 ARG A O 1
ATOM 1215 N N . VAL A 1 163 ? -2.023 6.338 -18.330 1.00 97.75 163 VAL A N 1
ATOM 1216 C CA . VAL A 1 163 ? -1.986 7.806 -18.431 1.00 97.75 163 VAL A CA 1
ATOM 1217 C C . VAL A 1 163 ? -0.552 8.285 -18.627 1.00 97.75 163 VAL A C 1
ATOM 1219 O O . VAL A 1 163 ? -0.300 9.099 -19.513 1.00 97.75 163 VAL A O 1
ATOM 1222 N N . ALA A 1 164 ? 0.389 7.750 -17.847 1.00 97.31 164 ALA A N 1
ATOM 1223 C CA . ALA A 1 164 ? 1.799 8.098 -17.947 1.00 97.31 164 ALA A CA 1
ATOM 1224 C C . ALA A 1 164 ? 2.389 7.720 -19.315 1.00 97.31 164 ALA A C 1
ATOM 1226 O O . ALA A 1 164 ? 3.054 8.541 -19.939 1.00 97.31 164 ALA A O 1
ATOM 1227 N N . GLU A 1 165 ? 2.090 6.524 -19.825 1.00 97.12 165 GLU A N 1
ATOM 1228 C CA . GLU A 1 165 ? 2.530 6.061 -21.144 1.00 97.12 165 GLU A CA 1
ATOM 1229 C C . GLU A 1 165 ? 2.019 6.972 -22.267 1.00 97.12 165 GLU A C 1
ATOM 1231 O O . GLU A 1 165 ? 2.812 7.423 -23.094 1.00 97.12 165 GLU A O 1
ATOM 1236 N N . ALA A 1 166 ? 0.724 7.307 -22.265 1.00 97.06 166 ALA A N 1
ATOM 1237 C CA . ALA A 1 166 ? 0.140 8.216 -23.250 1.00 97.06 166 ALA A CA 1
ATOM 1238 C C . ALA A 1 166 ? 0.767 9.620 -23.189 1.00 97.06 166 ALA A C 1
ATOM 1240 O O . ALA A 1 166 ? 0.977 10.248 -24.226 1.00 97.06 166 ALA A O 1
ATOM 1241 N N . ALA A 1 167 ? 1.102 10.087 -21.983 1.00 96.62 167 ALA A N 1
ATOM 1242 C CA . ALA A 1 167 ? 1.698 11.397 -21.750 1.00 96.62 167 ALA A CA 1
ATOM 1243 C C . ALA A 1 167 ? 3.224 11.460 -21.939 1.00 96.62 167 ALA A C 1
ATOM 1245 O O . ALA A 1 167 ? 3.797 12.544 -21.818 1.00 96.62 167 ALA A O 1
ATOM 1246 N N . GLY A 1 168 ? 3.902 10.338 -22.214 1.00 95.88 168 GLY A N 1
ATOM 1247 C CA . GLY A 1 168 ? 5.369 10.295 -22.231 1.00 95.88 168 GLY A CA 1
ATOM 1248 C C . GLY A 1 168 ? 5.985 10.635 -20.865 1.00 95.88 168 GLY A C 1
ATOM 1249 O O . GLY A 1 168 ? 6.983 11.353 -20.782 1.00 95.88 168 GLY A O 1
ATOM 1250 N N . ALA A 1 169 ? 5.346 10.165 -19.798 1.00 96.62 169 ALA A N 1
ATOM 1251 C CA . ALA A 1 169 ? 5.712 10.380 -18.407 1.00 96.62 169 ALA A CA 1
ATOM 1252 C C . ALA A 1 169 ? 6.116 9.060 -17.723 1.00 96.62 169 ALA A C 1
ATOM 1254 O O . ALA A 1 169 ? 5.871 7.962 -18.229 1.00 96.62 169 ALA A O 1
ATOM 1255 N N . SER A 1 170 ? 6.727 9.162 -16.544 1.00 95.69 170 SER A N 1
ATOM 1256 C CA . SER A 1 170 ? 6.979 8.040 -15.637 1.00 95.69 170 SER A CA 1
ATOM 1257 C C . SER A 1 170 ? 6.082 8.123 -14.402 1.00 95.69 170 SER A C 1
ATOM 1259 O O . SER A 1 170 ? 5.482 9.156 -14.116 1.00 95.69 170 SER A O 1
ATOM 1261 N N . VAL A 1 171 ? 5.970 7.019 -13.665 1.00 96.31 171 VAL A N 1
ATOM 1262 C CA . VAL A 1 171 ? 5.183 6.954 -12.428 1.00 96.31 171 VAL A CA 1
ATOM 1263 C C . VAL A 1 171 ? 6.119 6.753 -11.247 1.00 96.31 171 VAL A C 1
ATOM 1265 O O . VAL A 1 171 ? 6.883 5.787 -11.212 1.00 96.31 171 VAL A O 1
ATOM 1268 N N . ASP A 1 172 ? 6.020 7.627 -10.252 1.00 94.75 172 ASP A N 1
ATOM 1269 C CA . ASP A 1 172 ? 6.616 7.434 -8.936 1.00 94.75 172 ASP A CA 1
ATOM 1270 C C . ASP A 1 172 ? 5.529 7.333 -7.862 1.00 94.75 172 ASP A C 1
ATOM 1272 O O . ASP A 1 172 ? 4.434 7.880 -7.986 1.00 94.75 172 ASP A O 1
ATOM 1276 N N . CYS A 1 173 ? 5.803 6.573 -6.808 1.00 93.00 173 CYS A N 1
ATOM 1277 C CA . CYS A 1 173 ? 4.863 6.372 -5.708 1.00 93.00 173 CYS A CA 1
ATOM 1278 C C . CYS A 1 173 ? 5.554 6.735 -4.401 1.00 93.00 173 CYS A C 1
ATOM 1280 O O . CYS A 1 173 ? 6.444 6.016 -3.931 1.00 93.00 173 CYS A O 1
ATOM 1282 N N . GLY A 1 174 ? 5.133 7.870 -3.848 1.00 88.12 174 GLY A N 1
ATOM 1283 C CA . GLY A 1 174 ? 5.567 8.372 -2.557 1.00 88.12 174 GLY A CA 1
ATOM 1284 C C . GLY A 1 174 ? 4.829 7.704 -1.400 1.00 88.12 174 GLY A C 1
ATOM 1285 O O . GLY A 1 174 ? 4.163 6.679 -1.554 1.00 88.12 174 GLY A O 1
ATOM 1286 N N . SER A 1 175 ? 4.961 8.287 -0.208 1.00 81.12 175 SER A N 1
ATOM 1287 C CA . SER A 1 175 ? 4.254 7.813 0.986 1.00 81.12 175 SER A CA 1
ATOM 1288 C C . SER A 1 175 ? 2.749 8.070 0.946 1.00 81.12 175 SER A C 1
ATOM 1290 O O . SER A 1 175 ? 1.988 7.305 1.521 1.00 81.12 175 SER A O 1
ATOM 1292 N N . GLU A 1 176 ? 2.318 9.148 0.290 1.00 83.62 176 GLU A N 1
ATOM 1293 C CA . GLU A 1 176 ? 0.921 9.606 0.340 1.00 83.62 176 GLU A CA 1
ATOM 1294 C C . GLU A 1 176 ? 0.327 9.918 -1.037 1.00 83.62 176 GLU A C 1
ATOM 1296 O O . GLU A 1 176 ? -0.889 10.074 -1.171 1.00 83.62 176 GLU A O 1
ATOM 1301 N N . SER A 1 177 ? 1.169 9.994 -2.066 1.00 92.56 177 SER A N 1
ATOM 1302 C CA . SER A 1 177 ? 0.766 10.347 -3.419 1.00 92.56 177 SER A CA 1
ATOM 1303 C C . SER A 1 177 ? 1.391 9.433 -4.461 1.00 92.56 177 SER A C 1
ATOM 1305 O O . SER A 1 177 ? 2.454 8.835 -4.269 1.00 92.56 177 SER A O 1
ATOM 1307 N N . ILE A 1 178 ? 0.696 9.340 -5.587 1.00 96.44 178 ILE A N 1
ATOM 1308 C CA . ILE A 1 178 ? 1.236 8.825 -6.837 1.00 96.44 178 ILE A CA 1
ATOM 1309 C C . ILE A 1 178 ? 1.545 10.040 -7.707 1.00 96.44 178 ILE A C 1
ATOM 1311 O O . ILE A 1 178 ? 0.657 10.852 -7.957 1.00 96.44 178 ILE A O 1
ATOM 1315 N N . SER A 1 179 ? 2.782 10.173 -8.163 1.00 96.44 179 SER A N 1
ATOM 1316 C CA . SER A 1 179 ? 3.218 11.284 -9.006 1.00 96.44 179 SER A CA 1
ATOM 1317 C C . SER A 1 179 ? 3.503 10.775 -10.415 1.00 96.44 179 SER A C 1
ATOM 1319 O O . SER A 1 179 ? 4.267 9.830 -10.603 1.00 96.44 179 SER A O 1
ATOM 1321 N N . VAL A 1 180 ? 2.878 11.400 -11.406 1.00 97.38 180 VAL A N 1
ATOM 1322 C CA . VAL A 1 180 ? 3.113 11.174 -12.831 1.00 97.38 180 VAL A CA 1
ATOM 1323 C C . VAL A 1 180 ? 4.051 12.275 -13.321 1.00 97.38 180 VAL A C 1
ATOM 1325 O O . VAL A 1 180 ? 3.649 13.436 -13.418 1.00 97.38 180 VAL A O 1
ATOM 1328 N N . LEU A 1 181 ? 5.304 11.895 -13.572 1.00 96.88 181 LEU A N 1
ATOM 1329 C CA . LEU A 1 181 ? 6.428 12.791 -13.832 1.00 96.88 181 LEU A CA 1
ATOM 1330 C C . LEU A 1 181 ? 6.728 12.880 -15.335 1.00 96.88 181 LEU A C 1
ATOM 1332 O O . LEU A 1 181 ? 7.101 11.897 -15.978 1.00 96.88 181 LEU A O 1
ATOM 1336 N N . SER A 1 182 ? 6.575 14.062 -15.907 1.00 95.88 182 SER A N 1
ATOM 1337 C CA . SER A 1 182 ? 6.831 14.384 -17.306 1.00 95.88 182 SER A CA 1
ATOM 1338 C C . SER A 1 182 ? 8.316 14.264 -17.664 1.00 95.88 182 SER A C 1
ATOM 1340 O O . SER A 1 182 ? 9.210 14.495 -16.851 1.00 95.88 182 SER A O 1
ATOM 1342 N N . GLY A 1 183 ? 8.599 13.850 -18.903 1.00 91.31 183 GLY A N 1
ATOM 1343 C CA . GLY A 1 183 ? 9.973 13.654 -19.382 1.00 91.31 183 GLY A CA 1
ATOM 1344 C C . GLY A 1 183 ? 10.667 12.391 -18.852 1.00 91.31 183 GLY A C 1
ATOM 1345 O O . GLY A 1 183 ? 11.858 12.194 -19.100 1.00 91.31 183 GLY A O 1
ATOM 1346 N N . GLY A 1 184 ? 9.942 11.529 -18.134 1.00 86.44 184 GLY A N 1
ATOM 1347 C CA . GLY A 1 184 ? 10.422 10.230 -17.675 1.00 86.44 184 GLY A CA 1
ATOM 1348 C C . GLY A 1 184 ? 10.350 9.140 -18.750 1.00 86.44 184 GLY A C 1
ATOM 1349 O O . GLY A 1 184 ? 9.568 9.210 -19.695 1.00 86.44 184 GLY A O 1
ATOM 1350 N N . THR A 1 185 ? 11.154 8.088 -18.598 1.00 89.00 185 THR A N 1
ATOM 1351 C CA . THR A 1 185 ? 10.990 6.860 -19.391 1.00 89.00 185 THR A CA 1
ATOM 1352 C C . THR A 1 185 ? 9.858 6.018 -18.818 1.00 89.00 185 THR A C 1
ATOM 1354 O O . THR A 1 185 ? 9.829 5.790 -17.607 1.00 89.00 185 THR A O 1
ATOM 1357 N N . CYS A 1 186 ? 8.975 5.505 -19.675 1.00 89.31 186 CYS A N 1
ATOM 1358 C CA . CYS A 1 186 ? 7.994 4.512 -19.257 1.00 89.31 186 CYS A CA 1
ATOM 1359 C C . CYS A 1 186 ? 8.691 3.222 -18.795 1.00 89.31 186 CYS A C 1
ATOM 1361 O O . CYS A 1 186 ? 9.736 2.818 -19.320 1.00 89.31 186 CYS A O 1
ATOM 1363 N N . ASP A 1 187 ? 8.109 2.571 -17.791 1.00 92.19 187 ASP A N 1
ATOM 1364 C CA . ASP A 1 187 ? 8.606 1.290 -17.307 1.00 92.19 187 ASP A CA 1
ATOM 1365 C C . ASP A 1 187 ? 8.327 0.210 -18.362 1.00 92.19 187 ASP A C 1
ATOM 1367 O O . ASP A 1 187 ? 7.188 -0.201 -18.563 1.00 92.19 187 ASP A O 1
ATOM 1371 N N . ALA A 1 188 ? 9.369 -0.278 -19.037 1.00 91.19 188 ALA A N 1
ATOM 1372 C CA . ALA A 1 188 ? 9.201 -1.245 -20.127 1.00 91.19 188 ALA A CA 1
ATOM 1373 C C . ALA A 1 188 ? 8.789 -2.653 -19.652 1.00 91.19 188 ALA A C 1
ATOM 1375 O O . ALA A 1 188 ? 8.176 -3.412 -20.401 1.00 91.19 188 ALA A O 1
ATOM 1376 N N . TRP A 1 189 ? 9.145 -3.028 -18.418 1.00 95.81 189 TRP A N 1
ATOM 1377 C CA . TRP A 1 189 ? 9.000 -4.393 -17.904 1.00 95.81 189 TRP A CA 1
ATOM 1378 C C . TRP A 1 189 ? 8.187 -4.406 -16.615 1.00 95.81 189 TRP A C 1
ATOM 1380 O O . TRP A 1 189 ? 8.741 -4.416 -15.511 1.00 95.81 189 TRP A O 1
ATOM 1390 N N . VAL A 1 190 ? 6.864 -4.407 -16.776 1.00 96.94 190 VAL A N 1
ATOM 1391 C CA . VAL A 1 190 ? 5.912 -4.331 -15.667 1.00 96.94 190 VAL A CA 1
ATOM 1392 C C . VAL A 1 190 ? 5.071 -5.599 -15.566 1.00 96.94 190 VAL A C 1
ATOM 1394 O O . VAL A 1 190 ? 4.613 -6.152 -16.563 1.00 96.94 190 VAL A O 1
ATOM 1397 N N . ALA A 1 191 ? 4.833 -6.046 -14.337 1.00 97.62 191 ALA A N 1
ATOM 1398 C CA . ALA A 1 191 ? 3.812 -7.032 -14.017 1.00 97.62 191 ALA A CA 1
ATOM 1399 C C . ALA A 1 191 ? 2.936 -6.525 -12.868 1.00 97.62 191 ALA A C 1
ATOM 1401 O O . ALA A 1 191 ? 3.409 -5.817 -11.981 1.00 97.62 191 ALA A O 1
ATOM 1402 N N . TYR A 1 192 ? 1.668 -6.927 -12.851 1.00 97.50 192 TYR A N 1
ATOM 1403 C CA . TYR A 1 192 ? 0.729 -6.557 -11.792 1.00 97.50 192 TYR A CA 1
ATOM 1404 C C . TYR A 1 192 ? 0.218 -7.804 -11.084 1.00 97.50 192 TYR A C 1
ATOM 1406 O O . TYR A 1 192 ? -0.115 -8.800 -11.729 1.00 97.50 192 TYR A O 1
ATOM 1414 N N . ALA A 1 193 ? 0.122 -7.738 -9.760 1.00 96.69 193 ALA A N 1
ATOM 1415 C CA . ALA A 1 193 ? -0.526 -8.769 -8.961 1.00 96.69 193 ALA A CA 1
ATOM 1416 C C . ALA A 1 193 ? -1.267 -8.114 -7.796 1.00 96.69 193 ALA A C 1
ATOM 1418 O O . ALA A 1 193 ? -0.644 -7.537 -6.909 1.00 96.69 193 ALA A O 1
ATOM 1419 N N . GLY A 1 194 ? -2.599 -8.192 -7.800 1.00 95.69 194 GLY A N 1
ATOM 1420 C CA . GLY A 1 194 ? -3.420 -7.506 -6.801 1.00 95.69 194 GLY A CA 1
ATOM 1421 C C . GLY A 1 194 ? -3.142 -5.990 -6.792 1.00 95.69 194 GLY A C 1
ATOM 1422 O O . GLY A 1 194 ? -3.108 -5.400 -7.872 1.00 95.69 194 GLY A O 1
ATOM 1423 N N . PRO A 1 195 ? -2.913 -5.365 -5.622 1.00 96.94 195 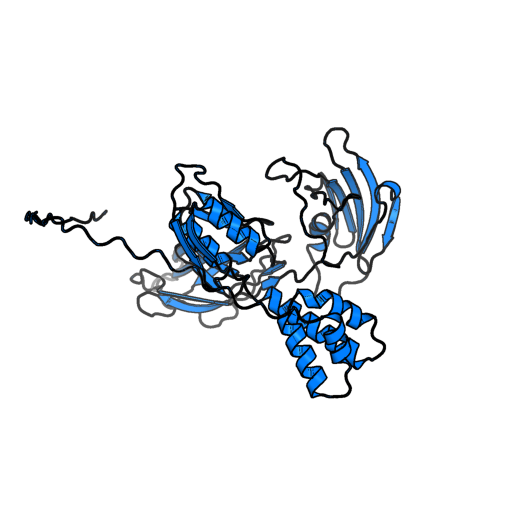PRO A N 1
ATOM 1424 C CA . PRO A 1 195 ? -2.634 -3.934 -5.471 1.00 96.94 195 PRO A CA 1
ATOM 1425 C C . PRO A 1 195 ? -1.145 -3.592 -5.678 1.00 96.94 195 PRO A C 1
ATOM 1427 O O . PRO A 1 195 ? -0.675 -2.562 -5.190 1.00 96.94 195 PRO A O 1
ATOM 1430 N N . PHE A 1 196 ? -0.377 -4.483 -6.314 1.00 97.62 196 PHE A N 1
ATOM 1431 C CA . PHE A 1 196 ? 1.065 -4.336 -6.477 1.00 97.62 196 PHE A CA 1
ATOM 1432 C C . PHE A 1 196 ? 1.470 -4.250 -7.945 1.00 97.62 196 PHE A C 1
ATOM 1434 O O . PHE A 1 196 ? 0.988 -5.014 -8.788 1.00 97.62 196 PHE A O 1
ATOM 1441 N N . LYS A 1 197 ? 2.427 -3.365 -8.216 1.00 97.62 197 LYS A N 1
ATOM 1442 C CA . LYS A 1 197 ? 3.147 -3.230 -9.483 1.00 97.62 197 LYS A CA 1
ATOM 1443 C C . LYS A 1 197 ? 4.590 -3.690 -9.274 1.00 97.62 197 LYS A C 1
ATOM 1445 O O . LYS A 1 197 ? 5.261 -3.252 -8.345 1.00 97.62 197 LYS A O 1
ATOM 1450 N N . PHE A 1 198 ? 5.065 -4.579 -10.133 1.00 97.19 198 PHE A N 1
ATOM 1451 C CA . PHE A 1 198 ? 6.437 -5.074 -10.160 1.00 97.19 198 PHE A CA 1
ATOM 1452 C C . PHE A 1 198 ? 7.131 -4.497 -11.383 1.00 97.19 198 PHE A C 1
ATOM 1454 O O . PHE A 1 198 ? 6.643 -4.682 -12.492 1.00 97.19 198 PHE A O 1
ATOM 1461 N N . VAL A 1 199 ? 8.266 -3.838 -11.181 1.00 97.06 199 VAL A N 1
ATOM 1462 C CA . VAL A 1 199 ? 9.057 -3.212 -12.244 1.00 97.06 199 VAL A CA 1
ATOM 1463 C C . VAL A 1 199 ? 10.446 -3.821 -12.247 1.00 97.06 199 VAL A C 1
ATOM 1465 O O . VAL A 1 199 ? 11.144 -3.740 -11.237 1.00 97.06 199 VAL A O 1
ATOM 1468 N N . ALA A 1 200 ? 10.875 -4.414 -13.358 1.00 96.38 200 ALA A N 1
ATOM 1469 C CA . ALA A 1 200 ? 12.281 -4.773 -13.528 1.00 96.38 200 ALA A CA 1
ATOM 1470 C C . ALA A 1 200 ? 13.067 -3.528 -13.968 1.00 96.38 200 ALA A C 1
ATOM 1472 O O . ALA A 1 200 ? 12.769 -2.943 -15.005 1.00 96.38 200 ALA A O 1
ATOM 1473 N N . GLN A 1 201 ? 14.056 -3.116 -13.173 1.00 94.81 201 GLN A N 1
ATOM 1474 C CA . GLN A 1 201 ? 14.798 -1.870 -13.397 1.00 94.81 201 GLN A CA 1
ATOM 1475 C C . GLN A 1 201 ? 16.100 -2.093 -14.159 1.00 94.81 201 GLN A C 1
ATOM 1477 O O . GLN A 1 201 ? 16.396 -1.392 -15.121 1.00 94.81 201 GLN A O 1
ATOM 1482 N N . GLN A 1 202 ? 16.901 -3.059 -13.711 1.00 95.06 202 GLN A N 1
ATOM 1483 C CA . GLN A 1 202 ? 18.240 -3.278 -14.242 1.00 95.06 202 GLN A CA 1
ATOM 1484 C C . GLN A 1 202 ? 18.562 -4.766 -14.268 1.00 95.06 202 GLN A C 1
ATOM 1486 O O . GLN A 1 202 ? 18.257 -5.500 -13.329 1.00 95.06 202 GLN A O 1
ATOM 1491 N N . VAL A 1 203 ? 19.243 -5.194 -15.326 1.00 94.31 203 VAL A N 1
ATOM 1492 C CA . VAL A 1 203 ? 19.892 -6.502 -15.398 1.00 94.31 203 VAL A CA 1
ATOM 1493 C C . VAL A 1 203 ? 21.400 -6.274 -15.382 1.00 94.31 203 VAL A C 1
ATOM 1495 O O . VAL A 1 203 ? 21.930 -5.535 -16.208 1.00 94.31 203 VAL A O 1
ATOM 1498 N N . GLN A 1 204 ? 22.086 -6.878 -14.418 1.00 93.69 204 GLN A N 1
ATOM 1499 C CA . GLN A 1 204 ? 23.541 -6.879 -14.303 1.00 93.69 204 GLN A CA 1
ATOM 1500 C C . GLN A 1 204 ? 24.045 -8.285 -14.607 1.00 93.69 204 GLN A C 1
ATOM 1502 O O . GLN A 1 204 ? 23.537 -9.252 -14.049 1.00 93.69 204 GLN A O 1
ATOM 1507 N N . VAL A 1 205 ? 25.041 -8.403 -15.477 1.00 90.94 205 VAL A N 1
ATOM 1508 C CA . VAL A 1 205 ? 25.694 -9.677 -15.793 1.00 90.94 205 VAL A CA 1
ATOM 1509 C C . VAL A 1 205 ? 27.142 -9.564 -15.342 1.00 90.94 205 VAL A C 1
ATOM 1511 O O . VAL A 1 205 ? 27.833 -8.636 -15.756 1.00 90.94 205 VAL A O 1
ATOM 1514 N N . SER A 1 206 ? 27.582 -10.472 -14.474 1.00 89.62 206 SER A N 1
ATOM 1515 C CA . SER A 1 206 ? 28.955 -10.515 -13.966 1.00 89.62 206 SER A CA 1
ATOM 1516 C C . SER A 1 206 ? 29.523 -11.914 -14.133 1.00 89.62 206 SER A C 1
ATOM 1518 O O . SER A 1 206 ? 28.830 -12.898 -13.873 1.00 89.62 206 SER A O 1
ATOM 1520 N N . ALA A 1 207 ? 30.785 -11.995 -14.550 1.00 88.38 207 ALA A N 1
ATOM 1521 C CA . ALA A 1 207 ? 31.524 -13.239 -14.690 1.00 88.38 207 ALA A CA 1
ATOM 1522 C C . ALA A 1 207 ? 32.909 -13.088 -14.056 1.00 88.38 207 ALA A C 1
ATOM 1524 O O . ALA A 1 207 ? 33.709 -12.272 -14.509 1.00 88.38 207 ALA A O 1
ATOM 1525 N N . ASP A 1 208 ? 33.187 -13.907 -13.049 1.00 87.75 208 ASP A N 1
ATOM 1526 C CA . ASP A 1 208 ? 34.459 -13.967 -12.342 1.00 87.75 208 ASP A CA 1
ATOM 1527 C C . ASP A 1 208 ? 35.212 -15.230 -12.772 1.00 87.75 208 ASP A C 1
ATOM 1529 O O . ASP A 1 208 ? 34.655 -16.330 -12.779 1.00 87.75 208 ASP A O 1
ATOM 1533 N N . VAL A 1 209 ? 36.479 -15.085 -13.165 1.00 89.31 209 VAL A N 1
ATOM 1534 C CA . VAL A 1 209 ? 37.339 -16.201 -13.589 1.00 89.31 209 VAL A CA 1
ATOM 1535 C C . VAL A 1 209 ? 38.497 -16.326 -12.606 1.00 89.31 209 VAL A C 1
ATOM 1537 O O . VAL A 1 209 ? 39.338 -15.433 -12.526 1.00 89.31 209 VAL A O 1
ATOM 1540 N N . ASN A 1 210 ? 38.564 -17.439 -11.871 1.00 89.06 210 ASN A N 1
ATOM 1541 C CA . ASN A 1 210 ? 39.651 -17.688 -10.928 1.00 89.06 210 ASN A CA 1
ATOM 1542 C C . ASN A 1 210 ? 40.850 -18.348 -11.632 1.00 89.06 210 ASN A C 1
ATOM 1544 O O . ASN A 1 210 ? 40.814 -19.530 -11.979 1.00 89.06 210 ASN A O 1
ATOM 1548 N N . LEU A 1 211 ? 41.927 -17.580 -11.813 1.00 92.75 211 LEU A N 1
ATOM 1549 C CA . LEU A 1 211 ? 43.154 -18.029 -12.478 1.00 92.75 211 LEU A CA 1
ATOM 1550 C C . LEU A 1 211 ? 44.045 -18.936 -11.610 1.00 92.75 211 LEU A C 1
ATOM 1552 O O . LEU A 1 211 ? 45.002 -19.505 -12.128 1.00 92.75 211 LEU A O 1
ATOM 1556 N N . GLU A 1 212 ? 43.732 -19.128 -10.325 1.00 93.00 212 GLU A N 1
ATOM 1557 C CA . GLU A 1 212 ? 44.497 -19.981 -9.396 1.00 93.00 212 GLU A CA 1
ATOM 1558 C C . GLU A 1 212 ? 44.226 -21.487 -9.575 1.00 93.00 212 GLU A C 1
ATOM 1560 O O . GLU A 1 212 ? 44.631 -22.318 -8.759 1.00 93.00 212 GLU A O 1
ATOM 1565 N N . ALA A 1 213 ? 43.530 -21.877 -10.643 1.00 87.00 213 ALA A N 1
ATOM 1566 C CA . ALA A 1 213 ? 43.228 -23.274 -10.910 1.00 87.00 213 ALA A CA 1
ATOM 1567 C C . ALA A 1 213 ? 44.507 -24.103 -11.152 1.00 87.00 213 ALA A C 1
ATOM 1569 O O . ALA A 1 213 ? 45.419 -23.647 -11.849 1.00 87.00 213 ALA A O 1
ATOM 1570 N N . PRO A 1 214 ? 44.580 -25.350 -10.640 1.00 91.31 214 PRO A N 1
ATOM 1571 C CA . PRO A 1 214 ? 45.692 -26.248 -10.931 1.00 91.31 214 PRO A CA 1
ATOM 1572 C C . PRO A 1 214 ? 45.925 -26.382 -12.438 1.00 91.31 214 PRO A C 1
ATOM 1574 O O . PRO A 1 214 ? 44.971 -26.530 -13.207 1.00 91.31 214 PRO A O 1
ATOM 1577 N N . ARG A 1 215 ? 47.196 -26.383 -12.860 1.00 89.88 215 ARG A N 1
ATOM 1578 C CA . ARG A 1 215 ? 47.569 -26.589 -14.268 1.00 89.88 215 ARG A CA 1
ATOM 1579 C C . ARG A 1 215 ? 46.869 -27.832 -14.828 1.00 89.88 215 ARG A C 1
ATOM 1581 O O . ARG A 1 215 ? 46.890 -28.894 -14.211 1.00 89.88 215 ARG A O 1
ATOM 1588 N N . GLY A 1 216 ? 46.251 -27.685 -15.997 1.00 90.44 216 GLY A N 1
ATOM 1589 C CA . GLY A 1 216 ? 45.490 -28.753 -16.654 1.00 90.44 216 GLY A CA 1
ATOM 1590 C C . GLY A 1 216 ? 44.011 -28.831 -16.261 1.00 90.44 216 GLY A C 1
ATOM 1591 O O . GLY A 1 216 ? 43.295 -29.662 -16.814 1.00 90.44 216 GLY A O 1
ATOM 1592 N N . ARG A 1 217 ? 43.521 -27.969 -15.358 1.00 89.25 217 ARG A N 1
ATOM 1593 C CA . ARG A 1 217 ? 42.083 -27.785 -15.115 1.00 89.25 217 ARG A CA 1
ATOM 1594 C C . ARG A 1 217 ? 41.623 -26.424 -15.643 1.00 89.25 217 ARG A C 1
ATOM 1596 O O . ARG A 1 217 ? 42.359 -25.449 -15.496 1.00 89.25 217 ARG A O 1
ATOM 1603 N N . PRO A 1 218 ? 40.428 -26.331 -16.252 1.00 85.06 218 PRO A N 1
ATOM 1604 C CA . PRO A 1 218 ? 39.862 -25.038 -16.610 1.00 85.06 218 PRO A CA 1
ATOM 1605 C C . PRO A 1 218 ? 39.665 -24.193 -15.347 1.00 85.06 218 PRO A C 1
ATOM 1607 O O . PRO A 1 218 ? 39.236 -24.709 -14.311 1.00 85.06 218 PRO A O 1
ATOM 1610 N N . ALA A 1 219 ? 39.985 -22.902 -15.450 1.00 87.19 219 ALA A N 1
ATOM 1611 C CA . ALA A 1 219 ? 39.720 -21.921 -14.406 1.00 87.19 219 ALA A CA 1
ATOM 1612 C C . ALA A 1 219 ? 38.234 -21.969 -14.009 1.00 87.19 219 ALA A C 1
ATOM 1614 O O . ALA A 1 219 ? 37.382 -21.872 -14.901 1.00 87.19 219 ALA A O 1
ATOM 1615 N N . PRO A 1 220 ? 37.895 -22.134 -12.714 1.00 85.62 220 PRO A N 1
ATOM 1616 C CA . PRO A 1 220 ? 36.530 -21.967 -12.250 1.00 85.62 220 PRO A CA 1
ATOM 1617 C C . PRO A 1 220 ? 36.013 -20.608 -12.710 1.00 85.62 220 PRO A C 1
ATOM 1619 O O . PRO A 1 220 ? 36.656 -19.580 -12.483 1.00 85.62 220 PRO A O 1
ATOM 1622 N N . ARG A 1 221 ? 34.871 -20.626 -13.392 1.00 84.81 221 ARG A N 1
ATOM 1623 C CA . ARG A 1 221 ? 34.166 -19.429 -13.827 1.00 84.81 221 ARG A CA 1
ATOM 1624 C C . ARG A 1 221 ? 32.836 -19.374 -13.097 1.00 84.81 221 ARG A C 1
ATOM 1626 O O . ARG A 1 221 ? 31.998 -20.249 -13.307 1.00 84.81 221 ARG A O 1
ATOM 1633 N N . ASP A 1 222 ? 32.659 -18.346 -12.282 1.00 84.75 222 ASP A N 1
ATOM 1634 C CA . ASP A 1 222 ? 31.398 -18.048 -11.618 1.00 84.75 222 ASP A CA 1
ATOM 1635 C C . ASP A 1 222 ? 30.707 -16.921 -12.382 1.00 84.75 222 ASP A C 1
ATOM 1637 O O . ASP A 1 222 ? 31.211 -15.807 -12.474 1.00 84.75 222 ASP A O 1
ATOM 1641 N N . GLU A 1 223 ? 29.551 -17.214 -12.972 1.00 85.31 223 GLU A N 1
ATOM 1642 C CA . GLU A 1 223 ? 28.746 -16.233 -13.695 1.00 85.31 223 GLU A CA 1
ATOM 1643 C C . GLU A 1 223 ? 27.375 -16.106 -13.039 1.00 85.31 223 GLU A C 1
ATOM 1645 O O . GLU A 1 223 ? 26.725 -17.107 -12.716 1.00 85.31 223 GLU A O 1
ATOM 1650 N N . TYR A 1 224 ? 26.931 -14.872 -12.824 1.00 86.56 224 TYR A N 1
ATOM 1651 C CA . TYR A 1 224 ? 25.605 -14.592 -12.295 1.00 86.56 224 TYR A CA 1
ATOM 1652 C C . TYR A 1 224 ? 24.950 -13.437 -13.043 1.00 86.56 224 TYR A C 1
ATOM 1654 O O . TYR A 1 224 ? 25.592 -12.462 -13.440 1.00 86.56 224 TYR A O 1
ATOM 1662 N N . ILE A 1 225 ? 23.636 -13.556 -13.216 1.00 91.19 225 ILE A N 1
ATOM 1663 C CA . ILE A 1 225 ? 22.790 -12.492 -13.743 1.00 91.19 225 ILE A CA 1
ATOM 1664 C C . ILE A 1 225 ? 21.961 -11.979 -12.575 1.00 91.19 225 ILE A C 1
ATOM 1666 O O . ILE A 1 225 ? 21.167 -12.719 -12.006 1.00 91.19 225 ILE A O 1
ATOM 1670 N N . ARG A 1 226 ? 22.125 -10.719 -12.202 1.00 92.62 226 ARG A N 1
ATOM 1671 C CA . ARG A 1 226 ? 21.337 -10.071 -11.159 1.00 92.62 226 ARG A CA 1
ATOM 1672 C C . ARG A 1 226 ? 20.259 -9.205 -11.790 1.00 92.62 226 ARG A C 1
ATOM 1674 O O . ARG A 1 226 ? 20.565 -8.255 -12.504 1.00 92.62 226 ARG A O 1
ATOM 1681 N N . VAL A 1 227 ? 19.000 -9.499 -11.490 1.00 94.94 227 VAL A N 1
ATOM 1682 C CA . VAL A 1 227 ? 17.856 -8.669 -11.880 1.00 94.94 227 VAL A CA 1
ATOM 1683 C C . VAL A 1 227 ? 17.446 -7.819 -10.689 1.00 94.94 227 VAL A C 1
ATOM 1685 O O . VAL A 1 227 ? 16.987 -8.348 -9.677 1.00 94.94 227 VAL A O 1
ATOM 1688 N N . GLN A 1 228 ? 17.608 -6.505 -10.803 1.00 95.50 228 GLN A N 1
ATOM 1689 C CA . GLN A 1 228 ? 17.078 -5.538 -9.851 1.00 95.50 228 GLN A CA 1
ATOM 1690 C C . GLN A 1 228 ? 15.632 -5.213 -10.204 1.00 95.50 228 GLN A C 1
ATOM 1692 O O . GLN A 1 228 ? 15.301 -4.966 -11.367 1.00 95.50 228 GLN A O 1
ATOM 1697 N N . TYR A 1 229 ? 14.772 -5.202 -9.196 1.00 95.81 229 TYR A N 1
ATOM 1698 C CA . TYR A 1 229 ? 13.353 -4.938 -9.358 1.00 95.81 229 TYR A CA 1
ATOM 1699 C C . TYR A 1 229 ? 12.830 -4.031 -8.249 1.00 95.81 229 TYR A C 1
ATOM 1701 O O . TYR A 1 229 ? 13.424 -3.907 -7.176 1.00 95.81 229 TYR A O 1
ATOM 1709 N N . VAL A 1 230 ? 11.678 -3.425 -8.507 1.00 95.81 230 VAL A N 1
ATOM 1710 C CA . VAL A 1 230 ? 10.924 -2.636 -7.539 1.00 95.81 230 VAL A CA 1
ATOM 1711 C C .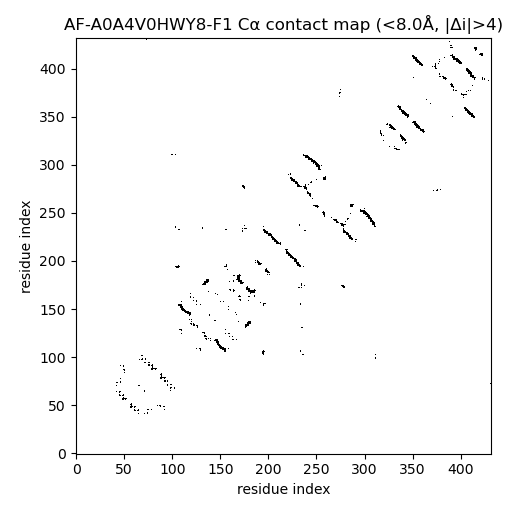 VAL A 1 230 ? 9.515 -3.178 -7.435 1.00 95.81 230 VAL A C 1
ATOM 1713 O O . VAL A 1 230 ? 8.892 -3.496 -8.442 1.00 95.81 230 VAL A O 1
ATOM 1716 N N . ILE A 1 231 ? 9.024 -3.283 -6.207 1.00 96.00 231 ILE A N 1
ATOM 1717 C CA . ILE A 1 231 ? 7.619 -3.516 -5.904 1.00 96.00 231 ILE A CA 1
ATOM 1718 C C . ILE A 1 231 ? 7.036 -2.195 -5.432 1.00 96.00 231 ILE A C 1
ATOM 1720 O O . ILE A 1 231 ? 7.548 -1.579 -4.494 1.00 96.00 231 ILE A O 1
ATOM 1724 N N . ILE A 1 232 ? 5.966 -1.782 -6.085 1.00 96.81 232 ILE A N 1
ATOM 1725 C CA . ILE A 1 232 ? 5.178 -0.611 -5.749 1.00 96.81 232 ILE A CA 1
ATOM 1726 C C . ILE A 1 232 ? 3.823 -1.102 -5.239 1.00 96.81 232 ILE A C 1
ATOM 1728 O O . ILE A 1 232 ? 3.234 -2.000 -5.840 1.00 96.81 232 ILE A O 1
ATOM 1732 N N . SER A 1 233 ? 3.345 -0.548 -4.129 1.00 96.50 233 SER A N 1
ATOM 1733 C CA . SER A 1 233 ? 1.994 -0.784 -3.603 1.00 96.50 233 SER A CA 1
ATOM 1734 C C . SER A 1 233 ? 1.114 0.441 -3.803 1.00 96.50 233 SER A C 1
ATOM 1736 O O . SER A 1 233 ? 1.604 1.567 -3.872 1.00 96.50 233 SER A O 1
ATOM 1738 N N . GLU A 1 234 ? -0.198 0.226 -3.863 1.00 96.25 234 GLU A N 1
ATOM 1739 C CA . GLU A 1 234 ? -1.161 1.324 -3.762 1.00 96.25 234 GLU A CA 1
ATOM 1740 C C . GLU A 1 234 ? -0.996 2.106 -2.435 1.00 96.25 234 GLU A C 1
ATOM 1742 O O . GLU A 1 234 ? -0.659 1.502 -1.409 1.00 96.25 234 GLU A O 1
ATOM 1747 N N . PRO A 1 235 ? -1.303 3.420 -2.402 1.00 93.62 235 PRO A N 1
ATOM 1748 C CA . PRO A 1 235 ? -1.203 4.251 -1.193 1.00 93.62 235 PRO A CA 1
ATOM 1749 C C . PRO A 1 235 ? -1.982 3.727 0.023 1.00 93.62 235 PRO A C 1
ATOM 1751 O O . PRO A 1 235 ? -1.601 3.966 1.163 1.00 93.62 235 PRO A O 1
ATOM 1754 N N . LYS A 1 236 ? -3.057 2.960 -0.190 1.00 92.88 236 LYS A N 1
ATOM 1755 C CA . LYS A 1 236 ? -3.828 2.349 0.906 1.00 92.88 236 LYS A CA 1
ATOM 1756 C C . LYS A 1 236 ? -3.122 1.163 1.586 1.00 92.88 236 LYS A C 1
ATOM 1758 O O . LYS A 1 236 ? -3.534 0.760 2.667 1.00 92.88 236 LYS A O 1
ATOM 1763 N N . ASN A 1 237 ? -2.085 0.599 0.958 1.00 93.00 237 ASN A N 1
ATOM 1764 C CA . ASN A 1 237 ? -1.441 -0.655 1.359 1.00 93.00 237 ASN A CA 1
ATOM 1765 C C . ASN A 1 237 ? 0.072 -0.480 1.602 1.00 93.00 237 ASN A C 1
ATOM 1767 O O . ASN A 1 237 ? 0.869 -1.112 0.903 1.00 93.00 237 ASN A O 1
ATOM 1771 N N . PRO A 1 238 ? 0.508 0.346 2.572 1.00 92.38 238 PRO A N 1
ATOM 1772 C CA . PRO A 1 238 ? 1.930 0.503 2.832 1.00 92.38 238 PRO A CA 1
ATOM 1773 C C . PRO A 1 238 ? 2.575 -0.827 3.218 1.00 92.38 238 PRO A C 1
ATOM 1775 O O . PRO A 1 238 ? 2.039 -1.606 4.019 1.00 92.38 238 PRO A O 1
ATOM 1778 N N . PHE A 1 239 ? 3.774 -1.061 2.690 1.00 91.12 239 PHE A N 1
ATOM 1779 C CA . PHE A 1 239 ? 4.598 -2.173 3.122 1.00 91.12 239 PHE A CA 1
ATOM 1780 C C . PHE A 1 239 ? 5.089 -1.921 4.546 1.00 91.12 239 PHE A C 1
ATOM 1782 O O . PHE A 1 239 ? 5.646 -0.868 4.857 1.00 91.12 239 PHE A O 1
ATOM 1789 N N . PHE A 1 240 ? 4.915 -2.928 5.394 1.00 85.44 240 PHE A N 1
ATOM 1790 C CA . PHE A 1 240 ? 5.604 -3.033 6.673 1.00 85.44 240 PHE A CA 1
ATOM 1791 C C . PHE A 1 240 ? 6.916 -3.804 6.505 1.00 85.44 240 PHE A C 1
ATOM 1793 O O . PHE A 1 240 ? 7.959 -3.414 7.025 1.00 85.44 240 PHE A O 1
ATOM 1800 N N . HIS A 1 241 ? 6.875 -4.895 5.738 1.00 83.69 241 HIS A N 1
ATOM 1801 C CA . HIS A 1 241 ? 8.036 -5.734 5.474 1.00 83.69 241 HIS A CA 1
ATOM 1802 C C . HIS A 1 241 ? 7.921 -6.429 4.116 1.00 83.69 241 HIS A C 1
ATOM 1804 O O . HIS A 1 241 ? 6.824 -6.652 3.606 1.00 83.69 241 HIS A O 1
ATOM 1810 N N . ALA A 1 242 ? 9.052 -6.838 3.545 1.00 87.00 242 ALA A N 1
ATOM 1811 C CA . ALA A 1 242 ? 9.065 -7.795 2.449 1.00 87.00 242 ALA A CA 1
ATOM 1812 C C . ALA A 1 242 ? 10.181 -8.811 2.615 1.00 87.00 242 ALA A C 1
ATOM 1814 O O . ALA A 1 242 ? 11.299 -8.506 3.033 1.00 87.00 242 ALA A O 1
ATOM 1815 N N . PHE A 1 243 ? 9.854 -10.039 2.245 1.00 86.94 243 PHE A N 1
ATOM 1816 C CA . PHE A 1 243 ? 10.789 -11.143 2.203 1.00 86.94 243 PHE A CA 1
ATOM 1817 C C . PHE A 1 243 ? 11.497 -11.172 0.841 1.00 86.94 243 PHE A C 1
ATOM 1819 O O . PHE A 1 243 ? 10.961 -10.653 -0.142 1.00 86.94 243 PHE A O 1
ATOM 1826 N N . PRO A 1 244 ? 12.685 -11.799 0.742 1.00 86.25 244 PRO A N 1
ATOM 1827 C CA . PRO A 1 244 ? 13.327 -12.061 -0.539 1.00 86.25 244 PRO A CA 1
ATOM 1828 C C . PRO A 1 244 ? 12.374 -12.648 -1.565 1.00 86.25 244 PRO A C 1
ATOM 1830 O O . PRO A 1 244 ? 11.603 -13.563 -1.257 1.00 86.25 244 PRO A O 1
ATOM 1833 N N . ALA A 1 245 ? 12.491 -12.172 -2.800 1.00 90.69 245 ALA A N 1
ATOM 1834 C CA . ALA A 1 245 ? 11.878 -12.856 -3.915 1.00 90.69 245 ALA A CA 1
ATOM 1835 C C . ALA A 1 245 ? 12.451 -14.270 -4.051 1.00 90.69 245 ALA A C 1
ATOM 1837 O O . ALA A 1 245 ? 13.663 -14.488 -4.038 1.00 90.69 245 ALA A O 1
ATOM 1838 N N . VAL A 1 246 ? 11.557 -15.235 -4.215 1.00 90.19 246 VAL A N 1
ATOM 1839 C CA . VAL A 1 246 ? 11.885 -16.614 -4.548 1.00 90.19 246 VAL A CA 1
ATOM 1840 C C . VAL A 1 246 ? 11.575 -16.816 -6.017 1.00 90.19 246 VAL A C 1
ATOM 1842 O O . VAL A 1 246 ? 10.425 -16.693 -6.440 1.00 90.19 246 VAL A O 1
ATOM 1845 N N . LEU A 1 247 ? 12.599 -17.140 -6.797 1.00 90.81 247 LEU A N 1
ATOM 1846 C CA . LEU A 1 247 ? 12.429 -17.461 -8.203 1.00 90.81 247 LEU A CA 1
ATOM 1847 C C . LEU A 1 247 ? 11.716 -18.812 -8.357 1.00 90.81 247 LEU A C 1
ATOM 1849 O O . LEU A 1 247 ? 12.114 -19.804 -7.751 1.00 90.81 247 LEU A O 1
ATOM 1853 N N . VAL A 1 248 ? 10.653 -18.835 -9.156 1.00 91.94 248 VAL A N 1
ATOM 1854 C CA . VAL A 1 248 ? 9.842 -20.028 -9.457 1.00 91.94 248 VAL A CA 1
ATOM 1855 C C . VAL A 1 248 ? 10.128 -20.543 -10.865 1.00 91.94 248 VAL A C 1
ATOM 1857 O O . VAL A 1 248 ? 10.063 -21.743 -11.106 1.00 91.94 248 VAL A O 1
ATOM 1860 N N . GLY A 1 249 ? 10.455 -19.644 -11.790 1.00 92.94 249 GLY A N 1
ATOM 1861 C CA . GLY A 1 249 ? 10.767 -19.966 -13.177 1.00 92.94 249 GLY A CA 1
ATOM 1862 C C . GLY A 1 249 ? 11.559 -18.832 -13.811 1.00 92.94 249 GLY A C 1
ATOM 1863 O O . GLY A 1 249 ? 11.299 -17.667 -13.528 1.00 92.94 249 GLY A O 1
ATOM 1864 N N . ALA A 1 250 ? 12.526 -19.159 -14.653 1.00 94.19 250 ALA A N 1
ATOM 1865 C CA . ALA A 1 250 ? 13.235 -18.194 -15.474 1.00 94.19 250 ALA A CA 1
ATOM 1866 C C . ALA A 1 250 ? 13.780 -18.918 -16.695 1.00 94.19 250 ALA A C 1
ATOM 1868 O O . ALA A 1 250 ? 14.373 -19.985 -16.542 1.00 94.19 250 ALA A O 1
ATOM 1869 N N . GLU A 1 251 ? 13.575 -18.344 -17.872 1.00 94.50 251 GLU A N 1
ATOM 1870 C CA . GLU A 1 251 ? 14.018 -18.908 -19.145 1.00 94.50 251 GLU A CA 1
ATOM 1871 C C . GLU A 1 251 ? 14.711 -17.827 -19.967 1.00 94.50 251 GLU A C 1
ATOM 1873 O O . GLU A 1 251 ? 14.258 -16.678 -19.990 1.00 94.50 251 GLU A O 1
ATOM 1878 N N . ASP A 1 252 ? 15.788 -18.194 -20.651 1.00 93.62 252 ASP A N 1
ATOM 1879 C CA . ASP A 1 252 ? 16.395 -17.352 -21.681 1.00 93.62 252 ASP A CA 1
ATOM 1880 C C . ASP A 1 252 ? 15.635 -17.441 -23.022 1.00 93.62 252 ASP A C 1
ATOM 1882 O O . ASP A 1 252 ? 14.659 -18.184 -23.178 1.00 93.62 252 ASP A O 1
ATOM 1886 N N . ASP A 1 253 ? 16.072 -16.668 -24.016 1.00 94.38 253 ASP A N 1
ATOM 1887 C CA . ASP A 1 253 ? 15.540 -16.698 -25.387 1.00 94.38 253 ASP A CA 1
ATOM 1888 C C . ASP A 1 253 ? 15.675 -18.049 -26.103 1.00 94.38 253 ASP A C 1
ATOM 1890 O O . ASP A 1 253 ? 14.985 -18.290 -27.096 1.00 94.38 253 ASP A O 1
ATOM 1894 N N . ARG A 1 254 ? 16.492 -18.959 -25.575 1.00 93.25 254 ARG A N 1
ATOM 1895 C CA . ARG A 1 254 ? 16.697 -20.320 -26.084 1.00 93.25 254 ARG A CA 1
ATOM 1896 C C . ARG A 1 254 ? 15.903 -21.366 -25.305 1.00 93.25 254 ARG A C 1
ATOM 1898 O O . ARG A 1 254 ? 16.027 -22.555 -25.594 1.00 93.25 254 ARG A O 1
ATOM 1905 N N . GLY A 1 255 ? 15.084 -20.944 -24.339 1.00 92.19 255 GLY A N 1
ATOM 1906 C CA . GLY A 1 255 ? 14.276 -21.827 -23.500 1.00 92.19 255 GLY A CA 1
ATOM 1907 C C . GLY A 1 255 ? 15.080 -22.596 -22.451 1.00 92.19 255 GLY A C 1
ATOM 1908 O O . GLY A 1 255 ? 14.585 -23.590 -21.919 1.00 92.19 255 GLY A O 1
ATOM 1909 N N . ARG A 1 256 ? 16.317 -22.186 -22.146 1.00 90.00 256 ARG A N 1
ATOM 1910 C CA . ARG A 1 256 ? 17.110 -22.815 -21.085 1.00 90.00 256 ARG A CA 1
ATOM 1911 C C . ARG A 1 256 ? 16.723 -22.233 -19.728 1.00 90.00 256 ARG A C 1
ATOM 1913 O O . ARG A 1 256 ? 16.556 -21.018 -19.607 1.00 90.00 256 ARG A O 1
ATOM 1920 N N . PRO A 1 257 ? 16.607 -23.072 -18.687 1.00 91.25 257 PRO A N 1
ATOM 1921 C CA . PRO A 1 257 ? 16.255 -22.600 -17.360 1.00 91.25 257 PRO A CA 1
ATOM 1922 C C . PRO A 1 257 ? 17.411 -21.805 -16.735 1.00 91.25 257 PRO A C 1
ATOM 1924 O O . PRO A 1 257 ? 18.530 -22.302 -16.623 1.00 91.25 257 PRO A O 1
ATOM 1927 N N . LEU A 1 258 ? 17.119 -20.596 -16.256 1.00 90.75 258 LEU A N 1
ATOM 1928 C CA . LEU A 1 258 ? 18.046 -19.729 -15.510 1.00 90.75 258 LEU A CA 1
ATOM 1929 C C . LEU A 1 258 ? 17.885 -19.861 -13.980 1.00 90.75 258 LEU A C 1
ATOM 1931 O O . LEU A 1 258 ? 18.528 -19.150 -13.206 1.00 90.75 258 LEU A O 1
ATOM 1935 N N . VAL A 1 259 ? 16.998 -20.753 -13.528 1.00 88.81 259 VAL A N 1
ATOM 1936 C CA . VAL A 1 259 ? 16.732 -21.002 -12.105 1.00 88.81 259 VAL A CA 1
ATOM 1937 C C . VAL A 1 259 ? 17.779 -21.955 -11.543 1.00 88.81 259 VAL A C 1
ATOM 1939 O O . VAL A 1 259 ? 17.940 -23.075 -12.031 1.00 88.81 259 VAL A O 1
ATOM 1942 N N . ALA A 1 260 ? 18.448 -21.552 -10.463 1.00 79.94 260 ALA A N 1
ATOM 1943 C CA . ALA A 1 260 ? 19.313 -22.461 -9.724 1.00 79.94 260 ALA A CA 1
ATOM 1944 C C . ALA A 1 260 ? 18.484 -23.638 -9.170 1.00 79.94 260 ALA A C 1
ATOM 1946 O O . ALA A 1 260 ? 17.403 -23.407 -8.621 1.00 79.94 260 ALA A O 1
ATOM 1947 N N . PRO A 1 261 ? 18.965 -24.895 -9.241 1.00 76.12 261 PRO A N 1
ATOM 1948 C CA . PRO A 1 261 ? 18.269 -26.012 -8.608 1.00 76.12 261 PRO A CA 1
ATOM 1949 C C . PRO A 1 261 ? 18.068 -25.712 -7.123 1.00 76.12 261 PRO A C 1
ATOM 1951 O O . PRO A 1 261 ? 18.975 -25.165 -6.493 1.00 76.12 261 PRO A O 1
ATOM 1954 N N . ALA A 1 262 ? 16.889 -26.052 -6.589 1.00 68.44 262 ALA A N 1
ATOM 1955 C CA . ALA A 1 262 ? 16.439 -25.709 -5.240 1.00 68.44 262 ALA A CA 1
ATOM 1956 C C . ALA A 1 262 ? 17.467 -26.114 -4.164 1.00 68.44 262 ALA A C 1
ATOM 1958 O O . ALA A 1 262 ? 17.451 -27.216 -3.623 1.00 68.44 262 ALA A O 1
ATOM 1959 N N . GLY A 1 263 ? 18.403 -25.212 -3.879 1.00 67.50 263 GLY A N 1
ATOM 1960 C CA . GLY A 1 263 ? 19.465 -25.376 -2.901 1.00 67.50 263 GLY A CA 1
ATOM 1961 C C . GLY A 1 263 ? 19.242 -24.460 -1.705 1.00 67.50 263 GLY A C 1
ATOM 1962 O O . GLY A 1 263 ? 18.519 -23.466 -1.776 1.00 67.50 263 GLY A O 1
ATOM 1963 N N . ARG A 1 264 ? 19.920 -24.757 -0.592 1.00 55.97 264 ARG A N 1
ATOM 1964 C CA . ARG A 1 264 ? 19.852 -23.969 0.656 1.00 55.97 264 ARG A CA 1
ATOM 1965 C C . ARG A 1 264 ? 20.297 -22.498 0.506 1.00 55.97 264 ARG A C 1
ATOM 1967 O O . ARG A 1 264 ? 20.121 -21.734 1.450 1.00 55.97 264 ARG A O 1
ATOM 1974 N N . ALA A 1 265 ? 20.841 -22.104 -0.649 1.00 54.59 265 ALA A N 1
ATOM 1975 C CA . ALA A 1 265 ? 21.425 -20.789 -0.918 1.00 54.59 265 ALA A CA 1
ATOM 1976 C C . ALA A 1 265 ? 20.409 -19.642 -1.099 1.00 54.59 265 ALA A C 1
ATOM 1978 O O . ALA A 1 265 ? 20.793 -18.490 -0.960 1.00 54.59 265 ALA A O 1
ATOM 1979 N N . ASN A 1 266 ? 19.113 -19.918 -1.301 1.00 54.66 266 ASN A N 1
ATOM 1980 C CA . ASN A 1 266 ? 18.081 -18.862 -1.347 1.00 54.66 266 ASN A CA 1
ATOM 1981 C C . ASN A 1 266 ? 17.662 -18.338 0.039 1.00 54.66 266 ASN A C 1
ATOM 1983 O O . ASN A 1 266 ? 16.680 -17.608 0.174 1.00 54.66 266 ASN A O 1
ATOM 1987 N N . ARG A 1 267 ? 18.373 -18.720 1.106 1.00 54.16 267 ARG A N 1
ATOM 1988 C CA . ARG A 1 267 ? 18.082 -18.256 2.461 1.00 54.16 267 ARG A CA 1
ATOM 1989 C C . ARG A 1 267 ? 19.015 -17.114 2.847 1.00 54.16 267 ARG A C 1
ATOM 1991 O O . ARG A 1 267 ? 20.192 -17.353 3.083 1.00 54.16 267 ARG A O 1
ATOM 1998 N N . ARG A 1 268 ? 18.386 -15.962 3.113 1.00 53.16 268 ARG A N 1
ATOM 1999 C CA . ARG A 1 268 ? 18.823 -14.849 3.986 1.00 53.16 268 ARG A CA 1
ATOM 2000 C C . ARG A 1 268 ? 19.387 -13.626 3.265 1.00 53.16 268 ARG A C 1
ATOM 2002 O O . ARG A 1 268 ? 20.559 -13.316 3.397 1.00 53.16 268 ARG A O 1
ATOM 2009 N N . TYR A 1 269 ? 18.494 -12.828 2.694 1.00 52.94 269 TYR A N 1
ATOM 2010 C CA . TYR A 1 269 ? 18.654 -11.379 2.795 1.00 52.94 269 TYR A CA 1
ATOM 2011 C C . TYR A 1 269 ? 17.388 -10.789 3.390 1.00 52.94 269 TYR A C 1
ATOM 2013 O O . TYR A 1 269 ? 16.346 -10.729 2.758 1.00 52.94 269 TYR A O 1
ATOM 2021 N N . ARG A 1 270 ? 17.436 -10.410 4.663 1.00 53.78 270 ARG A N 1
ATOM 2022 C CA . ARG A 1 270 ? 16.327 -9.670 5.254 1.00 53.78 270 ARG A CA 1
ATOM 2023 C C . ARG A 1 270 ? 16.478 -8.229 4.790 1.00 53.78 270 ARG A C 1
ATOM 2025 O O . ARG A 1 270 ? 17.387 -7.548 5.251 1.00 53.78 270 ARG A O 1
ATOM 2032 N N . VAL A 1 271 ? 15.621 -7.773 3.882 1.00 56.31 271 VAL A N 1
ATOM 2033 C CA . VAL A 1 271 ? 15.520 -6.340 3.597 1.00 56.31 271 VAL A CA 1
ATOM 2034 C C . VAL A 1 271 ? 14.701 -5.744 4.738 1.00 56.31 271 VAL A C 1
ATOM 2036 O O . VAL A 1 271 ? 13.474 -5.728 4.710 1.00 56.31 271 VAL A O 1
ATOM 2039 N N . VAL A 1 272 ? 15.380 -5.358 5.818 1.00 55.00 272 VAL A N 1
ATOM 2040 C CA . VAL A 1 272 ? 14.768 -4.527 6.858 1.00 55.00 272 VAL A CA 1
ATOM 2041 C C . VAL A 1 272 ? 14.848 -3.100 6.341 1.00 55.00 272 VAL A C 1
ATOM 2043 O O . VAL A 1 272 ? 15.940 -2.548 6.234 1.00 55.00 272 VAL A O 1
ATOM 2046 N N . ARG A 1 273 ? 13.707 -2.530 5.954 1.00 58.41 273 ARG A N 1
ATOM 2047 C CA . ARG A 1 273 ? 13.601 -1.105 5.642 1.00 58.41 273 ARG A CA 1
ATOM 2048 C C . ARG A 1 273 ? 12.740 -0.447 6.710 1.00 58.41 273 ARG A C 1
ATOM 2050 O O . ARG A 1 273 ? 11.729 -1.010 7.120 1.00 58.41 273 ARG A O 1
ATOM 2057 N N . ASP A 1 274 ? 13.191 0.709 7.180 1.00 61.06 274 ASP A N 1
ATOM 2058 C CA . ASP A 1 274 ? 12.619 1.389 8.336 1.00 61.06 274 ASP A CA 1
ATOM 2059 C C . ASP A 1 274 ? 11.405 2.255 7.962 1.00 61.06 274 ASP A C 1
ATOM 2061 O O . ASP A 1 274 ? 11.546 3.356 7.422 1.00 61.06 274 ASP A O 1
ATOM 2065 N N . GLY A 1 275 ? 10.209 1.808 8.348 1.00 69.56 275 GLY A N 1
ATOM 2066 C CA . GLY A 1 275 ? 8.956 2.564 8.250 1.00 69.56 275 GLY A CA 1
ATOM 2067 C C . GLY A 1 275 ? 8.047 2.151 7.092 1.00 69.56 275 GLY A C 1
ATOM 2068 O O . GLY A 1 275 ? 8.385 1.286 6.288 1.00 69.56 275 GLY A O 1
ATOM 2069 N N . TYR A 1 276 ? 6.874 2.783 7.037 1.00 79.75 276 TYR A N 1
ATOM 2070 C CA . TYR A 1 276 ? 5.879 2.556 5.994 1.00 79.75 276 TYR A CA 1
ATOM 2071 C C . TYR A 1 276 ? 6.403 3.084 4.663 1.00 79.75 276 TYR A C 1
ATOM 2073 O O . TYR A 1 276 ? 6.677 4.275 4.519 1.00 79.75 276 TYR A O 1
ATOM 2081 N N . VAL A 1 277 ? 6.579 2.185 3.702 1.00 89.38 277 VAL A N 1
ATOM 2082 C CA . VAL A 1 277 ? 7.026 2.540 2.356 1.00 89.38 277 VAL A CA 1
ATOM 2083 C C . VAL A 1 277 ? 6.066 1.953 1.340 1.00 89.38 277 VAL A C 1
ATOM 2085 O O . VAL A 1 277 ? 5.576 0.843 1.517 1.00 89.38 277 VAL A O 1
ATOM 2088 N N . HIS A 1 278 ? 5.844 2.667 0.241 1.00 93.00 278 HIS A N 1
ATOM 208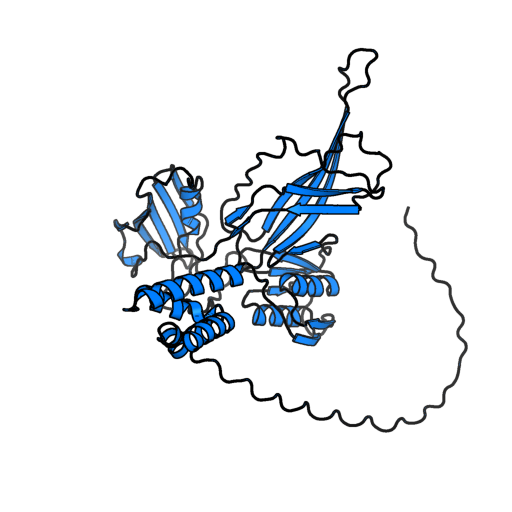9 C CA . HIS A 1 278 ? 5.070 2.146 -0.890 1.00 93.00 278 HIS A CA 1
ATOM 2090 C C . HIS A 1 278 ? 5.962 1.585 -1.989 1.00 93.00 278 HIS A C 1
ATOM 2092 O O . HIS A 1 278 ? 5.466 0.987 -2.935 1.00 93.00 278 HIS A O 1
ATOM 2098 N N . LYS A 1 279 ? 7.285 1.724 -1.834 1.00 94.06 279 LYS A N 1
ATOM 2099 C CA . LYS A 1 279 ? 8.299 1.321 -2.804 1.00 94.06 279 LYS A CA 1
ATOM 2100 C C . LYS A 1 279 ? 9.376 0.476 -2.132 1.00 94.06 279 LYS A C 1
ATOM 2102 O O . LYS A 1 279 ? 10.114 0.941 -1.255 1.00 94.06 279 LYS A O 1
ATOM 2107 N N . LEU A 1 280 ? 9.496 -0.768 -2.572 1.00 92.56 280 LEU A N 1
ATOM 2108 C CA . LEU A 1 280 ? 10.510 -1.710 -2.117 1.00 92.56 280 LEU A CA 1
ATOM 2109 C C . LEU A 1 280 ? 11.405 -2.102 -3.275 1.00 92.56 280 LEU A C 1
ATOM 2111 O O . LEU A 1 280 ? 10.918 -2.546 -4.305 1.00 92.56 280 LEU A O 1
ATOM 2115 N N . GLN A 1 281 ? 12.713 -1.971 -3.094 1.00 93.75 281 GLN A N 1
ATOM 2116 C CA . GLN A 1 281 ? 13.690 -2.419 -4.078 1.00 93.75 281 GLN A CA 1
ATOM 2117 C C . GLN A 1 281 ? 14.232 -3.781 -3.655 1.00 93.75 281 GLN A C 1
ATOM 2119 O O . GLN A 1 281 ? 14.466 -4.025 -2.469 1.00 93.75 281 GLN A O 1
ATOM 2124 N N . GLY A 1 282 ? 14.434 -4.661 -4.623 1.00 92.38 282 GLY A N 1
ATOM 2125 C CA . GLY A 1 282 ? 15.018 -5.972 -4.411 1.00 92.38 282 GLY A CA 1
ATOM 2126 C C . GLY A 1 282 ? 15.894 -6.382 -5.582 1.00 92.38 282 GLY A C 1
ATOM 2127 O O . GLY A 1 282 ? 15.929 -5.736 -6.627 1.00 92.38 282 GLY A O 1
ATOM 2128 N N . ALA A 1 283 ? 16.616 -7.479 -5.394 1.00 92.88 283 ALA A N 1
ATOM 2129 C CA . ALA A 1 283 ? 17.389 -8.106 -6.448 1.00 92.88 283 ALA A CA 1
ATOM 2130 C C . ALA A 1 283 ? 17.203 -9.622 -6.389 1.00 92.88 283 ALA A C 1
ATOM 2132 O O . ALA A 1 283 ? 17.069 -10.196 -5.306 1.00 92.88 283 ALA A O 1
ATOM 2133 N N . ILE A 1 284 ? 17.180 -10.261 -7.555 1.00 91.56 284 ILE A N 1
ATOM 2134 C CA . ILE A 1 284 ? 17.193 -11.716 -7.699 1.00 91.56 284 ILE A CA 1
ATOM 2135 C C . ILE A 1 284 ? 18.443 -12.081 -8.481 1.00 91.56 284 ILE A C 1
ATOM 2137 O O . ILE A 1 284 ? 18.660 -11.570 -9.578 1.00 91.56 284 ILE A O 1
ATOM 2141 N N . ASP A 1 285 ? 19.228 -12.999 -7.932 1.00 90.00 285 ASP A N 1
ATOM 2142 C CA . ASP A 1 285 ? 20.350 -13.596 -8.643 1.00 90.00 285 ASP A CA 1
ATOM 2143 C C . ASP A 1 285 ? 19.855 -14.836 -9.400 1.00 90.00 285 ASP A C 1
ATOM 2145 O O . ASP A 1 285 ? 19.387 -15.814 -8.812 1.00 90.00 285 ASP A O 1
ATOM 2149 N N . LEU A 1 286 ? 19.960 -14.796 -10.722 1.00 89.88 286 LEU A N 1
ATOM 2150 C CA . LEU A 1 286 ? 19.812 -15.941 -11.605 1.00 89.88 286 LEU A CA 1
ATOM 2151 C C . LEU A 1 286 ? 21.188 -16.599 -11.716 1.00 89.88 286 LEU A C 1
ATOM 2153 O O . LEU A 1 286 ? 22.170 -15.967 -12.116 1.00 89.88 286 LEU A O 1
ATOM 2157 N N . ARG A 1 287 ? 21.270 -17.874 -11.336 1.00 78.62 287 ARG A N 1
ATOM 2158 C CA . ARG A 1 287 ? 22.484 -18.678 -11.492 1.00 78.62 287 ARG A CA 1
ATOM 2159 C C . ARG A 1 287 ? 22.169 -19.842 -12.406 1.00 78.62 287 ARG A C 1
ATOM 2161 O O . ARG A 1 287 ? 21.411 -20.736 -12.030 1.00 78.62 287 ARG A O 1
ATOM 2168 N N . SER A 1 288 ? 22.803 -19.859 -13.568 1.00 64.44 288 SER A N 1
ATOM 2169 C CA . SER A 1 288 ? 22.858 -21.067 -14.374 1.00 64.44 288 SER A CA 1
ATOM 2170 C C . SER A 1 288 ? 23.991 -21.946 -13.840 1.00 64.44 288 SER A C 1
ATOM 2172 O O . SER A 1 288 ? 25.130 -21.504 -13.739 1.00 64.44 288 SER A O 1
ATOM 2174 N N . LYS A 1 289 ? 23.691 -23.195 -13.453 1.00 60.94 289 LYS A N 1
ATOM 2175 C CA . LYS A 1 289 ? 24.738 -24.192 -13.139 1.00 60.94 289 LYS A CA 1
ATOM 2176 C C . LYS A 1 289 ? 25.483 -24.655 -14.392 1.00 60.94 289 LYS A C 1
ATOM 2178 O O . LYS A 1 289 ? 26.617 -25.110 -14.289 1.00 60.94 289 LYS A O 1
ATOM 2183 N N . ALA A 1 290 ? 24.840 -24.584 -15.554 1.00 60.12 290 ALA A N 1
ATOM 2184 C CA . ALA A 1 290 ? 25.537 -24.677 -16.826 1.00 60.12 290 ALA A CA 1
ATOM 2185 C C . ALA A 1 290 ? 26.209 -23.323 -17.063 1.00 60.12 290 ALA A C 1
ATOM 2187 O O . ALA A 1 290 ? 25.564 -22.310 -16.809 1.00 60.12 290 ALA A O 1
ATOM 2188 N N . ALA A 1 291 ? 27.464 -23.279 -17.520 1.00 59.81 291 ALA A N 1
ATOM 2189 C CA . ALA A 1 291 ? 28.063 -22.031 -17.999 1.00 59.81 291 ALA A CA 1
ATOM 2190 C C . ALA A 1 291 ? 27.000 -21.281 -18.812 1.00 59.81 291 ALA A C 1
ATOM 2192 O O . ALA A 1 291 ? 26.402 -21.901 -19.700 1.00 59.81 291 ALA A O 1
ATOM 2193 N N . VAL A 1 292 ? 26.665 -20.043 -18.414 1.00 61.97 292 VAL A N 1
ATOM 2194 C CA . VAL A 1 292 ? 25.651 -19.248 -19.117 1.00 61.97 292 VAL A CA 1
ATOM 2195 C C . VAL A 1 292 ? 26.002 -19.362 -20.587 1.00 61.97 292 VAL A C 1
ATOM 2197 O O . VAL A 1 292 ? 27.158 -19.157 -20.970 1.00 61.97 292 VAL A O 1
ATOM 2200 N N . ASP A 1 293 ? 25.042 -19.822 -21.386 1.00 69.88 293 ASP A N 1
ATOM 2201 C CA . ASP A 1 293 ? 25.251 -19.868 -22.818 1.00 69.88 293 ASP A CA 1
ATOM 2202 C C . ASP A 1 293 ? 25.538 -18.435 -23.231 1.00 69.88 293 ASP A C 1
ATOM 2204 O O . ASP A 1 293 ? 24.643 -17.595 -23.202 1.00 69.88 293 ASP A O 1
ATOM 2208 N N . THR A 1 294 ? 26.787 -18.138 -23.577 1.00 73.94 294 THR A N 1
ATOM 2209 C CA . THR A 1 294 ? 27.197 -16.784 -23.957 1.00 73.94 294 THR A CA 1
ATOM 2210 C C . THR A 1 294 ? 26.440 -16.296 -25.188 1.00 73.94 294 THR A C 1
ATOM 2212 O O . THR A 1 294 ? 26.510 -15.120 -25.537 1.00 73.94 294 THR A O 1
ATOM 2215 N N . ALA A 1 295 ? 25.716 -17.191 -25.861 1.00 85.25 295 ALA A N 1
ATOM 2216 C CA . ALA A 1 295 ? 24.895 -16.869 -27.000 1.00 85.25 295 ALA A CA 1
ATOM 2217 C C . ALA A 1 295 ? 23.401 -16.655 -26.664 1.00 85.25 295 ALA A C 1
ATOM 2219 O O . ALA A 1 295 ? 22.647 -16.295 -27.575 1.00 85.25 295 ALA A O 1
ATOM 2220 N N . ALA A 1 296 ? 22.973 -16.814 -25.405 1.00 86.56 296 ALA A N 1
ATOM 2221 C CA . ALA A 1 296 ? 21.709 -16.261 -24.914 1.00 86.56 296 ALA A CA 1
ATOM 2222 C C . ALA A 1 296 ? 21.829 -14.733 -24.801 1.00 86.56 296 ALA A C 1
ATOM 2224 O O . ALA A 1 296 ? 22.818 -14.221 -24.276 1.00 86.56 296 ALA A O 1
ATOM 2225 N N . ARG A 1 297 ? 20.850 -13.985 -25.323 1.00 90.56 297 ARG A N 1
ATOM 2226 C CA . ARG A 1 297 ? 20.921 -12.508 -25.384 1.00 90.56 297 ARG A CA 1
ATOM 2227 C C . ARG A 1 297 ? 19.876 -11.814 -24.530 1.00 90.56 297 ARG A C 1
ATOM 2229 O O . ARG A 1 297 ? 19.996 -10.620 -24.270 1.00 90.56 297 ARG A O 1
ATOM 2236 N N . SER A 1 298 ? 18.843 -12.539 -24.122 1.00 92.25 298 SER A N 1
ATOM 2237 C CA . SER A 1 298 ? 17.730 -11.974 -23.372 1.00 92.25 298 SER A CA 1
ATOM 2238 C C . SER A 1 298 ? 17.111 -12.986 -22.416 1.00 92.25 298 SER A C 1
ATOM 2240 O O . SER A 1 298 ? 17.190 -14.199 -22.612 1.00 92.25 298 SER A O 1
ATOM 2242 N N . ILE A 1 299 ? 16.489 -12.462 -21.362 1.00 94.31 299 ILE A N 1
ATOM 2243 C CA . ILE A 1 299 ? 15.633 -13.231 -20.461 1.00 94.31 299 ILE A CA 1
ATOM 2244 C C . ILE A 1 299 ? 14.241 -13.228 -21.088 1.00 94.31 299 ILE A C 1
ATOM 2246 O O . ILE A 1 299 ? 13.601 -12.183 -21.173 1.00 94.31 299 ILE A O 1
ATOM 2250 N N . LYS A 1 300 ? 13.774 -14.391 -21.534 1.00 95.38 300 LYS A N 1
ATOM 2251 C CA . LYS A 1 300 ? 12.462 -14.549 -22.169 1.00 95.38 300 LYS A CA 1
ATOM 2252 C C . LYS A 1 300 ? 11.333 -14.514 -21.151 1.00 95.38 300 LYS A C 1
ATOM 2254 O O . LYS A 1 300 ? 10.272 -13.957 -21.418 1.00 95.38 300 LYS A O 1
ATOM 2259 N N . SER A 1 301 ? 11.532 -15.148 -19.998 1.00 95.88 301 SER A N 1
ATOM 2260 C CA . SER A 1 301 ? 10.543 -15.135 -18.924 1.00 95.88 301 SER A CA 1
ATOM 2261 C C . SER A 1 301 ? 11.203 -15.122 -17.554 1.00 95.88 301 SER A C 1
ATOM 2263 O O . SER A 1 301 ? 12.243 -15.744 -17.342 1.00 95.88 301 SER A O 1
ATOM 2265 N N . LEU A 1 302 ? 10.577 -14.413 -16.616 1.00 95.75 302 LEU A N 1
ATOM 2266 C CA . LEU A 1 302 ? 10.983 -14.337 -15.219 1.00 95.75 302 LEU A CA 1
ATOM 2267 C C . LEU A 1 302 ? 9.730 -14.444 -14.346 1.00 95.75 302 LEU A C 1
ATOM 2269 O O . LEU A 1 302 ? 8.813 -13.636 -14.455 1.00 95.75 302 LEU A O 1
ATOM 2273 N N . LYS A 1 303 ? 9.673 -15.463 -13.490 1.00 96.06 303 LYS A N 1
ATOM 2274 C CA . LYS A 1 303 ? 8.552 -15.753 -12.591 1.00 96.06 303 LYS A CA 1
ATOM 2275 C C . LYS A 1 303 ? 9.081 -15.902 -11.176 1.00 96.06 303 LYS A C 1
ATOM 2277 O O . LYS A 1 303 ? 9.891 -16.787 -10.899 1.00 96.06 303 LYS A O 1
ATOM 2282 N N . GLY A 1 304 ? 8.587 -15.076 -10.266 1.00 93.31 304 GLY A N 1
ATOM 2283 C CA . GLY A 1 304 ? 8.967 -15.103 -8.859 1.00 93.31 304 GLY A CA 1
ATOM 2284 C C . GLY A 1 304 ? 7.764 -15.014 -7.931 1.00 93.31 304 GLY A C 1
ATOM 2285 O O . GLY A 1 304 ? 6.648 -14.722 -8.352 1.00 93.31 304 GLY A O 1
ATOM 2286 N N . LYS A 1 305 ? 8.008 -15.278 -6.651 1.00 93.88 305 LYS A N 1
ATOM 2287 C CA . LYS A 1 305 ? 7.077 -15.042 -5.548 1.00 93.88 305 LYS A CA 1
ATOM 2288 C C . LYS A 1 305 ? 7.754 -14.144 -4.533 1.00 93.88 305 LYS A C 1
ATOM 2290 O O . LYS A 1 305 ? 8.885 -14.417 -4.143 1.00 93.88 305 LYS A O 1
ATOM 2295 N N . VAL A 1 306 ? 7.053 -13.118 -4.078 1.00 92.31 306 VAL A N 1
ATOM 2296 C CA . VAL A 1 306 ? 7.506 -12.253 -2.988 1.00 92.31 306 VAL A CA 1
ATOM 2297 C C . VAL A 1 306 ? 6.447 -12.307 -1.906 1.00 92.31 306 VAL A C 1
ATOM 2299 O O . VAL A 1 306 ? 5.275 -12.070 -2.185 1.00 92.31 306 VAL A O 1
ATOM 2302 N N . ALA A 1 307 ? 6.845 -12.664 -0.689 1.00 92.12 307 ALA A N 1
ATOM 2303 C CA . ALA A 1 307 ? 5.977 -12.480 0.462 1.00 92.12 307 ALA A CA 1
ATOM 2304 C C . ALA A 1 307 ? 6.161 -11.048 0.972 1.00 92.12 307 ALA A C 1
ATOM 2306 O O . ALA A 1 307 ? 7.288 -10.557 1.064 1.00 92.12 307 ALA A O 1
ATOM 2307 N N . VAL A 1 308 ? 5.057 -10.391 1.306 1.00 91.75 308 VAL A N 1
ATOM 2308 C CA . VAL A 1 308 ? 5.042 -9.035 1.857 1.00 91.75 308 VAL A CA 1
ATOM 2309 C C . VAL A 1 308 ? 4.175 -9.017 3.108 1.00 91.75 308 VAL A C 1
ATOM 2311 O O . VAL A 1 308 ? 3.185 -9.741 3.197 1.00 91.75 308 VAL A O 1
ATOM 2314 N N . GLU A 1 309 ? 4.558 -8.202 4.080 1.00 90.12 309 GLU A N 1
ATOM 2315 C CA . GLU A 1 309 ? 3.729 -7.848 5.225 1.00 90.12 309 GLU A CA 1
ATOM 2316 C C . GLU A 1 309 ? 3.230 -6.425 4.992 1.00 90.12 309 GLU A C 1
ATOM 2318 O O . GLU A 1 309 ? 4.025 -5.513 4.753 1.00 90.12 309 GLU A O 1
ATOM 2323 N N . MET A 1 310 ? 1.915 -6.242 5.038 1.00 90.75 310 MET A N 1
ATOM 2324 C CA . MET A 1 310 ? 1.267 -4.948 4.847 1.00 90.75 310 MET A CA 1
ATOM 2325 C C . MET A 1 310 ? 0.742 -4.415 6.171 1.00 90.75 310 MET A C 1
ATOM 2327 O O . MET A 1 310 ? 0.353 -5.183 7.057 1.00 90.75 310 MET A O 1
ATOM 2331 N N . LEU A 1 311 ? 0.667 -3.093 6.277 1.00 88.19 311 LEU A N 1
ATOM 2332 C CA . LEU A 1 311 ? -0.080 -2.455 7.347 1.00 88.19 311 LEU A CA 1
ATOM 2333 C C . LEU A 1 311 ? -1.583 -2.601 7.073 1.00 88.19 311 LEU A C 1
ATOM 2335 O O . LEU A 1 311 ? -2.120 -1.966 6.174 1.00 88.19 311 LEU A O 1
ATOM 2339 N N . ALA A 1 312 ? -2.267 -3.427 7.864 1.00 86.06 312 ALA A N 1
ATOM 2340 C CA . ALA A 1 312 ? -3.717 -3.616 7.748 1.00 86.06 312 ALA A CA 1
ATOM 2341 C C . ALA A 1 312 ? -4.543 -2.480 8.381 1.00 86.06 312 ALA A C 1
ATOM 2343 O O . ALA A 1 312 ? -5.735 -2.350 8.122 1.00 86.06 312 ALA A O 1
ATOM 2344 N N . GLY A 1 313 ? -3.923 -1.696 9.261 1.00 85.00 313 GLY A N 1
ATOM 2345 C CA . GLY A 1 313 ? -4.548 -0.585 9.964 1.00 85.00 313 GLY A CA 1
ATOM 2346 C C . GLY A 1 313 ? -3.717 -0.154 11.167 1.00 85.00 313 GLY A C 1
ATOM 2347 O O . GLY A 1 313 ? -2.877 -0.911 11.661 1.00 85.00 313 GLY A O 1
ATOM 2348 N N . VAL A 1 314 ? -3.975 1.059 11.644 1.00 84.81 314 VAL A N 1
ATOM 2349 C CA . VAL A 1 314 ? -3.360 1.620 12.850 1.00 84.81 314 VAL A CA 1
ATOM 2350 C C . VAL A 1 314 ? -4.418 1.651 13.945 1.00 84.81 314 VAL A C 1
ATOM 2352 O O . VAL A 1 314 ? -5.574 1.982 13.689 1.00 84.81 314 VAL A O 1
ATOM 2355 N N . ARG A 1 315 ? -4.041 1.254 15.160 1.00 85.75 315 ARG A N 1
ATOM 2356 C CA . ARG A 1 315 ? -4.868 1.445 16.354 1.00 85.75 315 ARG A CA 1
ATOM 2357 C C . ARG A 1 315 ? -4.075 2.312 17.320 1.00 85.75 315 ARG A C 1
ATOM 2359 O O . ARG A 1 315 ? -2.943 1.919 17.620 1.00 85.75 315 ARG A O 1
ATOM 2366 N N . PRO A 1 316 ? -4.625 3.447 17.773 1.00 90.19 316 PRO A N 1
ATOM 2367 C CA . PRO A 1 316 ? -3.953 4.257 18.770 1.00 90.19 316 PRO A CA 1
ATOM 2368 C C . PRO A 1 316 ? -3.770 3.417 20.033 1.00 90.19 316 PRO A C 1
ATOM 2370 O O . PRO A 1 316 ? -4.671 2.705 20.478 1.00 90.19 316 PRO A O 1
ATOM 2373 N N . GLU A 1 317 ? -2.549 3.425 20.551 1.00 91.75 317 GLU A N 1
ATOM 2374 C CA . GLU A 1 317 ? -2.200 2.683 21.760 1.00 91.75 317 GLU A CA 1
ATOM 2375 C C . GLU A 1 317 ? -2.287 3.558 23.011 1.00 91.75 317 GLU A C 1
ATOM 2377 O O . GLU A 1 317 ? -2.637 3.071 24.085 1.00 91.75 317 GLU A O 1
ATOM 2382 N N . ILE A 1 318 ? -1.978 4.842 22.851 1.00 95.56 318 ILE A N 1
ATOM 2383 C CA . ILE A 1 318 ? -2.107 5.888 23.856 1.00 95.56 318 ILE A CA 1
ATOM 2384 C C . ILE A 1 318 ? -2.798 7.060 23.163 1.00 95.56 318 ILE A C 1
ATOM 2386 O O . ILE A 1 318 ? -2.336 7.506 22.115 1.00 95.56 318 ILE A O 1
ATOM 2390 N N . GLU A 1 319 ? -3.872 7.562 23.761 1.00 96.06 319 GLU A N 1
ATOM 2391 C CA . GLU A 1 319 ? -4.524 8.808 23.360 1.00 96.06 319 GLU A CA 1
ATOM 2392 C C . GLU A 1 319 ? -4.372 9.826 24.490 1.00 96.06 319 GLU A C 1
ATOM 2394 O O . GLU A 1 319 ? -4.630 9.513 25.654 1.00 96.06 319 GLU A O 1
ATOM 2399 N N . ILE A 1 320 ? -3.930 11.039 24.152 1.00 96.50 320 ILE A N 1
ATOM 2400 C CA . ILE A 1 320 ? -3.738 12.141 25.101 1.00 96.50 320 ILE A CA 1
ATOM 2401 C C . ILE A 1 320 ? -4.681 13.273 24.675 1.00 96.50 320 ILE A C 1
ATOM 2403 O O . ILE A 1 320 ? -4.338 14.016 23.758 1.00 96.50 320 ILE A O 1
ATOM 2407 N N . PRO A 1 321 ? -5.865 13.419 25.301 1.00 93.81 321 PRO A N 1
ATOM 2408 C CA . PRO A 1 321 ? -6.878 14.377 24.848 1.00 93.81 321 PRO A CA 1
ATOM 2409 C C . PRO A 1 321 ? -6.426 15.842 24.900 1.00 93.81 321 PRO A C 1
ATOM 2411 O O . PRO A 1 321 ? -6.841 16.646 24.073 1.00 93.81 321 PRO A O 1
ATOM 2414 N N . ASN A 1 322 ? -5.580 16.197 25.873 1.00 94.94 322 ASN A N 1
ATOM 2415 C CA . ASN A 1 322 ? -5.016 17.539 26.014 1.00 94.94 322 ASN A CA 1
ATOM 2416 C C . ASN A 1 322 ? -3.487 17.460 26.148 1.00 94.94 322 ASN A C 1
ATOM 2418 O O . ASN A 1 322 ? -2.968 17.483 27.268 1.00 94.94 322 ASN A O 1
ATOM 2422 N N . PRO A 1 323 ? -2.752 17.351 25.029 1.00 94.25 323 PRO A N 1
ATOM 2423 C CA . PRO A 1 323 ? -1.310 17.151 25.077 1.00 94.25 323 PRO A CA 1
ATOM 2424 C C . PRO A 1 323 ? -0.549 18.389 25.582 1.00 94.25 323 PRO A C 1
ATOM 2426 O O . PRO A 1 323 ? 0.543 18.239 26.113 1.00 94.25 323 PRO A O 1
ATOM 2429 N N . LEU A 1 324 ? -1.128 19.595 25.503 1.00 94.00 324 LEU A N 1
ATOM 2430 C CA . LEU A 1 324 ? -0.518 20.828 26.033 1.00 94.00 324 LEU A CA 1
ATOM 2431 C C . LEU A 1 324 ? -0.542 20.905 27.565 1.00 94.00 324 LEU A C 1
ATOM 2433 O O . LEU A 1 324 ? 0.255 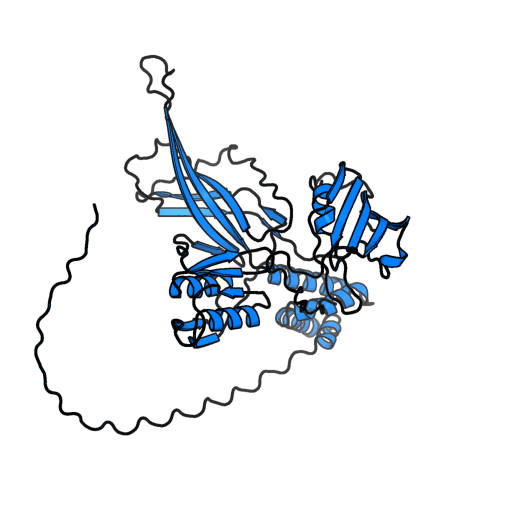21.619 28.161 1.00 94.00 324 LEU A O 1
ATOM 2437 N N . GLY A 1 325 ? -1.462 20.185 28.211 1.00 95.44 325 GLY A N 1
ATOM 2438 C CA . GLY A 1 325 ? -1.526 20.067 29.669 1.00 95.44 325 GLY A CA 1
ATOM 2439 C C . GLY A 1 325 ? -0.826 18.820 30.213 1.00 95.44 325 GLY A C 1
ATOM 2440 O O . GLY A 1 325 ? -0.968 18.518 31.396 1.00 95.44 325 GLY A O 1
ATOM 2441 N N . ALA A 1 326 ? -0.138 18.064 29.354 1.00 96.69 326 ALA A N 1
ATOM 2442 C CA . ALA A 1 326 ? 0.407 16.750 29.673 1.00 96.69 326 ALA A CA 1
ATOM 2443 C C . ALA A 1 326 ? 1.876 16.780 30.135 1.00 96.69 326 ALA A C 1
ATOM 2445 O O . ALA A 1 326 ? 2.463 15.719 30.341 1.00 96.69 326 ALA A O 1
ATOM 2446 N N . ASP A 1 327 ? 2.467 17.962 30.314 1.00 97.12 327 ASP A N 1
ATOM 2447 C CA . ASP A 1 327 ? 3.865 18.120 30.722 1.00 97.12 327 ASP A CA 1
ATOM 2448 C C . ASP A 1 327 ? 4.174 17.363 32.026 1.00 97.12 327 ASP A C 1
ATOM 2450 O O . ASP A 1 327 ? 3.496 17.495 33.049 1.00 97.12 327 ASP A O 1
ATOM 2454 N N . GLY A 1 328 ? 5.207 16.523 31.975 1.00 96.50 328 GLY A N 1
ATOM 2455 C CA . GLY A 1 328 ? 5.633 15.641 33.059 1.00 96.50 328 GLY A CA 1
ATOM 2456 C C . GLY A 1 328 ? 4.754 14.404 33.284 1.00 96.50 328 GLY A C 1
ATOM 2457 O O . GLY A 1 328 ? 5.123 13.554 34.101 1.00 96.50 328 GLY A O 1
ATOM 2458 N N . GLN A 1 329 ? 3.625 14.258 32.584 1.00 97.94 329 GLN A N 1
ATOM 2459 C CA . GLN A 1 329 ? 2.691 13.148 32.783 1.00 97.94 329 GLN A CA 1
ATOM 2460 C C . GLN A 1 329 ? 3.128 11.892 32.027 1.00 97.94 329 GLN A C 1
ATOM 2462 O O . GLN A 1 329 ? 3.726 11.951 30.953 1.00 97.94 329 GLN A O 1
ATOM 2467 N N . THR A 1 330 ? 2.810 10.728 32.599 1.00 97.94 330 THR A N 1
ATOM 2468 C CA . THR A 1 330 ? 3.049 9.418 31.982 1.00 97.94 330 THR A CA 1
ATOM 2469 C C . THR A 1 330 ? 1.727 8.750 31.650 1.00 97.94 330 THR A C 1
ATOM 2471 O O . THR A 1 330 ? 0.865 8.596 32.511 1.00 97.94 330 THR A O 1
ATOM 2474 N N . PHE A 1 331 ? 1.606 8.305 30.408 1.00 97.69 331 PHE A N 1
ATOM 2475 C CA . PHE A 1 331 ? 0.465 7.579 29.880 1.00 97.69 331 PHE A CA 1
ATOM 2476 C C . PHE A 1 331 ? 0.896 6.153 29.567 1.00 97.69 331 PHE A C 1
ATOM 2478 O O . PHE A 1 331 ? 1.947 5.929 28.969 1.00 97.69 331 PHE A O 1
ATOM 2485 N N . THR A 1 332 ? 0.085 5.183 29.965 1.00 96.94 332 THR A N 1
ATOM 2486 C CA . THR A 1 332 ? 0.430 3.762 29.871 1.00 96.94 332 THR A CA 1
ATOM 2487 C C . THR A 1 332 ? -0.550 3.082 28.931 1.00 96.94 332 THR A C 1
ATOM 2489 O O . THR A 1 332 ? -1.736 2.978 29.232 1.00 96.94 332 THR A O 1
ATOM 2492 N N . GLY A 1 333 ? -0.046 2.629 27.787 1.00 94.50 333 GLY A N 1
ATOM 2493 C CA . GLY A 1 333 ? -0.760 1.765 26.857 1.00 94.50 333 GLY A CA 1
ATOM 2494 C C . GLY A 1 333 ? -0.557 0.287 27.190 1.00 94.50 333 GLY A C 1
ATOM 2495 O O . GLY A 1 333 ? -0.126 -0.092 28.279 1.00 94.50 333 GLY A O 1
ATOM 2496 N N . ARG A 1 334 ? -0.852 -0.587 26.226 1.00 90.94 334 ARG A N 1
ATOM 2497 C CA . ARG A 1 334 ? -0.753 -2.044 26.421 1.00 90.94 334 ARG A CA 1
ATOM 2498 C C . ARG A 1 334 ? 0.691 -2.561 26.389 1.00 90.94 334 ARG A C 1
ATOM 2500 O O . ARG A 1 334 ? 1.023 -3.512 27.086 1.00 90.94 334 ARG A O 1
ATOM 2507 N N . THR A 1 335 ? 1.517 -1.986 25.526 1.00 91.25 335 THR A N 1
ATOM 2508 C CA . THR A 1 335 ? 2.879 -2.422 25.172 1.00 91.25 335 THR A CA 1
ATOM 2509 C C . THR A 1 335 ? 3.895 -1.280 25.212 1.00 91.25 335 THR A C 1
ATOM 2511 O O . THR A 1 335 ? 5.097 -1.518 25.099 1.00 91.25 335 THR A O 1
ATOM 2514 N N . VAL A 1 336 ? 3.443 -0.043 25.421 1.00 94.75 336 VAL A N 1
ATOM 2515 C CA . VAL A 1 336 ? 4.292 1.142 25.576 1.00 94.75 336 VAL A CA 1
ATOM 2516 C C . VAL A 1 336 ? 3.724 2.060 26.653 1.00 94.75 336 VAL A C 1
ATOM 2518 O O . VAL A 1 336 ? 2.511 2.189 26.782 1.00 94.75 336 VAL A O 1
ATOM 2521 N N . ALA A 1 337 ? 4.599 2.698 27.419 1.00 96.44 337 ALA A N 1
ATOM 2522 C CA . ALA A 1 337 ? 4.298 3.880 28.211 1.00 96.44 337 ALA A CA 1
ATOM 2523 C C . ALA A 1 337 ? 4.987 5.086 27.569 1.00 96.44 337 ALA A C 1
ATOM 2525 O O . ALA A 1 337 ? 6.128 4.975 27.122 1.00 96.44 337 ALA A O 1
ATOM 2526 N N . ALA A 1 338 ? 4.309 6.225 27.521 1.00 97.31 338 ALA A N 1
ATOM 2527 C CA . ALA A 1 338 ? 4.828 7.482 27.007 1.00 97.31 338 ALA A CA 1
ATOM 2528 C C . ALA A 1 338 ? 4.785 8.531 28.118 1.00 97.31 338 ALA A C 1
ATOM 2530 O O . ALA A 1 338 ? 3.719 8.824 28.654 1.00 97.31 338 ALA A O 1
ATOM 2531 N N . LYS A 1 339 ? 5.936 9.097 28.465 1.00 97.62 339 LYS A N 1
ATOM 2532 C CA . LYS A 1 339 ? 6.058 10.253 29.344 1.00 97.62 339 LYS A CA 1
ATOM 2533 C C . LYS A 1 339 ? 6.279 11.488 28.484 1.00 97.62 339 LYS A C 1
ATOM 2535 O O . LYS A 1 339 ? 7.319 11.601 27.839 1.00 97.62 339 LYS A O 1
ATOM 2540 N N . VAL A 1 340 ? 5.304 12.388 28.475 1.00 97.44 340 VAL A N 1
ATOM 2541 C CA . VAL A 1 340 ? 5.432 13.688 27.813 1.00 97.44 340 VAL A CA 1
ATOM 2542 C C . VAL A 1 340 ? 6.266 14.560 28.738 1.00 97.44 340 VAL A C 1
ATOM 2544 O O . VAL A 1 340 ? 5.834 14.887 29.837 1.00 97.44 340 VAL A O 1
ATOM 2547 N N . GLU A 1 341 ? 7.499 14.869 28.351 1.00 97.12 341 GLU A N 1
ATOM 2548 C CA . GLU A 1 341 ? 8.361 15.723 29.169 1.00 97.12 341 GLU A CA 1
ATOM 2549 C C . GLU A 1 341 ? 7.978 17.182 28.984 1.00 97.12 341 GLU A C 1
ATOM 2551 O O . GLU A 1 341 ? 7.897 17.924 29.963 1.00 97.12 341 GLU A O 1
ATOM 2556 N N . ARG A 1 342 ? 7.708 17.568 27.734 1.00 96.38 342 ARG A N 1
ATOM 2557 C CA . ARG A 1 342 ? 7.328 18.929 27.383 1.00 96.38 342 ARG A CA 1
ATOM 2558 C C . ARG A 1 342 ? 6.666 18.987 26.008 1.00 96.38 342 ARG A C 1
ATOM 2560 O O . ARG A 1 342 ? 7.148 18.342 25.079 1.00 96.38 342 ARG A O 1
ATOM 2567 N N . LEU A 1 343 ? 5.649 19.825 25.833 1.00 94.69 343 LEU A N 1
ATOM 2568 C CA . LEU A 1 343 ? 5.135 20.205 24.512 1.00 94.69 343 LEU A CA 1
ATOM 2569 C C . LEU A 1 343 ? 5.142 21.728 24.349 1.00 94.69 343 LEU A C 1
ATOM 2571 O O . LEU A 1 343 ? 4.327 22.431 24.937 1.00 94.69 343 LEU A O 1
ATOM 2575 N N . LEU A 1 344 ? 6.056 22.249 23.527 1.00 93.75 344 LEU A N 1
ATOM 2576 C CA . LEU A 1 344 ? 6.193 23.692 23.301 1.00 93.75 344 LEU A CA 1
ATOM 2577 C C . LEU A 1 344 ? 5.631 24.117 21.949 1.00 93.75 344 LEU A C 1
ATOM 2579 O O . LEU A 1 344 ? 5.791 23.407 20.960 1.00 93.75 344 LEU A O 1
ATOM 2583 N N . LEU A 1 345 ? 5.051 25.314 21.887 1.00 92.12 345 LEU A N 1
ATOM 2584 C CA . LEU A 1 345 ? 4.811 26.001 20.621 1.00 92.12 345 LEU A CA 1
ATOM 2585 C C . LEU A 1 345 ? 6.150 26.544 20.097 1.00 92.12 345 LEU A C 1
ATOM 2587 O O . LEU A 1 345 ? 6.889 27.196 20.833 1.00 92.12 345 LEU A O 1
ATOM 2591 N N . GLY A 1 346 ? 6.484 26.256 18.842 1.00 84.75 346 GLY A N 1
ATOM 2592 C CA . GLY A 1 346 ? 7.709 26.746 18.219 1.00 84.75 346 GLY A CA 1
ATOM 2593 C C . GLY A 1 346 ? 7.660 28.260 18.014 1.00 84.75 346 GLY A C 1
ATOM 2594 O O . GLY A 1 346 ? 6.776 28.760 17.327 1.00 84.75 346 GLY A O 1
ATOM 2595 N N . GLU A 1 347 ? 8.629 28.994 18.566 1.00 82.06 347 GLU A N 1
ATOM 2596 C CA . GLU A 1 347 ? 8.697 30.459 18.416 1.00 82.06 347 GLU A CA 1
ATOM 2597 C C . GLU A 1 347 ? 9.031 30.889 16.977 1.00 82.06 347 GLU A C 1
ATOM 2599 O O . GLU A 1 347 ? 8.540 31.907 16.498 1.00 82.06 347 GLU A O 1
ATOM 2604 N N . ALA A 1 348 ? 9.854 30.103 16.272 1.00 77.62 348 ALA A N 1
ATOM 2605 C CA . ALA A 1 348 ? 10.368 30.446 14.942 1.00 77.62 348 ALA A CA 1
ATOM 2606 C C . ALA A 1 348 ? 9.585 29.815 13.776 1.00 77.62 348 ALA A C 1
ATOM 2608 O O . ALA A 1 348 ? 9.683 30.292 12.649 1.00 77.62 348 ALA A O 1
ATOM 2609 N N . ASN A 1 349 ? 8.825 28.744 14.023 1.00 74.19 349 ASN A N 1
ATOM 2610 C CA . ASN A 1 349 ? 8.071 28.019 13.001 1.00 74.19 349 ASN A CA 1
ATOM 2611 C C . ASN A 1 349 ? 6.665 27.707 13.525 1.00 74.19 349 ASN A C 1
ATOM 2613 O O . ASN A 1 349 ? 6.565 27.215 14.648 1.00 74.19 349 ASN A O 1
ATOM 2617 N N . PRO A 1 350 ? 5.597 27.922 12.731 1.00 80.06 350 PRO A N 1
ATOM 2618 C CA . PRO A 1 350 ? 4.236 27.565 13.120 1.00 80.06 350 PRO A CA 1
ATOM 2619 C C . PRO A 1 350 ? 4.128 26.039 13.268 1.00 80.06 350 PRO A C 1
ATOM 2621 O O . PRO A 1 350 ? 3.951 25.306 12.297 1.00 80.06 350 PRO A O 1
ATOM 2624 N N . GLY A 1 351 ? 4.306 25.554 14.493 1.00 89.06 351 GLY A N 1
ATOM 2625 C CA . GLY A 1 351 ? 4.367 24.136 14.823 1.00 89.06 351 GLY A CA 1
ATOM 2626 C C . GLY A 1 351 ? 4.622 23.916 16.310 1.00 89.06 351 GLY A C 1
ATOM 2627 O O . GLY A 1 351 ? 4.778 24.868 17.072 1.00 89.06 351 GLY A O 1
ATOM 2628 N N . TYR A 1 352 ? 4.672 22.655 16.717 1.00 94.38 352 TYR A N 1
ATOM 2629 C CA . TYR A 1 352 ? 4.978 22.246 18.081 1.00 94.38 352 TYR A CA 1
ATOM 2630 C C . TYR A 1 352 ? 6.311 21.501 18.139 1.00 94.38 352 TYR A C 1
ATOM 2632 O O . TYR A 1 352 ? 6.770 20.941 17.148 1.00 94.38 352 TYR A O 1
ATOM 2640 N N . VAL A 1 353 ? 6.933 21.472 19.310 1.00 94.31 353 VAL A N 1
ATOM 2641 C CA . VAL A 1 353 ? 8.082 20.617 19.607 1.00 94.31 353 VAL A CA 1
ATOM 2642 C C . VAL A 1 353 ? 7.696 19.726 20.776 1.00 94.31 353 VAL A C 1
ATOM 2644 O O . VAL A 1 353 ? 7.505 20.214 21.890 1.00 94.31 353 VAL A O 1
ATOM 2647 N N . LEU A 1 354 ? 7.558 18.431 20.501 1.00 95.69 354 LEU A N 1
ATOM 2648 C CA . LEU A 1 354 ? 7.224 17.411 21.485 1.00 95.69 354 LEU A CA 1
ATOM 2649 C C . LEU A 1 354 ? 8.499 16.752 22.005 1.00 95.69 354 LEU A C 1
ATOM 2651 O O . LEU A 1 354 ? 9.219 16.111 21.244 1.00 95.69 354 LEU A O 1
ATOM 2655 N N . ASP A 1 355 ? 8.736 16.868 23.302 1.00 96.19 355 ASP A N 1
ATOM 2656 C CA . ASP A 1 355 ? 9.757 16.134 24.038 1.00 96.19 355 ASP A CA 1
ATOM 2657 C C . ASP A 1 355 ? 9.091 14.965 24.780 1.00 96.19 355 ASP A C 1
ATOM 2659 O O . ASP A 1 355 ? 8.210 15.165 25.624 1.00 96.19 355 ASP A O 1
ATOM 2663 N N . VAL A 1 356 ? 9.437 13.731 24.410 1.00 96.88 356 VAL A N 1
ATOM 2664 C CA . VAL A 1 356 ? 8.735 12.528 24.875 1.00 96.88 356 VAL A CA 1
ATOM 2665 C C . VAL A 1 356 ? 9.683 11.354 25.108 1.00 96.88 356 VAL A C 1
ATOM 2667 O O . VAL A 1 356 ? 10.506 11.001 24.260 1.00 96.88 356 VAL A O 1
ATOM 2670 N N . ALA A 1 357 ? 9.518 10.693 26.256 1.00 97.12 357 ALA A N 1
ATOM 2671 C CA . ALA A 1 357 ? 10.181 9.441 26.599 1.00 97.12 357 ALA A CA 1
ATOM 2672 C C . ALA A 1 357 ? 9.206 8.262 26.486 1.00 97.12 357 ALA A C 1
ATOM 2674 O O . ALA A 1 357 ? 8.196 8.194 27.180 1.00 97.12 357 ALA A O 1
ATOM 2675 N N . PHE A 1 358 ? 9.534 7.281 25.661 1.00 96.56 358 PHE A N 1
ATOM 2676 C CA . PHE A 1 358 ? 8.815 6.024 25.542 1.00 96.56 358 PHE A CA 1
ATOM 2677 C C . PHE A 1 358 ? 9.534 4.912 26.298 1.00 96.56 358 PHE A C 1
ATOM 2679 O O . PHE A 1 358 ? 10.741 4.724 26.160 1.00 96.56 358 PHE A O 1
ATOM 2686 N N . THR A 1 359 ? 8.773 4.118 27.040 1.00 96.00 359 THR A N 1
ATOM 2687 C CA . THR A 1 359 ? 9.230 2.890 27.694 1.00 96.00 359 THR A CA 1
ATOM 2688 C C . THR A 1 359 ? 8.429 1.719 27.161 1.00 96.00 359 THR A C 1
ATOM 2690 O O . THR A 1 359 ? 7.202 1.745 27.155 1.00 96.00 359 THR A O 1
ATOM 2693 N N . ARG A 1 360 ? 9.108 0.670 26.715 1.00 92.69 360 ARG A N 1
ATOM 2694 C CA . ARG A 1 360 ? 8.455 -0.559 26.282 1.00 92.69 360 ARG A CA 1
ATOM 2695 C C . ARG A 1 360 ? 7.914 -1.318 27.493 1.00 92.69 360 ARG A C 1
ATOM 2697 O O . ARG A 1 360 ? 8.637 -1.518 28.466 1.00 92.69 360 ARG A O 1
ATOM 2704 N N . LEU A 1 361 ? 6.670 -1.776 27.417 1.00 93.06 361 LEU A N 1
ATOM 2705 C CA . LEU A 1 361 ? 6.019 -2.560 28.464 1.00 93.06 361 LEU A CA 1
ATOM 2706 C C . LEU A 1 361 ? 5.957 -4.037 28.070 1.00 93.06 361 LEU A C 1
ATOM 2708 O O . LEU A 1 361 ? 5.590 -4.384 26.948 1.00 93.06 361 LEU A O 1
ATOM 2712 N N . GLY A 1 362 ? 6.277 -4.905 29.029 1.00 86.69 362 GLY A N 1
ATOM 2713 C CA . GLY A 1 362 ? 6.237 -6.355 28.864 1.00 86.69 362 GLY A CA 1
ATOM 2714 C C . GLY A 1 362 ? 7.424 -6.942 28.094 1.00 86.69 362 GLY A C 1
ATOM 2715 O O . GLY A 1 362 ? 8.241 -6.245 27.491 1.00 86.69 362 GLY A O 1
ATOM 2716 N N . SER A 1 363 ? 7.529 -8.269 28.136 1.00 71.25 363 SER A N 1
ATOM 2717 C CA . SER A 1 363 ? 8.430 -9.029 27.278 1.00 71.25 363 SER A CA 1
ATOM 2718 C C . SER A 1 363 ? 7.721 -9.342 25.965 1.00 71.25 363 SER A C 1
ATOM 2720 O O . SER A 1 363 ? 6.669 -9.980 25.939 1.00 71.25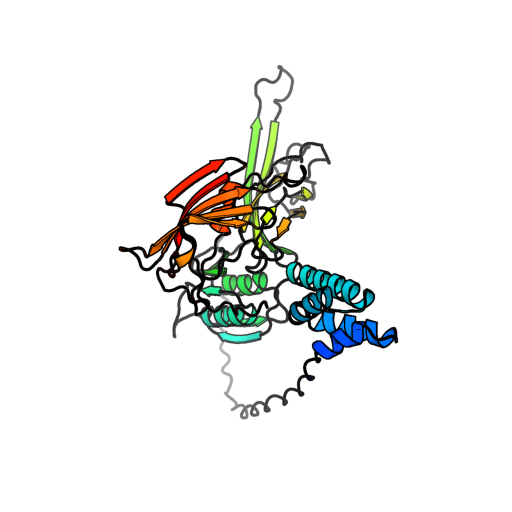 363 SER A O 1
ATOM 2722 N N . ASP A 1 364 ? 8.301 -8.897 24.853 1.00 61.50 364 ASP A N 1
ATOM 2723 C CA . ASP A 1 364 ? 7.855 -9.331 23.533 1.00 61.50 364 ASP A CA 1
ATOM 2724 C C . ASP A 1 364 ? 7.822 -10.862 23.466 1.00 61.50 364 ASP A C 1
ATOM 2726 O O . ASP A 1 364 ? 8.810 -11.504 23.855 1.00 61.50 364 ASP A O 1
ATOM 2730 N N . PRO A 1 365 ? 6.777 -11.472 22.880 1.00 58.12 365 PRO A N 1
ATOM 2731 C CA . PRO A 1 365 ? 6.898 -12.852 22.457 1.00 58.12 365 PRO A CA 1
ATOM 2732 C C . PRO A 1 365 ? 8.117 -12.956 21.516 1.00 58.12 365 PRO A C 1
ATOM 2734 O O . PRO A 1 365 ? 8.245 -12.162 20.578 1.00 58.12 365 PRO A O 1
ATOM 2737 N N . PRO A 1 366 ? 9.029 -13.925 21.730 1.00 55.78 366 PRO A N 1
ATOM 2738 C CA . PRO A 1 366 ? 10.356 -13.957 21.102 1.00 55.78 366 PRO A CA 1
ATOM 2739 C C . PRO A 1 366 ? 10.341 -13.966 19.563 1.00 55.78 366 PRO A C 1
ATOM 2741 O O . PRO A 1 366 ? 11.346 -13.647 18.934 1.00 55.78 366 PRO A O 1
ATOM 2744 N N . VAL A 1 367 ? 9.201 -14.291 18.949 1.00 50.34 367 VAL A N 1
ATOM 2745 C CA . VAL A 1 367 ? 9.016 -14.385 17.494 1.00 50.34 367 VAL A CA 1
ATOM 2746 C C . VAL A 1 367 ? 8.793 -13.014 16.828 1.00 50.34 367 VAL A C 1
ATOM 2748 O O . VAL A 1 367 ? 8.950 -12.898 15.616 1.00 50.34 367 VAL A O 1
ATOM 2751 N N . ARG A 1 368 ? 8.467 -11.957 17.588 1.00 61.22 368 ARG A N 1
ATOM 2752 C CA . ARG A 1 368 ? 8.121 -10.623 17.056 1.00 61.22 368 ARG A CA 1
ATOM 2753 C C . ARG A 1 368 ? 8.951 -9.492 17.662 1.00 61.22 368 ARG A C 1
ATOM 2755 O O . ARG A 1 368 ? 8.416 -8.425 17.936 1.00 61.22 368 ARG A O 1
ATOM 2762 N N . ARG A 1 369 ? 10.258 -9.700 17.845 1.00 67.56 369 ARG A N 1
ATOM 2763 C CA . ARG A 1 369 ? 11.144 -8.584 18.201 1.00 67.56 369 ARG A CA 1
ATOM 2764 C C . ARG A 1 369 ? 11.184 -7.589 17.050 1.00 67.56 369 ARG A C 1
ATOM 2766 O O . ARG A 1 369 ? 11.908 -7.789 16.075 1.00 67.56 369 ARG A O 1
ATOM 2773 N N . ASP A 1 370 ? 10.394 -6.532 17.184 1.00 76.19 370 ASP A N 1
ATOM 2774 C CA . ASP A 1 370 ? 10.515 -5.313 16.399 1.00 76.19 370 ASP A CA 1
ATOM 2775 C C . ASP A 1 370 ? 11.869 -4.682 16.751 1.00 76.19 370 ASP A C 1
ATOM 2777 O O . ASP A 1 370 ? 12.003 -3.902 17.694 1.00 76.19 370 ASP A O 1
ATOM 2781 N N . SER A 1 371 ? 12.920 -5.112 16.046 1.00 74.94 371 SER A N 1
ATOM 2782 C CA . SER A 1 371 ? 14.281 -4.602 16.236 1.00 74.94 371 SER A CA 1
ATOM 2783 C C . SER A 1 371 ? 14.393 -3.120 15.881 1.00 74.94 371 SER A C 1
ATOM 2785 O O . SER A 1 371 ? 15.351 -2.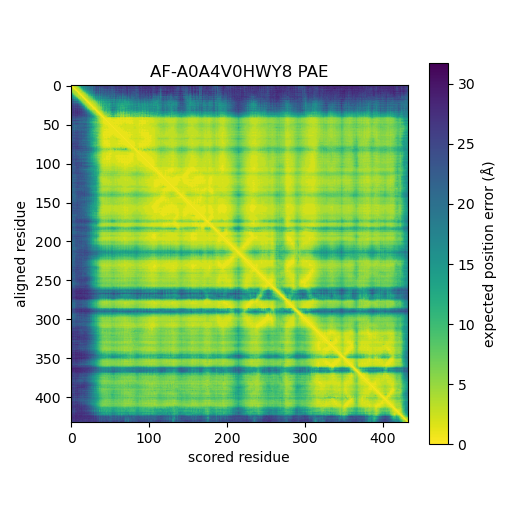473 16.293 1.00 74.94 371 SER A O 1
ATOM 2787 N N . GLY A 1 372 ? 13.422 -2.597 15.125 1.00 80.44 372 GLY A N 1
ATOM 2788 C CA . GLY A 1 372 ? 13.285 -1.190 14.784 1.00 80.44 372 GLY A CA 1
ATOM 2789 C C . GLY A 1 372 ? 12.375 -0.413 15.734 1.00 80.44 372 GLY A C 1
ATOM 2790 O O . GLY A 1 372 ? 12.224 0.783 15.514 1.00 80.44 372 GLY A O 1
ATOM 2791 N N . TRP A 1 373 ? 11.813 -1.036 16.784 1.00 86.62 373 TRP A N 1
ATOM 2792 C CA . TRP A 1 373 ? 10.767 -0.442 17.632 1.00 86.62 373 TRP A CA 1
ATOM 2793 C C . TRP A 1 373 ? 11.107 0.984 18.050 1.00 86.62 373 TRP A C 1
ATOM 2795 O O . TRP A 1 373 ? 10.388 1.916 17.700 1.00 86.62 373 TRP A O 1
ATOM 2805 N N . ALA A 1 374 ? 12.255 1.161 18.712 1.00 87.56 374 ALA A N 1
ATOM 2806 C CA . ALA A 1 374 ? 12.691 2.472 19.162 1.00 87.56 374 ALA A CA 1
ATOM 2807 C C . ALA A 1 374 ? 12.878 3.428 17.977 1.00 87.56 374 ALA A C 1
ATOM 2809 O O . ALA A 1 374 ? 12.355 4.531 17.988 1.00 87.56 374 ALA A O 1
ATOM 2810 N N . SER A 1 375 ? 13.557 2.994 16.914 1.00 84.31 375 SER A N 1
ATOM 2811 C CA . SER A 1 375 ? 13.793 3.813 15.718 1.00 84.31 375 SER A CA 1
ATOM 2812 C C . SER A 1 375 ? 12.517 4.248 14.993 1.00 84.31 375 SER A C 1
ATOM 2814 O O . SER A 1 375 ? 12.553 5.231 14.257 1.00 84.31 375 SER A O 1
ATOM 2816 N N . HIS A 1 376 ? 11.408 3.523 15.157 1.00 85.00 376 HIS A N 1
ATOM 2817 C CA . HIS A 1 376 ? 10.153 3.791 14.452 1.00 85.00 376 HIS A CA 1
ATOM 2818 C C . HIS A 1 376 ? 9.120 4.521 15.305 1.00 85.00 376 HIS A C 1
ATOM 2820 O O . HIS A 1 376 ? 8.130 4.981 14.746 1.00 85.00 376 HIS A O 1
ATOM 2826 N N . LEU A 1 377 ? 9.329 4.647 16.618 1.00 89.06 377 LEU A N 1
ATOM 2827 C CA . LEU A 1 377 ? 8.368 5.282 17.524 1.00 89.06 377 LEU A CA 1
ATOM 2828 C C . LEU A 1 377 ? 8.021 6.712 17.115 1.00 89.06 377 LEU A C 1
ATOM 2830 O O . LEU A 1 377 ? 6.844 7.051 17.103 1.00 89.06 377 LEU A O 1
ATOM 2834 N N . CYS A 1 378 ? 9.000 7.524 16.708 1.00 88.19 378 CYS A N 1
ATOM 2835 C CA . CYS A 1 378 ? 8.726 8.894 16.268 1.00 88.19 378 CYS A CA 1
ATOM 2836 C C . CYS A 1 378 ? 7.755 8.941 15.077 1.00 88.19 378 CYS A C 1
ATOM 2838 O O . CYS A 1 378 ? 6.866 9.779 15.054 1.00 88.19 378 CYS A O 1
ATOM 2840 N N . LYS A 1 379 ? 7.828 7.979 14.146 1.00 86.50 379 LYS A N 1
ATOM 2841 C CA . LYS A 1 379 ? 6.906 7.871 12.999 1.00 86.50 379 LYS A CA 1
ATOM 2842 C C . LYS A 1 379 ? 5.495 7.399 13.384 1.00 86.50 379 LYS A C 1
ATOM 2844 O O . LYS A 1 379 ? 4.631 7.327 12.518 1.00 86.50 379 LYS A O 1
ATOM 2849 N N . ARG A 1 380 ? 5.281 6.993 14.640 1.00 89.44 380 ARG A N 1
ATOM 2850 C CA . ARG A 1 380 ? 3.993 6.517 15.177 1.00 89.44 380 ARG A CA 1
ATOM 2851 C C . ARG A 1 380 ? 3.310 7.560 16.063 1.00 89.44 380 ARG A C 1
ATOM 2853 O O . ARG A 1 380 ? 2.225 7.289 16.567 1.00 89.44 380 ARG A O 1
ATOM 2860 N N . VAL A 1 381 ? 3.945 8.712 16.276 1.00 93.00 381 VAL A N 1
ATOM 2861 C CA . VAL A 1 381 ? 3.347 9.840 16.986 1.00 93.00 381 VAL A CA 1
ATOM 2862 C C . VAL A 1 381 ? 2.588 10.692 15.982 1.00 93.00 381 VAL A C 1
ATOM 2864 O O . VAL A 1 381 ? 3.152 11.105 14.971 1.00 93.00 381 VAL A O 1
ATOM 2867 N N . GLU A 1 382 ? 1.325 10.962 16.289 1.00 93.06 382 GLU A N 1
ATOM 2868 C CA . GLU A 1 382 ? 0.482 11.901 15.558 1.00 93.06 382 GLU A CA 1
ATOM 2869 C C . GLU A 1 382 ? -0.057 12.939 16.546 1.00 93.06 382 GLU A C 1
ATOM 2871 O O . GLU A 1 382 ? -0.413 12.604 17.678 1.00 93.06 382 GLU A O 1
ATOM 2876 N N . LEU A 1 383 ? -0.115 14.197 16.115 1.00 93.88 383 LEU A N 1
ATOM 2877 C CA . LEU A 1 383 ? -0.774 15.279 16.840 1.00 93.88 383 LEU A CA 1
ATOM 2878 C C . LEU A 1 383 ? -1.893 15.821 15.958 1.00 93.88 383 LEU A C 1
ATOM 2880 O O . LEU A 1 383 ? -1.669 16.088 14.778 1.00 93.88 383 LEU A O 1
ATOM 2884 N N . HIS A 1 384 ? -3.072 15.995 16.543 1.00 93.12 384 HIS A N 1
ATOM 2885 C CA . HIS A 1 384 ? -4.249 16.546 15.879 1.00 93.12 384 HIS A CA 1
ATOM 2886 C C . HIS A 1 384 ? -4.722 17.786 16.640 1.00 93.12 384 HIS A C 1
ATOM 2888 O O . HIS A 1 384 ? -4.667 17.803 17.871 1.00 93.12 384 HIS A O 1
ATOM 2894 N N . ASP A 1 385 ? -5.164 18.825 15.930 1.00 91.25 385 ASP A N 1
ATOM 2895 C CA . ASP A 1 385 ? -5.836 19.969 16.561 1.00 91.25 385 ASP A CA 1
ATOM 2896 C C . ASP A 1 385 ? -7.332 19.698 16.820 1.00 91.25 385 ASP A C 1
ATOM 2898 O O . ASP A 1 385 ? -7.878 18.650 16.472 1.00 91.25 385 ASP A O 1
ATOM 2902 N N . ALA A 1 386 ? -8.020 20.671 17.426 1.00 90.06 386 ALA A N 1
ATOM 2903 C CA . ALA A 1 386 ? -9.455 20.588 17.704 1.00 90.06 386 ALA A CA 1
ATOM 2904 C C . ALA A 1 386 ? -10.337 20.538 16.438 1.00 90.06 386 ALA A C 1
ATOM 2906 O O . ALA A 1 386 ? -11.492 20.125 16.520 1.00 90.06 386 ALA A O 1
ATOM 2907 N N . ALA A 1 387 ? -9.814 20.953 15.281 1.00 89.19 387 ALA A N 1
ATOM 2908 C CA . ALA A 1 387 ? -10.486 20.837 13.990 1.00 89.19 387 ALA A CA 1
ATOM 2909 C C . ALA A 1 387 ? -10.192 19.490 13.297 1.00 89.19 387 ALA A C 1
ATOM 2911 O O . ALA A 1 387 ? -10.741 19.221 12.229 1.00 89.19 387 ALA A O 1
ATOM 2912 N N . GLY A 1 388 ? -9.365 18.632 13.906 1.00 88.38 388 GLY A N 1
ATOM 2913 C CA . GLY A 1 388 ? -8.960 17.338 13.366 1.00 88.38 388 GLY A CA 1
ATOM 2914 C C . GLY A 1 388 ? -7.826 17.417 12.343 1.00 88.38 388 GLY A C 1
ATOM 2915 O O . GLY A 1 388 ? -7.575 16.430 11.652 1.00 88.38 388 GLY A O 1
ATOM 2916 N N . ASN A 1 389 ? -7.140 18.558 12.223 1.00 86.88 389 ASN A N 1
ATOM 2917 C CA . ASN A 1 389 ? -5.985 18.661 11.340 1.00 86.88 389 ASN A CA 1
ATOM 2918 C C . ASN A 1 389 ? -4.784 17.951 11.955 1.00 86.88 389 ASN A C 1
ATOM 2920 O O . ASN A 1 389 ? -4.374 18.254 13.077 1.00 86.88 389 ASN A O 1
ATOM 2924 N N . ALA A 1 390 ? -4.187 17.049 11.180 1.00 88.75 390 ALA A N 1
ATOM 2925 C CA . ALA A 1 390 ? -2.982 16.335 11.567 1.00 88.75 390 ALA A CA 1
ATOM 2926 C C . ALA A 1 390 ? -1.721 17.186 11.341 1.00 88.75 390 ALA A C 1
ATOM 2928 O O . ALA A 1 390 ? -1.538 17.796 10.281 1.00 88.75 390 ALA A O 1
ATOM 2929 N N . TYR A 1 391 ? -0.815 17.161 12.316 1.00 91.06 391 TYR A N 1
ATOM 2930 C CA . TYR A 1 391 ? 0.532 17.711 12.216 1.00 91.06 391 TYR A CA 1
ATOM 2931 C C . TYR A 1 391 ? 1.491 16.626 11.733 1.00 91.06 391 TYR A C 1
ATOM 2933 O O . TYR A 1 391 ? 1.492 15.501 12.234 1.00 91.06 391 TYR A O 1
ATOM 2941 N N . HIS A 1 392 ? 2.338 16.976 10.770 1.00 87.69 392 HIS A N 1
ATOM 2942 C CA . HIS A 1 392 ? 3.383 16.104 10.272 1.00 87.69 392 HIS A CA 1
ATOM 2943 C C . HIS A 1 392 ? 4.516 15.987 11.290 1.00 87.69 392 HIS A C 1
ATOM 2945 O O . HIS A 1 392 ? 5.072 16.990 11.747 1.00 87.69 392 HIS A O 1
ATOM 2951 N N . THR A 1 393 ? 4.887 14.747 11.587 1.00 89.19 393 THR A N 1
ATOM 2952 C CA . THR A 1 393 ? 6.021 14.418 12.442 1.00 89.19 393 THR A CA 1
ATOM 2953 C C . THR A 1 393 ? 7.321 14.539 11.660 1.00 89.19 393 THR A C 1
ATOM 2955 O O . THR A 1 393 ? 7.634 13.703 10.814 1.00 89.19 393 THR A O 1
ATOM 2958 N N . GLY A 1 394 ? 8.090 15.586 11.952 1.00 86.88 394 GLY A N 1
ATOM 2959 C CA . GLY A 1 394 ? 9.412 15.789 11.379 1.00 86.88 394 GLY A CA 1
ATOM 2960 C C . GLY A 1 394 ? 10.463 14.826 11.936 1.00 86.88 394 GLY A C 1
ATOM 2961 O O . GLY A 1 394 ? 10.219 14.019 12.837 1.00 86.88 394 GLY A O 1
ATOM 2962 N N . VAL A 1 395 ? 11.676 14.917 11.389 1.00 88.81 395 VAL A N 1
ATOM 2963 C CA . VAL A 1 395 ? 12.820 14.136 11.876 1.00 88.81 395 VAL A CA 1
ATOM 2964 C C . VAL A 1 395 ? 13.165 14.593 13.300 1.00 88.81 395 VAL A C 1
ATOM 2966 O O . VAL A 1 395 ? 13.329 15.798 13.506 1.00 88.81 395 VAL A O 1
ATOM 2969 N N . PRO A 1 396 ? 13.293 13.675 14.279 1.00 91.19 396 PRO A N 1
ATOM 2970 C CA . PRO A 1 396 ? 13.686 14.050 15.632 1.00 91.19 396 PRO A CA 1
ATOM 2971 C C . PRO A 1 396 ? 15.035 14.778 15.647 1.00 91.19 396 PRO A C 1
ATOM 2973 O O . PRO A 1 396 ? 15.984 14.323 15.006 1.00 91.19 396 PRO A O 1
ATOM 2976 N N . THR A 1 397 ? 15.126 15.889 16.378 1.00 90.44 397 THR A N 1
ATOM 2977 C CA . THR A 1 397 ? 16.357 16.690 16.502 1.00 90.44 397 THR A CA 1
ATOM 2978 C C . THR A 1 397 ? 17.300 16.160 17.583 1.00 90.44 397 THR A C 1
ATOM 2980 O O . THR A 1 397 ? 18.514 16.285 17.443 1.00 90.44 397 THR A O 1
ATOM 2983 N N . ASP A 1 398 ? 16.755 15.520 18.620 1.00 90.31 398 ASP A N 1
ATOM 2984 C CA . ASP A 1 398 ? 17.482 14.677 19.576 1.00 90.31 398 ASP A CA 1
ATOM 2985 C C . ASP A 1 398 ? 16.782 13.313 19.642 1.00 90.31 398 ASP A C 1
ATOM 2987 O O . ASP A 1 398 ? 15.550 13.230 19.636 1.00 90.31 398 ASP A O 1
ATOM 2991 N N . ALA A 1 399 ? 17.568 12.238 19.644 1.00 92.62 399 ALA A N 1
ATOM 2992 C CA . ALA A 1 399 ? 17.075 10.868 19.658 1.00 92.62 399 ALA A CA 1
ATOM 2993 C C . ALA A 1 399 ? 18.030 9.969 20.447 1.00 92.62 399 ALA A C 1
ATOM 2995 O O . ALA A 1 399 ? 19.064 9.526 19.937 1.00 92.62 399 ALA A O 1
ATOM 2996 N N . LYS A 1 400 ? 17.652 9.632 21.680 1.00 93.56 400 LYS A N 1
ATOM 2997 C CA . LYS A 1 400 ? 18.381 8.678 22.529 1.00 93.56 400 LYS A CA 1
ATOM 2998 C C . LYS A 1 400 ? 17.563 7.408 22.637 1.00 93.56 400 LYS A C 1
ATOM 3000 O O . LYS A 1 400 ? 16.372 7.461 22.911 1.00 93.56 400 LYS A O 1
ATOM 3005 N N . ARG A 1 401 ? 18.162 6.247 22.383 1.00 91.81 401 ARG A N 1
ATOM 3006 C CA . ARG A 1 401 ? 17.394 4.998 22.317 1.00 91.81 401 ARG A CA 1
ATOM 3007 C C . ARG A 1 401 ? 18.198 3.768 22.680 1.00 91.81 401 ARG A C 1
ATOM 3009 O O . ARG A 1 401 ? 19.383 3.671 22.369 1.00 91.81 401 ARG A O 1
ATOM 3016 N N . ASN A 1 402 ? 17.506 2.792 23.250 1.00 89.50 402 ASN A N 1
ATOM 3017 C CA . ASN A 1 402 ? 17.950 1.413 23.372 1.00 89.50 402 ASN A CA 1
ATOM 3018 C C . ASN A 1 402 ? 16.752 0.461 23.113 1.00 89.50 402 ASN A C 1
ATOM 3020 O O . ASN A 1 402 ? 15.660 0.920 22.777 1.00 89.50 402 ASN A O 1
ATOM 3024 N N . PRO A 1 403 ? 16.912 -0.871 23.222 1.00 85.94 403 PRO A N 1
ATOM 3025 C CA . PRO A 1 403 ? 15.810 -1.805 22.964 1.00 85.94 403 PRO A CA 1
ATOM 3026 C C . PRO A 1 403 ? 14.597 -1.705 23.913 1.00 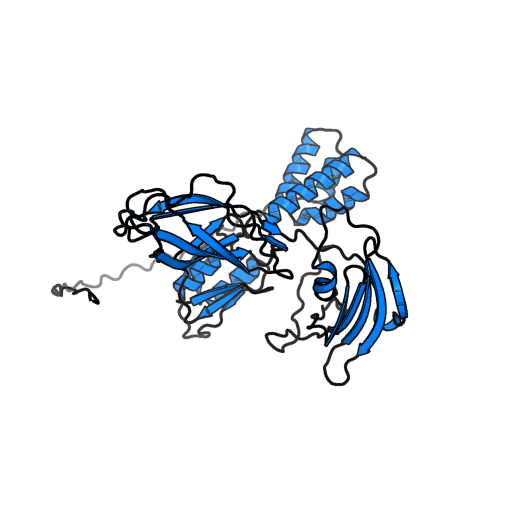85.94 403 PRO A C 1
ATOM 3028 O O . PRO A 1 403 ? 13.555 -2.285 23.606 1.00 85.94 403 PRO A O 1
ATOM 3031 N N . ALA A 1 404 ? 14.735 -1.033 25.060 1.00 87.94 404 ALA A N 1
ATOM 3032 C CA . ALA A 1 404 ? 13.728 -0.938 26.118 1.00 87.94 404 ALA A CA 1
ATOM 3033 C C . ALA A 1 404 ? 13.099 0.460 26.248 1.00 87.94 404 ALA A C 1
ATOM 3035 O O . ALA A 1 404 ? 11.951 0.567 26.672 1.00 87.94 404 ALA A O 1
ATOM 3036 N N . TRP A 1 405 ? 13.816 1.522 25.888 1.00 92.56 405 TRP A N 1
ATOM 3037 C CA . TRP A 1 405 ? 13.325 2.894 25.954 1.00 92.56 405 TRP A CA 1
ATOM 3038 C C . TRP A 1 405 ? 13.841 3.741 24.792 1.00 92.56 405 TRP A C 1
ATOM 3040 O O . TRP A 1 405 ? 14.880 3.454 24.192 1.00 92.56 405 TRP A O 1
ATOM 3050 N N . ALA A 1 406 ? 13.107 4.802 24.480 1.00 93.75 406 ALA A N 1
ATOM 3051 C CA . ALA A 1 406 ? 13.498 5.803 23.503 1.00 93.75 406 ALA A CA 1
ATOM 3052 C C . ALA A 1 406 ? 13.068 7.191 23.978 1.00 93.75 406 ALA A C 1
ATOM 3054 O O . ALA A 1 406 ? 12.028 7.328 24.603 1.00 93.75 406 ALA A O 1
ATOM 3055 N N . HIS A 1 407 ? 13.854 8.211 23.686 1.00 95.38 407 HIS A N 1
ATOM 3056 C CA . HIS A 1 407 ? 13.589 9.605 24.013 1.00 95.38 407 HIS A CA 1
ATOM 3057 C C . HIS A 1 407 ? 13.777 10.432 22.747 1.00 95.38 407 HIS A C 1
ATOM 3059 O O . HIS A 1 407 ? 14.763 10.227 22.029 1.00 95.38 407 HIS A O 1
ATOM 3065 N N . PHE A 1 408 ? 12.805 11.291 22.446 1.00 95.50 408 PHE A N 1
ATOM 3066 C CA . PHE A 1 408 ? 12.773 12.077 21.220 1.00 95.50 408 PHE A CA 1
ATOM 3067 C C . PHE A 1 408 ? 12.373 13.519 21.480 1.00 95.50 408 PHE A C 1
ATOM 3069 O O . PHE A 1 408 ? 11.390 13.768 22.172 1.00 95.50 408 PHE A O 1
ATOM 3076 N N . THR A 1 409 ? 13.039 14.421 20.765 1.00 94.81 409 THR A N 1
ATOM 3077 C CA . THR A 1 409 ? 12.567 15.789 20.532 1.00 94.81 409 THR A CA 1
ATOM 3078 C C . THR A 1 409 ? 12.053 15.885 19.102 1.00 94.81 409 THR A C 1
ATOM 3080 O O . THR A 1 409 ? 12.834 15.861 18.150 1.00 94.81 409 THR A O 1
ATOM 3083 N N . ILE A 1 410 ? 10.734 15.941 18.938 1.00 93.62 410 ILE A N 1
ATOM 3084 C CA . ILE A 1 410 ? 10.037 15.806 17.658 1.00 93.62 410 ILE A CA 1
ATOM 3085 C C . ILE A 1 410 ? 9.432 17.154 17.249 1.00 93.62 410 ILE A C 1
ATOM 3087 O O . ILE A 1 410 ? 8.513 17.629 17.919 1.00 93.62 410 ILE A O 1
ATOM 3091 N N . PRO A 1 411 ? 9.882 17.770 16.143 1.00 92.69 411 PRO A N 1
ATOM 3092 C CA . PRO A 1 411 ? 9.165 18.892 15.556 1.00 92.69 411 PRO A CA 1
ATOM 3093 C C . PRO A 1 411 ? 7.889 18.391 14.866 1.00 92.69 411 PRO A C 1
ATOM 3095 O O . PRO A 1 411 ? 7.922 17.458 14.065 1.00 92.69 411 PRO A O 1
ATOM 3098 N N . LEU A 1 412 ? 6.766 19.030 15.165 1.00 92.38 412 LEU A N 1
ATOM 3099 C CA . LEU A 1 412 ? 5.443 18.747 14.622 1.00 92.38 412 LEU A CA 1
ATOM 3100 C C . LEU A 1 412 ? 4.981 19.980 13.848 1.00 92.38 412 LEU A C 1
ATOM 3102 O O . LEU A 1 412 ? 4.846 21.057 14.425 1.00 92.38 412 LEU A O 1
ATOM 3106 N N . THR A 1 413 ? 4.744 19.856 12.546 1.00 90.50 413 THR A N 1
ATOM 3107 C CA . THR A 1 413 ? 4.402 21.012 11.696 1.00 90.50 413 THR A CA 1
ATOM 3108 C C . THR A 1 413 ? 3.088 20.772 10.970 1.00 90.50 413 THR A C 1
ATOM 3110 O O . THR A 1 413 ? 2.827 19.659 10.530 1.00 90.50 413 THR A O 1
ATOM 3113 N N . ASN A 1 414 ? 2.269 21.805 10.795 1.00 85.06 414 ASN A N 1
ATOM 3114 C CA . ASN A 1 414 ? 1.059 21.722 9.970 1.00 85.06 414 ASN A CA 1
ATOM 3115 C C . ASN A 1 414 ? 1.337 21.993 8.480 1.00 85.06 414 ASN A C 1
ATOM 3117 O O . ASN A 1 414 ? 0.411 22.278 7.722 1.00 85.06 414 ASN A O 1
ATOM 3121 N N . ARG A 1 415 ? 2.608 21.974 8.062 1.00 79.50 415 ARG A N 1
ATOM 3122 C CA . ARG A 1 415 ? 3.008 22.156 6.669 1.00 79.50 415 ARG A CA 1
ATOM 3123 C C . ARG A 1 415 ? 3.465 20.837 6.075 1.00 79.50 415 ARG A C 1
ATOM 3125 O O . ARG A 1 415 ? 4.147 20.049 6.728 1.00 79.50 415 ARG A O 1
ATOM 3132 N N . ASP A 1 416 ? 3.080 20.613 4.828 1.00 71.75 416 ASP A N 1
ATOM 3133 C CA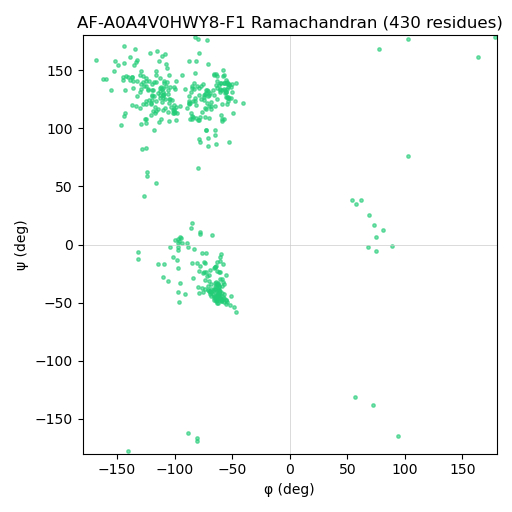 . ASP A 1 416 ? 3.584 19.500 4.037 1.00 71.75 416 ASP A CA 1
ATOM 3134 C C . ASP A 1 416 ? 5.073 19.775 3.750 1.00 71.75 416 ASP A C 1
ATOM 3136 O O . ASP A 1 416 ? 5.395 20.801 3.141 1.00 71.75 416 ASP A O 1
ATOM 3140 N N . PRO A 1 417 ? 6.001 18.910 4.193 1.00 67.88 417 PRO A N 1
ATOM 3141 C CA . PRO A 1 417 ? 7.429 19.132 3.991 1.00 67.88 417 PRO A CA 1
ATOM 3142 C C . PRO A 1 417 ? 7.831 19.140 2.510 1.00 67.88 417 PRO A C 1
ATOM 3144 O O . PRO A 1 417 ? 8.864 19.718 2.180 1.00 67.88 417 PRO A O 1
ATOM 3147 N N . ALA A 1 418 ? 7.044 18.522 1.621 1.00 65.25 418 ALA A N 1
ATOM 3148 C CA . ALA A 1 418 ? 7.339 18.478 0.192 1.00 65.25 418 ALA A CA 1
ATOM 3149 C C . ALA A 1 418 ? 6.954 19.779 -0.526 1.00 65.25 418 ALA A C 1
ATOM 3151 O O . ALA A 1 418 ? 7.654 20.205 -1.442 1.00 65.25 418 ALA A O 1
ATOM 3152 N N . THR A 1 419 ? 5.855 20.419 -0.118 1.00 70.38 419 THR A N 1
ATOM 3153 C CA . THR A 1 419 ? 5.309 21.598 -0.816 1.00 70.38 419 THR A CA 1
ATOM 3154 C C . THR A 1 419 ? 5.480 22.904 -0.043 1.00 70.38 419 THR A C 1
ATOM 3156 O O . THR A 1 419 ? 5.327 23.982 -0.614 1.00 70.38 419 THR A O 1
ATOM 3159 N N . GLY A 1 420 ? 5.764 22.840 1.261 1.00 73.62 420 GLY A N 1
ATOM 3160 C CA . GLY A 1 420 ? 5.793 23.993 2.164 1.00 73.62 420 GLY A CA 1
ATOM 3161 C C . GLY A 1 420 ? 4.420 24.634 2.415 1.00 73.62 420 GLY A C 1
ATOM 3162 O O . GLY A 1 420 ? 4.328 25.584 3.197 1.00 73.62 420 GLY A O 1
ATOM 3163 N N . GLY A 1 421 ? 3.358 24.134 1.775 1.00 71.75 421 GLY A N 1
ATOM 3164 C CA . GLY A 1 421 ? 1.982 24.575 1.970 1.00 71.75 421 GLY A CA 1
ATOM 3165 C C . GLY A 1 421 ? 1.357 23.980 3.235 1.00 71.75 421 GLY A C 1
ATOM 3166 O O . GLY A 1 421 ? 1.897 23.024 3.796 1.00 71.75 421 GLY A O 1
ATOM 3167 N N . PRO A 1 422 ? 0.226 24.528 3.715 1.00 68.00 422 PRO A N 1
ATOM 3168 C CA . PRO A 1 422 ? -0.542 23.894 4.783 1.00 68.00 422 PRO A CA 1
ATOM 3169 C C . PRO A 1 422 ? -0.935 22.474 4.363 1.00 68.00 422 PRO A C 1
ATOM 3171 O O . PRO A 1 422 ? -1.318 22.251 3.212 1.00 68.00 422 PRO A O 1
ATOM 3174 N N . THR A 1 423 ? -0.844 21.514 5.283 1.00 60.41 423 THR A N 1
ATOM 3175 C CA . THR A 1 423 ? -1.353 20.163 5.047 1.00 60.41 423 THR A CA 1
ATOM 3176 C C . THR A 1 423 ? -2.848 20.275 4.758 1.00 60.41 423 THR A C 1
ATOM 3178 O O . THR A 1 423 ? -3.640 20.652 5.620 1.00 60.41 423 THR A O 1
ATOM 3181 N N . SER A 1 424 ? -3.266 19.996 3.519 1.00 51.19 424 SER A N 1
ATOM 3182 C CA . SER A 1 424 ? -4.686 19.933 3.182 1.00 51.19 424 SER A CA 1
ATOM 3183 C C . SER A 1 424 ? -5.261 18.673 3.823 1.00 51.19 424 SER A C 1
ATOM 3185 O O . SER A 1 424 ? -5.293 17.598 3.220 1.00 51.19 424 SER A O 1
ATOM 3187 N N . SER A 1 425 ? -5.649 18.775 5.089 1.00 45.72 425 SER A N 1
ATOM 3188 C CA . SER A 1 425 ? -6.254 17.669 5.808 1.00 45.72 425 SER A CA 1
ATOM 3189 C C . SER A 1 425 ? -7.724 17.568 5.382 1.00 45.72 425 SER A C 1
ATOM 3191 O O . SER A 1 425 ? -8.632 18.214 5.886 1.00 45.72 425 SER A O 1
ATOM 3193 N N . ALA A 1 426 ? -7.949 16.770 4.346 1.00 37.06 426 ALA A N 1
ATOM 3194 C CA . ALA A 1 426 ? -9.205 16.067 4.165 1.00 37.06 426 ALA A CA 1
ATOM 3195 C C . ALA A 1 426 ? -8.876 14.578 4.046 1.00 37.06 426 ALA A C 1
ATOM 3197 O O . ALA A 1 426 ? -9.186 13.921 3.057 1.00 37.06 426 ALA A O 1
ATOM 3198 N N . ARG A 1 427 ? -8.242 14.020 5.087 1.00 46.16 427 ARG A N 1
ATOM 3199 C CA . ARG A 1 427 ? -8.617 12.654 5.452 1.00 46.16 427 ARG A CA 1
ATOM 3200 C C . ARG A 1 427 ? -10.069 12.768 5.918 1.00 46.16 427 ARG A C 1
ATOM 3202 O O . ARG A 1 427 ? -10.300 13.491 6.885 1.00 46.16 427 ARG A O 1
ATOM 3209 N N . PRO A 1 428 ? -11.060 12.108 5.298 1.00 32.75 428 PRO A N 1
ATOM 3210 C CA . PRO A 1 428 ? -12.296 11.863 6.016 1.00 32.75 428 PRO A CA 1
ATOM 3211 C C . PRO A 1 428 ? -11.914 11.051 7.259 1.00 32.75 428 PRO A C 1
ATOM 3213 O O . PRO A 1 428 ? -11.562 9.876 7.171 1.00 32.75 428 PRO A O 1
ATOM 3216 N N . SER A 1 429 ? -11.946 11.699 8.421 1.00 34.22 429 SER A N 1
ATOM 3217 C CA . SER A 1 429 ? -11.766 11.085 9.738 1.00 34.22 429 SER A CA 1
ATOM 3218 C C . SER A 1 429 ? -12.919 10.142 10.106 1.00 34.22 429 SER A C 1
ATOM 3220 O O . SER A 1 429 ? -12.951 9.602 11.206 1.00 34.22 429 SER A O 1
ATOM 3222 N N . SER A 1 430 ? -13.836 9.846 9.179 1.00 30.69 430 SER A N 1
ATOM 3223 C CA . SER A 1 430 ? -14.806 8.763 9.316 1.00 30.69 430 SER A CA 1
ATOM 3224 C C . SER A 1 430 ? -14.173 7.407 8.979 1.00 30.69 430 SER A C 1
ATOM 3226 O O . SER A 1 430 ? -14.535 6.746 8.005 1.00 30.69 430 SER A O 1
ATOM 3228 N N . TRP A 1 431 ? -13.225 7.004 9.816 1.00 34.38 431 TRP A N 1
ATOM 3229 C CA . TRP A 1 431 ? -13.004 5.601 10.152 1.00 34.38 431 TRP A CA 1
ATOM 3230 C C . TRP A 1 431 ? -13.298 5.437 11.647 1.00 34.38 431 TRP A C 1
ATOM 3232 O O . TRP A 1 431 ? -12.440 5.002 12.412 1.00 34.38 431 TRP A O 1
ATOM 3242 N N . SER A 1 432 ? -14.491 5.881 12.058 1.00 29.75 432 SER A N 1
ATOM 3243 C CA . SER A 1 432 ? -15.102 5.526 13.340 1.00 29.75 432 SER A CA 1
ATOM 3244 C C . SER A 1 432 ? -15.579 4.081 13.332 1.00 29.75 432 SER A C 1
ATOM 3246 O O . SER A 1 432 ? -15.991 3.606 12.249 1.00 29.75 432 SER A O 1
#

Foldseek 3Di:
DDDDDDDDDDDDDDDDDDDDPDDPDPDPDDPPDPDDDPDQDPLLVLLVQCPDPDPVSNVVSLVSLLVVAQVSLVVLCCQLPPPPDPSSVVSSVVSSVVSLVCVLQAFQWDFDWDFFDALQVQQVSLCVSRVAAEEEPDDDDDPGGGDTDGGDRDGSVRSNLVSLVVQVWEWDDWLGYIYTGHPDHRQPDWDDGGQKIKGFDDKDKDKDFAPPDPPPDGTDIFIKIKTKMKIFGDNVWWFPFKDAKDWPFWAFPVRDTQADPDDPVSDDDGPRDADTGRMDMHMDIRGDPPDPPPPGDGTPDTDIDMDTDTDSDDDDQWDDPCLQPQAQHWTDGDFKIKGFNHWAQDPVARWIKTKIKMFTDDDDPPVDQPVCCQVCVLVVDWDADPVRQIWDWDDFPDWDDDSGMIITTTTTHQADPVPRHGPPPPPVPPPD

Nearest PDB structures (foldseek):
  5oqn-assembly1_A  TM=5.870E-01  e=5.765E-01  Saccharomyces cerevisiae S288C
  5oqq-assembly1_A  TM=6.077E-01  e=7.225E-01  Saccharomyces cerevisiae S288C
  6yvd-assembly1_A  TM=6.053E-01  e=1.592E+00  Saccharomyces cerevisiae S288C
  8gra-assembly1_G  TM=2.237E-01  e=6.749E-02  Bacteroides fragilis
  1tza-assembly1_A  TM=3.093E-01  e=1.329E-01  Shewanella oneidensis MR-1